Protein AF-A0A9B7HY94-F1 (afdb_monomer_lite)

Structure (mmCIF, N/CA/C/O backbone):
data_AF-A0A9B7HY94-F1
#
_entry.id   AF-A0A9B7HY94-F1
#
loop_
_atom_site.group_PDB
_atom_site.id
_atom_site.type_symbol
_atom_site.label_atom_id
_atom_site.label_alt_id
_atom_site.label_comp_id
_atom_site.label_asym_id
_atom_site.label_entity_id
_atom_site.label_seq_id
_atom_site.pdbx_PDB_ins_code
_atom_site.Cartn_x
_atom_site.Cartn_y
_atom_site.Cartn_z
_atom_site.occupancy
_atom_site.B_iso_or_equiv
_atom_site.auth_seq_id
_atom_site.auth_comp_id
_atom_site.auth_asym_id
_atom_site.auth_atom_id
_atom_site.pdbx_PDB_model_num
ATOM 1 N N . MET A 1 1 ? -23.392 2.717 12.739 1.00 94.88 1 MET A N 1
ATOM 2 C CA . MET A 1 1 ? -22.604 1.709 12.019 1.00 94.88 1 MET A CA 1
ATOM 3 C C . MET A 1 1 ? -21.850 0.883 13.046 1.00 94.88 1 MET A C 1
ATOM 5 O O . MET A 1 1 ? -21.206 1.474 13.914 1.00 94.88 1 MET A O 1
ATOM 9 N N . ARG A 1 2 ? -21.969 -0.444 12.993 1.00 97.00 2 ARG A N 1
ATOM 10 C CA . ARG A 1 2 ? -21.234 -1.385 13.848 1.00 97.00 2 ARG A CA 1
ATOM 11 C C . ARG A 1 2 ? -19.969 -1.802 13.115 1.00 97.00 2 ARG A C 1
ATOM 13 O O . ARG A 1 2 ? -20.031 -2.479 12.091 1.00 97.00 2 ARG A O 1
ATOM 20 N N . ILE A 1 3 ? -18.831 -1.347 13.621 1.00 98.38 3 ILE A N 1
ATOM 21 C CA . ILE A 1 3 ? -17.527 -1.514 12.986 1.00 98.38 3 ILE A CA 1
ATOM 22 C C . ILE A 1 3 ? -16.700 -2.478 13.828 1.00 98.38 3 ILE A C 1
ATOM 24 O O . ILE A 1 3 ? -16.457 -2.231 15.010 1.00 98.38 3 ILE A O 1
ATOM 28 N N . ALA A 1 4 ? -16.261 -3.571 13.218 1.00 98.50 4 ALA A N 1
ATOM 29 C CA . ALA A 1 4 ? -15.275 -4.466 13.796 1.00 98.50 4 ALA A CA 1
ATOM 30 C C . ALA A 1 4 ? -13.872 -3.948 13.450 1.00 98.50 4 ALA A C 1
ATOM 32 O O . ALA A 1 4 ? -13.560 -3.714 12.285 1.00 98.50 4 ALA A O 1
ATOM 33 N N . VAL A 1 5 ? -13.032 -3.742 14.459 1.00 98.62 5 VAL A N 1
ATOM 34 C CA . VAL A 1 5 ? -11.634 -3.329 14.293 1.00 98.62 5 VAL A CA 1
ATOM 35 C C . VAL A 1 5 ? -10.744 -4.515 14.625 1.00 98.62 5 VAL A C 1
ATOM 37 O O . VAL A 1 5 ? -10.894 -5.110 15.691 1.00 98.62 5 VAL A O 1
ATOM 40 N N . GLU A 1 6 ? -9.831 -4.829 13.716 1.00 98.38 6 GLU A N 1
ATOM 41 C CA . GLU A 1 6 ? -8.850 -5.906 13.794 1.00 98.38 6 GLU A CA 1
ATOM 42 C C . GLU A 1 6 ? -7.434 -5.325 13.895 1.00 98.38 6 GLU A C 1
ATOM 44 O O . GLU A 1 6 ? -7.098 -4.361 13.197 1.00 98.38 6 GLU A O 1
ATOM 49 N N . GLY A 1 7 ? -6.606 -5.925 14.755 1.00 97.69 7 GLY A N 1
ATOM 50 C CA . GLY A 1 7 ? -5.179 -5.625 14.876 1.00 97.69 7 GLY A CA 1
ATOM 51 C C . GLY A 1 7 ? -4.363 -6.144 13.685 1.00 97.69 7 GLY A C 1
ATOM 52 O O . GLY A 1 7 ? -4.512 -5.650 12.569 1.00 97.69 7 GLY A O 1
ATOM 53 N N . CYS A 1 8 ? -3.467 -7.109 13.930 1.00 97.00 8 CYS A N 1
ATOM 54 C CA . CYS A 1 8 ? -2.699 -7.774 12.865 1.00 97.00 8 CYS A CA 1
ATOM 55 C C . CYS A 1 8 ? -3.396 -9.069 12.426 1.00 97.00 8 CYS A C 1
ATOM 57 O O . CYS A 1 8 ? -3.510 -10.002 13.231 1.00 97.00 8 CYS A O 1
ATOM 59 N N . ALA A 1 9 ? -3.783 -9.164 11.153 1.00 95.44 9 ALA A N 1
ATOM 60 C CA . ALA A 1 9 ? -4.536 -10.319 10.659 1.00 95.44 9 ALA A CA 1
ATOM 61 C C . ALA A 1 9 ? -3.663 -11.561 10.399 1.00 95.44 9 ALA A C 1
ATOM 63 O O . ALA A 1 9 ? -4.113 -12.683 10.604 1.00 95.44 9 ALA A O 1
ATOM 64 N N . HIS A 1 10 ? -2.427 -11.373 9.934 1.00 93.25 10 HIS A N 1
ATOM 65 C CA . HIS A 1 10 ? -1.473 -12.422 9.560 1.00 93.25 10 HIS A CA 1
ATOM 66 C C . HIS A 1 10 ? -2.031 -13.517 8.631 1.00 93.25 10 HIS A C 1
ATOM 68 O O . HIS A 1 10 ? -1.652 -14.681 8.729 1.00 93.25 10 HIS A O 1
ATOM 74 N N . GLY A 1 11 ? -2.931 -13.157 7.710 1.00 94.19 11 GLY A N 1
ATOM 75 C CA . GLY A 1 11 ? -3.526 -14.101 6.755 1.00 94.19 11 GLY A CA 1
ATOM 76 C C . GLY A 1 11 ? -4.622 -15.015 7.328 1.00 94.19 11 GLY A C 1
ATOM 77 O O . GLY A 1 11 ? -5.166 -15.841 6.583 1.00 94.19 11 GLY A O 1
ATOM 78 N N . GLU A 1 12 ? -5.002 -14.838 8.599 1.00 95.50 12 GLU A N 1
ATOM 79 C CA . GLU A 1 12 ? -6.017 -15.626 9.324 1.00 95.50 12 GLU A CA 1
ATOM 80 C C . GLU A 1 12 ? -7.461 -15.167 9.034 1.00 95.50 12 GLU A C 1
ATOM 82 O O . GLU A 1 12 ? -8.317 -15.094 9.920 1.00 95.50 12 GLU A O 1
ATOM 87 N N . LEU A 1 13 ? -7.758 -14.837 7.774 1.00 97.19 13 LEU A N 1
ATOM 88 C CA . LEU A 1 13 ? -9.050 -14.263 7.375 1.00 97.19 13 LEU A CA 1
ATOM 89 C C . LEU A 1 13 ? -10.228 -15.183 7.698 1.00 97.19 13 LEU A C 1
ATOM 91 O O . LEU A 1 13 ? -11.265 -14.711 8.156 1.00 97.19 13 LEU A O 1
ATOM 95 N N . ASP A 1 14 ? -10.060 -16.494 7.526 1.00 96.19 14 ASP A N 1
ATOM 96 C CA . ASP A 1 14 ? -11.086 -17.476 7.887 1.00 96.19 14 ASP A CA 1
ATOM 97 C C . ASP A 1 14 ? -11.441 -17.429 9.386 1.00 96.19 14 ASP A C 1
ATOM 99 O O . ASP A 1 14 ? -12.618 -17.524 9.742 1.00 96.19 14 ASP A O 1
ATOM 103 N N . ILE A 1 15 ? -10.451 -17.231 10.265 1.00 95.75 15 ILE A N 1
ATOM 104 C CA . ILE A 1 15 ? -10.669 -17.115 11.715 1.00 95.75 15 ILE A CA 1
ATOM 105 C C . ILE A 1 15 ? -11.355 -15.789 12.043 1.00 95.75 15 ILE A C 1
ATOM 107 O O . ILE A 1 15 ? -12.309 -15.768 12.826 1.00 95.75 15 ILE A O 1
ATOM 111 N N . ILE A 1 16 ? -10.901 -14.689 11.439 1.00 97.56 16 ILE A N 1
ATOM 112 C CA . ILE A 1 16 ? -11.463 -13.350 11.664 1.00 97.56 16 ILE A CA 1
ATOM 113 C C . ILE A 1 16 ? -12.931 -13.318 11.234 1.00 97.56 16 ILE A C 1
ATOM 115 O O . ILE A 1 16 ? -13.805 -12.961 12.027 1.00 97.56 16 ILE A O 1
ATOM 119 N N . TYR A 1 17 ? -13.230 -13.763 10.013 1.00 98.12 17 TYR A N 1
ATOM 120 C CA . TYR A 1 17 ? -14.599 -13.802 9.509 1.00 98.12 17 TYR A CA 1
ATOM 121 C C . TYR A 1 17 ? -15.477 -14.794 10.271 1.00 98.12 17 TYR A C 1
ATOM 123 O O . TYR A 1 17 ? -16.618 -14.458 10.589 1.00 98.12 17 TYR A O 1
ATOM 131 N N . GLY A 1 18 ? -14.955 -15.971 10.634 1.00 97.06 18 GLY A N 1
ATOM 132 C CA . GLY A 1 18 ? -15.677 -16.926 11.479 1.00 97.06 18 GLY A CA 1
ATOM 133 C C . GLY A 1 18 ? -16.020 -16.345 12.855 1.00 97.06 18 GLY A C 1
ATOM 134 O O . GLY A 1 18 ? -17.140 -16.511 13.337 1.00 97.06 18 GLY A O 1
ATOM 135 N N . THR A 1 19 ? -15.095 -15.588 13.452 1.00 95.56 19 THR A N 1
ATOM 136 C CA . THR A 1 19 ? -15.305 -14.887 14.730 1.00 95.56 19 THR A CA 1
ATOM 137 C C . THR A 1 19 ? -16.397 -13.825 14.609 1.00 95.56 19 THR A C 1
ATOM 139 O O . THR A 1 19 ? -17.288 -13.768 15.455 1.00 95.56 19 THR A O 1
ATOM 142 N N . ILE A 1 20 ? -16.373 -13.019 13.542 1.00 96.94 20 ILE A N 1
ATOM 143 C CA . ILE A 1 20 ? -17.407 -12.009 13.271 1.00 96.94 20 ILE A CA 1
ATOM 144 C C . ILE A 1 20 ? -18.774 -12.673 13.113 1.00 96.94 20 ILE A C 1
ATOM 146 O O . ILE A 1 20 ? -19.723 -12.274 13.781 1.00 96.94 20 ILE A O 1
ATOM 150 N N . GLN A 1 21 ? -18.876 -13.717 12.291 1.00 97.25 21 GLN A N 1
ATOM 151 C CA . GLN A 1 21 ? -20.135 -14.431 12.071 1.00 97.25 21 GLN A CA 1
ATOM 152 C C . GLN A 1 21 ? -20.694 -15.038 13.361 1.00 97.25 21 GLN A C 1
ATOM 154 O O . GLN A 1 21 ? -21.906 -15.027 13.564 1.00 97.25 21 GLN A O 1
ATOM 159 N N . GLU A 1 22 ? -19.837 -15.557 14.240 1.00 95.81 22 GLU A N 1
ATOM 160 C CA . GLU A 1 22 ? -20.277 -16.074 15.535 1.00 95.81 22 GLU A CA 1
ATOM 161 C C . GLU A 1 22 ? -20.783 -14.953 16.452 1.00 95.81 22 GLU A C 1
ATOM 163 O O . GLU A 1 22 ? -21.845 -15.084 17.057 1.00 95.81 22 GLU A O 1
ATOM 168 N N . MET A 1 23 ? -20.098 -13.806 16.488 1.00 93.75 23 MET A N 1
ATOM 169 C CA . MET A 1 23 ? -20.569 -12.630 17.230 1.00 93.75 23 MET A CA 1
ATOM 170 C C . MET A 1 23 ? -21.909 -12.104 16.699 1.00 93.75 23 MET A C 1
ATOM 172 O O . MET A 1 23 ? -22.770 -11.727 17.493 1.00 93.75 23 MET A O 1
ATOM 176 N N . GLU A 1 24 ? -22.116 -12.103 15.380 1.00 96.31 24 GLU A N 1
ATOM 177 C CA . GLU A 1 24 ? -23.398 -11.727 14.775 1.00 96.31 24 GLU A CA 1
ATOM 178 C C . GLU A 1 24 ? -24.527 -12.678 15.182 1.00 96.31 24 GLU A C 1
ATOM 180 O O . GLU A 1 24 ? -25.628 -12.223 15.490 1.00 96.31 24 GLU A O 1
ATOM 185 N N . LYS A 1 25 ? -24.264 -13.992 15.217 1.00 95.62 25 LYS A N 1
ATOM 186 C CA . LYS A 1 25 ? -25.249 -14.995 15.654 1.00 95.62 25 LYS A CA 1
ATOM 187 C C . LYS A 1 25 ? -25.615 -14.832 17.125 1.00 95.62 25 LYS A C 1
ATOM 189 O O . LYS A 1 25 ? -26.793 -14.894 17.457 1.00 95.62 25 LYS A O 1
ATOM 194 N N . VAL A 1 26 ? -24.618 -14.636 17.991 1.00 93.69 26 VAL A N 1
ATOM 195 C CA . VAL A 1 26 ? -24.821 -14.523 19.444 1.00 93.69 26 VAL A CA 1
ATOM 196 C C . VAL A 1 26 ? -25.541 -13.224 19.805 1.00 93.69 26 VAL A C 1
ATOM 198 O O . VAL A 1 26 ? -26.452 -13.242 20.629 1.00 93.69 26 VAL A O 1
ATOM 201 N N . ASN A 1 27 ? -25.163 -12.105 19.182 1.00 92.50 27 ASN A N 1
ATOM 202 C CA . ASN A 1 27 ? -25.713 -10.791 19.521 1.00 92.50 27 ASN A CA 1
ATOM 203 C C . ASN A 1 27 ? -26.982 -10.441 18.727 1.00 92.50 27 ASN A C 1
ATOM 205 O O . ASN A 1 27 ? -27.674 -9.497 19.090 1.00 92.50 27 ASN A O 1
ATOM 209 N N . GLY A 1 28 ? -27.284 -11.163 17.642 1.00 92.06 28 GLY A N 1
ATOM 210 C CA . GLY A 1 28 ? -28.438 -10.893 16.776 1.00 92.06 28 GLY A CA 1
ATOM 211 C C . GLY A 1 28 ? -28.304 -9.631 15.915 1.00 92.06 28 GLY A C 1
ATOM 212 O O . GLY A 1 28 ? -29.282 -9.179 15.326 1.00 92.06 28 GLY A O 1
ATOM 213 N N . GLU A 1 29 ? -27.105 -9.058 15.823 1.00 92.94 29 GLU A N 1
ATOM 214 C CA . GLU A 1 29 ? -26.848 -7.790 15.143 1.00 92.94 29 GLU A CA 1
ATOM 215 C C . GLU A 1 29 ? -25.683 -7.939 14.162 1.00 92.94 29 GLU A C 1
ATOM 217 O O . GLU A 1 29 ? -24.633 -8.485 14.514 1.00 92.94 29 GLU A O 1
ATOM 222 N N . LYS A 1 30 ? -25.847 -7.402 12.949 1.00 96.06 30 LYS A N 1
ATOM 223 C CA . LYS A 1 30 ? -24.838 -7.457 11.884 1.00 96.06 30 LYS A CA 1
ATOM 224 C C . LYS A 1 30 ? -23.671 -6.499 12.117 1.00 96.06 30 LYS A C 1
ATOM 226 O O . LYS A 1 30 ? -23.811 -5.487 12.807 1.00 96.06 30 LYS A O 1
ATOM 231 N N . ILE A 1 31 ? -22.514 -6.852 11.570 1.00 97.81 31 ILE A N 1
ATOM 232 C CA . ILE A 1 31 ? -21.351 -5.974 11.455 1.00 97.81 31 ILE A CA 1
ATOM 233 C C . ILE A 1 31 ? -21.361 -5.368 10.055 1.00 97.81 31 ILE A C 1
ATOM 235 O O . ILE A 1 31 ? -21.451 -6.077 9.057 1.00 97.81 31 ILE A O 1
ATOM 239 N N . ASP A 1 32 ? -21.265 -4.045 9.998 1.00 97.81 32 ASP A N 1
ATOM 240 C CA . ASP A 1 32 ? -21.374 -3.278 8.756 1.00 97.81 32 ASP A CA 1
ATOM 241 C C . ASP A 1 32 ? -20.029 -3.170 8.022 1.00 97.81 32 ASP A C 1
ATOM 243 O O . ASP A 1 32 ? -19.978 -3.117 6.794 1.00 97.81 32 ASP A O 1
ATOM 247 N N . LEU A 1 33 ? -18.933 -3.106 8.784 1.00 98.62 33 LEU A N 1
ATOM 248 C CA . LEU A 1 33 ? -17.582 -2.866 8.281 1.00 98.62 33 LEU A CA 1
ATOM 249 C C . LEU A 1 33 ? -16.547 -3.567 9.165 1.00 98.62 33 LEU A C 1
ATOM 251 O O . LEU A 1 33 ? -16.597 -3.459 10.391 1.00 98.62 33 LEU A O 1
ATOM 255 N N . LEU A 1 34 ? -15.576 -4.222 8.536 1.00 98.81 34 LEU A N 1
ATOM 256 C CA . LEU A 1 34 ? -14.337 -4.680 9.157 1.00 98.81 34 LEU A CA 1
ATOM 257 C C . LEU A 1 34 ? -13.187 -3.750 8.752 1.00 98.81 34 LEU A C 1
ATOM 259 O O . LEU A 1 34 ? -12.983 -3.487 7.568 1.00 98.81 34 LEU A O 1
ATOM 263 N N . ILE A 1 35 ? -12.420 -3.278 9.730 1.00 98.81 35 ILE A N 1
ATOM 264 C CA . ILE A 1 35 ? -11.202 -2.488 9.534 1.00 98.81 35 ILE A CA 1
ATOM 265 C C . ILE A 1 35 ? -10.005 -3.289 10.042 1.00 98.81 35 ILE A C 1
ATOM 267 O O . ILE A 1 35 ? -9.910 -3.528 11.243 1.00 98.81 35 ILE A O 1
ATOM 271 N N . CYS A 1 36 ? -9.067 -3.649 9.164 1.00 98.81 36 CYS A N 1
ATOM 272 C CA . CYS A 1 36 ? -7.807 -4.291 9.552 1.00 98.81 36 CYS A CA 1
ATOM 273 C C . CYS A 1 36 ? -6.651 -3.282 9.559 1.00 98.81 36 CYS A C 1
ATOM 275 O O . CYS A 1 36 ? -6.368 -2.620 8.556 1.00 98.81 36 CYS A O 1
ATOM 277 N N . CYS A 1 37 ? -5.942 -3.193 10.683 1.00 98.62 37 CYS A N 1
ATOM 278 C CA . CYS A 1 37 ? -4.879 -2.208 10.890 1.00 98.62 37 CYS A CA 1
ATOM 279 C C . CYS A 1 37 ? -3.504 -2.652 10.350 1.00 98.62 37 CYS A C 1
ATOM 281 O O . CYS A 1 37 ? -2.487 -2.075 10.724 1.00 98.62 37 CYS A O 1
ATOM 283 N N . GLY A 1 38 ? -3.448 -3.658 9.475 1.00 97.56 38 GLY A N 1
ATOM 284 C CA . GLY A 1 38 ? -2.238 -4.106 8.779 1.00 97.56 38 GLY A CA 1
ATOM 285 C C . GLY A 1 38 ? -1.812 -5.528 9.092 1.00 97.56 38 GLY A C 1
ATOM 286 O O . GLY A 1 38 ? -2.543 -6.286 9.729 1.00 97.56 38 GLY A O 1
ATOM 287 N N . ASP A 1 39 ? -0.645 -5.893 8.559 1.00 98.12 39 ASP A N 1
ATOM 288 C CA . ASP A 1 39 ? -0.190 -7.281 8.435 1.00 98.12 39 ASP A CA 1
ATOM 289 C C . ASP A 1 39 ? -1.325 -8.166 7.893 1.00 98.12 39 ASP A C 1
ATOM 291 O O . ASP A 1 39 ? -1.660 -9.208 8.453 1.00 98.12 39 ASP A O 1
ATOM 295 N N . PHE A 1 40 ? -1.985 -7.698 6.831 1.00 98.31 40 PHE A N 1
ATOM 296 C CA . PHE A 1 40 ? -3.153 -8.356 6.253 1.00 98.31 40 PHE A CA 1
ATOM 297 C C . PHE A 1 40 ? -2.762 -9.646 5.527 1.00 98.31 40 PHE A C 1
ATOM 299 O O . PHE A 1 40 ? -3.483 -10.641 5.600 1.00 98.31 40 PHE A O 1
ATOM 306 N N . GLN A 1 41 ? -1.588 -9.639 4.884 1.00 97.50 41 GLN A N 1
ATOM 307 C CA . GLN A 1 41 ? -1.037 -10.737 4.092 1.00 97.50 41 GLN A CA 1
ATOM 308 C C . GLN A 1 41 ? -1.949 -11.110 2.912 1.00 97.50 41 GLN A C 1
ATOM 310 O O . GLN A 1 41 ? -2.421 -12.240 2.792 1.00 97.50 41 GLN A O 1
ATOM 315 N N . ALA A 1 42 ? -2.162 -10.155 1.999 1.00 97.62 42 ALA A N 1
ATOM 316 C CA . ALA A 1 42 ? -2.919 -10.344 0.753 1.00 97.62 42 ALA A CA 1
ATOM 317 C C . ALA A 1 42 ? -2.175 -11.229 -0.280 1.00 97.62 42 ALA A C 1
ATOM 319 O O . ALA A 1 42 ? -1.882 -10.808 -1.395 1.00 97.62 42 ALA A O 1
ATOM 320 N N . THR A 1 43 ? -1.795 -12.451 0.083 1.00 97.38 43 THR A N 1
ATOM 321 C CA . THR A 1 43 ? -0.939 -13.322 -0.736 1.00 97.38 43 THR A CA 1
ATOM 322 C C . THR A 1 43 ? -1.765 -14.094 -1.771 1.00 97.38 43 THR A C 1
ATOM 324 O O . THR A 1 43 ? -2.570 -14.951 -1.404 1.00 97.38 43 THR A O 1
ATOM 327 N N . ARG A 1 44 ? -1.596 -13.811 -3.074 1.00 97.25 44 ARG A N 1
ATOM 328 C CA . ARG A 1 44 ? -2.381 -14.469 -4.142 1.00 97.25 44 ARG A CA 1
ATOM 329 C C . ARG A 1 44 ? -1.784 -15.815 -4.539 1.00 97.25 44 ARG A C 1
ATOM 331 O O . ARG A 1 44 ? -2.529 -16.746 -4.831 1.00 97.25 44 ARG A O 1
ATOM 338 N N . ASN A 1 45 ? -0.452 -15.916 -4.560 1.00 95.25 45 ASN A N 1
ATOM 339 C CA . ASN A 1 45 ? 0.304 -17.117 -4.930 1.00 95.25 45 ASN A CA 1
ATOM 340 C C . ASN A 1 45 ? 1.693 -17.196 -4.255 1.00 95.25 45 ASN A C 1
ATOM 342 O O . ASN A 1 45 ? 2.077 -16.329 -3.471 1.00 95.25 45 ASN A O 1
ATOM 346 N N . LEU A 1 46 ? 2.466 -18.242 -4.573 1.00 91.75 46 LEU A N 1
ATOM 347 C CA . LEU A 1 46 ? 3.804 -18.459 -4.008 1.00 91.75 46 LEU A CA 1
ATOM 348 C C . LEU A 1 46 ? 4.827 -17.383 -4.411 1.00 91.75 46 LEU A C 1
ATOM 350 O O . LEU A 1 46 ? 5.809 -17.190 -3.693 1.00 91.75 46 LEU A O 1
ATOM 354 N N . SER A 1 47 ? 4.630 -16.691 -5.536 1.00 92.62 47 SER A N 1
ATOM 355 C CA . SER A 1 47 ? 5.499 -15.578 -5.938 1.00 92.62 47 SER A CA 1
ATOM 356 C C . SER A 1 47 ? 5.295 -14.380 -5.013 1.00 92.62 47 SER A C 1
ATOM 358 O O . SER A 1 47 ? 6.273 -13.851 -4.491 1.00 92.62 47 SER A O 1
ATOM 360 N N . ASP A 1 48 ? 4.043 -14.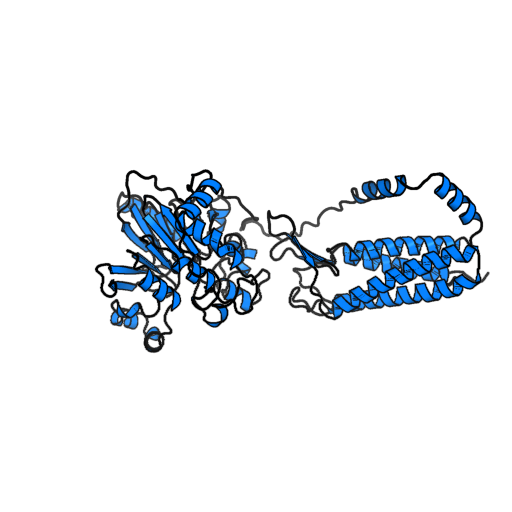036 -4.705 1.00 95.25 48 ASP A N 1
ATOM 361 C CA . ASP A 1 48 ? 3.719 -13.015 -3.702 1.00 95.25 48 ASP A CA 1
ATOM 362 C C . ASP A 1 48 ? 4.253 -13.391 -2.308 1.00 95.25 48 ASP A C 1
ATOM 364 O O . ASP A 1 48 ? 4.778 -12.544 -1.587 1.00 95.25 48 ASP A O 1
ATOM 368 N N . LEU A 1 49 ? 4.178 -14.675 -1.930 1.00 93.06 49 LEU A N 1
ATOM 369 C CA . LEU A 1 49 ? 4.687 -15.156 -0.639 1.00 93.06 49 LEU A CA 1
ATOM 370 C C . LEU A 1 49 ? 6.205 -14.957 -0.504 1.00 93.06 49 LEU A C 1
ATOM 372 O O . LEU A 1 49 ? 6.719 -14.687 0.586 1.00 93.06 49 LEU A O 1
ATOM 376 N N . LYS A 1 50 ? 6.951 -15.059 -1.611 1.00 92.31 50 LYS A N 1
ATOM 377 C CA . LYS A 1 50 ? 8.394 -14.772 -1.629 1.00 92.31 50 LYS A CA 1
ATOM 378 C C . LYS A 1 50 ? 8.688 -13.292 -1.393 1.00 92.31 50 LYS A C 1
ATOM 380 O O . LYS A 1 50 ? 9.716 -12.997 -0.788 1.00 92.31 50 LYS A O 1
ATOM 385 N N . CYS A 1 51 ? 7.780 -12.410 -1.804 1.00 93.25 51 CYS A N 1
ATOM 386 C CA . CYS A 1 51 ? 7.848 -10.962 -1.617 1.00 93.25 51 CYS A CA 1
ATOM 387 C C . CYS A 1 51 ? 7.420 -10.492 -0.216 1.00 93.25 51 CYS A C 1
ATOM 389 O O . CYS A 1 51 ? 7.388 -9.289 0.029 1.00 93.25 51 CYS A O 1
ATOM 391 N N . MET A 1 52 ? 7.128 -11.411 0.708 1.00 94.31 52 MET A N 1
ATOM 392 C CA . MET A 1 52 ? 6.854 -11.085 2.103 1.00 94.31 52 MET A CA 1
ATOM 393 C C . MET A 1 52 ? 8.139 -11.069 2.934 1.00 94.31 52 MET A C 1
ATOM 395 O O . MET A 1 52 ? 8.903 -12.041 2.948 1.00 94.31 52 MET A O 1
ATOM 399 N N . ALA A 1 53 ? 8.349 -9.979 3.674 1.00 94.50 53 ALA A N 1
ATOM 400 C CA . ALA A 1 53 ? 9.508 -9.760 4.537 1.00 94.50 53 ALA A CA 1
ATOM 401 C C . ALA A 1 53 ? 9.438 -10.559 5.849 1.00 94.50 53 ALA A C 1
ATOM 403 O O . ALA A 1 53 ? 9.387 -10.011 6.948 1.00 94.50 53 ALA A O 1
ATOM 404 N N . ILE A 1 54 ? 9.450 -11.883 5.733 1.00 90.12 54 ILE A N 1
ATOM 405 C CA . ILE A 1 54 ? 9.410 -12.819 6.853 1.00 90.12 54 ILE A CA 1
ATOM 406 C C . ILE A 1 54 ? 10.423 -13.946 6.629 1.00 90.12 54 ILE A C 1
ATOM 408 O O . ILE A 1 54 ? 10.726 -14.329 5.497 1.00 90.12 54 ILE A O 1
ATOM 412 N N . SER A 1 55 ? 10.975 -14.488 7.717 1.00 86.81 55 SER A N 1
ATOM 413 C CA . SER A 1 55 ? 11.874 -15.643 7.637 1.00 86.81 55 SER A CA 1
ATOM 414 C C . SER A 1 55 ? 11.169 -16.827 6.969 1.00 86.81 55 SER A C 1
ATOM 416 O O . SER A 1 55 ? 10.026 -17.125 7.305 1.00 86.81 55 SER A O 1
ATOM 418 N N . ASN A 1 56 ? 11.866 -17.539 6.075 1.00 85.75 56 ASN A N 1
ATOM 419 C CA . ASN A 1 56 ? 11.280 -18.624 5.276 1.00 85.75 56 ASN A CA 1
ATOM 420 C C . ASN A 1 56 ? 10.567 -19.701 6.114 1.00 85.75 56 ASN A C 1
ATOM 422 O O . ASN A 1 56 ? 9.568 -20.241 5.662 1.00 85.75 56 ASN A O 1
ATOM 426 N N . LYS A 1 57 ? 11.019 -19.972 7.347 1.00 86.94 57 LYS A N 1
ATOM 427 C CA . LYS A 1 57 ? 10.374 -20.942 8.256 1.00 86.94 57 LYS A CA 1
ATOM 428 C C . LYS A 1 57 ? 8.984 -20.534 8.761 1.00 86.94 57 LYS A C 1
ATOM 430 O O . LYS A 1 57 ? 8.289 -21.369 9.322 1.00 86.94 57 LYS A O 1
ATOM 435 N N . TYR A 1 58 ? 8.625 -19.259 8.640 1.00 86.94 58 TYR A N 1
ATOM 436 C CA . TYR A 1 58 ? 7.337 -18.718 9.076 1.00 86.94 58 TYR A CA 1
ATOM 437 C C . TYR A 1 58 ? 6.482 -18.244 7.895 1.00 86.94 58 TYR A C 1
ATOM 439 O O . TYR A 1 58 ? 5.427 -17.662 8.119 1.00 86.94 58 TYR A O 1
ATOM 447 N N . LYS A 1 59 ? 6.938 -18.450 6.650 1.00 89.06 59 LYS A N 1
ATOM 448 C CA . LYS A 1 59 ? 6.126 -18.162 5.468 1.00 89.06 59 LYS A CA 1
ATOM 449 C C . LYS A 1 59 ? 4.967 -19.145 5.426 1.00 89.06 59 LYS A C 1
ATOM 451 O O . LYS A 1 59 ? 5.186 -20.348 5.323 1.00 89.06 59 LYS A O 1
ATOM 456 N N . ASP A 1 60 ? 3.764 -18.602 5.465 1.00 91.25 60 ASP A N 1
ATOM 457 C CA . ASP A 1 60 ? 2.524 -19.333 5.276 1.00 91.25 60 ASP A CA 1
ATOM 458 C C . ASP A 1 60 ? 1.722 -18.633 4.176 1.00 91.25 60 ASP A C 1
ATOM 460 O O . ASP A 1 60 ? 1.683 -17.403 4.107 1.00 91.25 60 ASP A O 1
ATOM 464 N N . MET A 1 61 ? 1.114 -19.425 3.298 1.00 93.00 61 MET A N 1
ATOM 465 C CA . MET A 1 61 ? 0.247 -18.934 2.232 1.00 93.00 61 MET A CA 1
ATOM 466 C C . MET A 1 61 ? -1.029 -18.290 2.799 1.00 93.00 61 MET A C 1
ATOM 468 O O . MET A 1 61 ? -1.636 -17.442 2.141 1.00 93.00 61 MET A O 1
ATOM 472 N N . GLY A 1 62 ? -1.436 -18.684 4.012 1.00 94.38 62 GLY A N 1
ATOM 473 C CA . GLY A 1 62 ? -2.660 -18.207 4.646 1.00 94.38 62 GLY A CA 1
ATOM 474 C C . GLY A 1 62 ? -3.899 -18.531 3.810 1.00 94.38 62 GLY A C 1
ATOM 475 O O . GLY A 1 62 ? -3.922 -19.481 3.025 1.00 94.38 62 GLY A O 1
ATOM 476 N N . THR A 1 63 ? -4.958 -17.736 3.972 1.00 95.75 63 THR A N 1
ATOM 477 C CA . THR A 1 63 ? -6.263 -18.018 3.339 1.00 95.75 63 THR A CA 1
ATOM 478 C C . THR A 1 63 ? -6.697 -16.989 2.298 1.00 95.75 63 THR A C 1
ATOM 480 O O . THR A 1 63 ? -7.692 -17.207 1.607 1.00 95.75 63 THR A O 1
ATOM 483 N N . PHE A 1 64 ? -5.944 -15.899 2.109 1.00 98.31 64 PHE A N 1
ATOM 484 C CA . PHE A 1 64 ? -6.331 -14.816 1.200 1.00 98.31 64 PHE A CA 1
ATOM 485 C C . PHE A 1 64 ? -6.537 -15.271 -0.254 1.00 98.31 64 PHE A C 1
ATOM 487 O O . PHE A 1 64 ? -7.493 -14.835 -0.896 1.00 98.31 64 PHE A O 1
ATOM 494 N N . TYR A 1 65 ? -5.711 -16.191 -0.765 1.00 97.69 65 TYR A N 1
ATOM 495 C CA . TYR A 1 65 ? -5.837 -16.698 -2.139 1.00 97.69 65 TYR A CA 1
ATOM 496 C C . TYR A 1 65 ? -7.227 -17.286 -2.451 1.00 97.69 65 TYR A C 1
ATOM 498 O O . TYR A 1 65 ? -7.644 -17.278 -3.608 1.00 97.69 65 TYR A O 1
ATOM 506 N N . LYS A 1 66 ? -7.970 -17.757 -1.440 1.00 97.94 66 LYS A N 1
ATOM 507 C CA . LYS A 1 66 ? -9.347 -18.263 -1.578 1.00 97.94 66 LYS A CA 1
ATOM 508 C C . LYS A 1 66 ? -10.346 -17.144 -1.871 1.00 97.94 66 LYS A C 1
ATOM 510 O O . LYS A 1 66 ? -11.245 -17.305 -2.688 1.00 97.94 66 LYS A O 1
ATOM 515 N N . TYR A 1 67 ? -10.157 -15.989 -1.239 1.00 98.25 67 TYR A N 1
ATOM 516 C CA . TYR A 1 67 ? -10.965 -14.791 -1.480 1.00 98.25 67 TYR A CA 1
ATOM 517 C C . TYR A 1 67 ? -10.610 -14.154 -2.823 1.00 98.25 67 TYR A C 1
ATOM 519 O O . TYR A 1 67 ? -11.487 -13.747 -3.580 1.00 98.25 67 TYR A O 1
ATOM 527 N N . TYR A 1 68 ? -9.318 -14.133 -3.152 1.00 98.25 68 TYR A N 1
ATOM 528 C CA . TYR A 1 68 ? -8.831 -13.667 -4.446 1.00 98.25 68 TYR A CA 1
ATOM 529 C C . TYR A 1 68 ? -9.330 -14.537 -5.612 1.00 98.25 68 TYR A C 1
ATOM 531 O O . TYR A 1 68 ? -9.767 -14.007 -6.633 1.00 98.25 68 TYR A O 1
ATOM 539 N N . SER A 1 69 ? -9.280 -15.867 -5.462 1.00 96.81 69 SER A N 1
ATOM 540 C CA . SER A 1 69 ? -9.704 -16.838 -6.486 1.00 96.81 69 SER A CA 1
ATOM 541 C C . SER A 1 69 ? -11.222 -16.873 -6.705 1.00 96.81 69 SER A C 1
ATOM 543 O O . SER A 1 69 ? -11.670 -17.288 -7.772 1.00 96.81 69 SER A O 1
ATOM 545 N N . GLY A 1 70 ? -12.002 -16.421 -5.719 1.00 96.50 70 GLY A N 1
ATOM 546 C CA . GLY A 1 70 ? -13.459 -16.536 -5.705 1.00 96.50 70 GLY A CA 1
ATOM 547 C C . GLY A 1 70 ? -13.980 -17.840 -5.090 1.00 96.50 70 GLY A C 1
ATOM 548 O O . GLY A 1 70 ? -15.191 -18.037 -5.063 1.00 96.50 70 GLY A O 1
ATOM 549 N N . GLU A 1 71 ? -13.108 -18.707 -4.553 1.00 96.50 71 GLU A N 1
ATOM 550 C CA . GLU A 1 71 ? -13.514 -19.858 -3.721 1.00 96.50 71 GLU A CA 1
ATOM 551 C C . GLU A 1 71 ? -14.338 -19.395 -2.508 1.00 96.50 71 GLU A C 1
ATOM 553 O O . GLU A 1 71 ? -15.282 -20.064 -2.083 1.00 96.50 71 GLU A O 1
ATOM 558 N N . LYS A 1 72 ? -13.994 -18.224 -1.961 1.00 97.25 72 LYS A N 1
ATOM 559 C CA . LYS A 1 72 ? -14.705 -17.571 -0.860 1.00 97.25 72 LYS A CA 1
ATOM 560 C C . LYS A 1 72 ? -15.018 -16.116 -1.190 1.00 97.25 72 LYS A C 1
ATOM 562 O O . LYS A 1 72 ? -14.323 -15.471 -1.968 1.00 97.25 72 LYS A O 1
ATOM 567 N N . VAL A 1 73 ? -16.042 -15.583 -0.530 1.00 95.94 73 VAL A N 1
ATOM 568 C CA . VAL A 1 73 ? -16.401 -14.160 -0.563 1.00 95.94 73 VAL A CA 1
ATOM 569 C C . VAL A 1 73 ? -16.365 -13.632 0.865 1.00 95.94 73 VAL A C 1
ATOM 571 O O . VAL A 1 73 ? -16.867 -14.292 1.776 1.00 95.94 73 VAL A O 1
ATOM 574 N N . ALA A 1 74 ? -15.768 -12.456 1.075 1.00 97.88 74 ALA A N 1
ATOM 575 C CA . ALA A 1 74 ? -15.736 -11.841 2.397 1.00 97.88 74 ALA A CA 1
ATOM 576 C C . ALA A 1 74 ? -17.172 -11.510 2.855 1.00 97.88 74 ALA A C 1
ATOM 578 O O . ALA A 1 74 ? -17.882 -10.787 2.148 1.00 97.88 74 ALA A O 1
ATOM 579 N N . PRO A 1 75 ? -17.621 -12.015 4.021 1.00 97.38 75 PRO A N 1
ATOM 580 C CA . PRO A 1 75 ? -19.012 -11.887 4.464 1.00 97.38 75 PRO A CA 1
ATOM 581 C C . PRO A 1 75 ? -19.381 -10.475 4.937 1.00 97.38 75 PRO A C 1
ATOM 583 O O . PRO A 1 75 ? -20.559 -10.179 5.105 1.00 97.38 75 PRO A O 1
ATOM 586 N N . VAL A 1 76 ? -18.384 -9.618 5.153 1.00 97.88 76 VAL A N 1
ATOM 587 C CA . VAL A 1 76 ? -18.523 -8.224 5.576 1.00 97.88 76 VAL A CA 1
ATOM 588 C C . VAL A 1 76 ? -17.566 -7.370 4.756 1.00 97.88 76 VAL A C 1
ATOM 590 O O . VAL A 1 76 ? -16.460 -7.817 4.430 1.00 97.88 76 VAL A O 1
ATOM 593 N N . LEU A 1 77 ? -17.989 -6.149 4.415 1.00 98.62 77 LEU A N 1
ATOM 594 C CA . LEU A 1 77 ? -17.115 -5.193 3.745 1.00 98.62 77 LEU A CA 1
ATOM 595 C C . LEU A 1 77 ? -15.864 -4.992 4.591 1.00 98.62 77 LEU A C 1
ATOM 597 O O . LEU A 1 77 ? -15.949 -4.652 5.768 1.00 98.62 77 LEU A O 1
ATOM 601 N N . THR A 1 78 ? -14.707 -5.243 3.996 1.00 98.88 78 THR A N 1
ATOM 602 C CA . THR A 1 78 ? -13.424 -5.207 4.692 1.00 98.88 78 THR A CA 1
ATOM 603 C C . THR A 1 78 ? -12.548 -4.136 4.072 1.00 98.88 78 THR A C 1
ATOM 605 O O . THR A 1 78 ? -12.302 -4.165 2.868 1.00 98.88 78 THR A O 1
ATOM 608 N N . ILE A 1 79 ? -12.051 -3.209 4.885 1.00 98.88 79 ILE A N 1
ATOM 609 C CA . ILE A 1 79 ? -11.001 -2.270 4.486 1.00 98.88 79 ILE A CA 1
ATOM 610 C C . ILE A 1 79 ? -9.730 -2.545 5.282 1.00 98.88 79 ILE A C 1
ATOM 612 O O . ILE A 1 79 ? -9.794 -2.939 6.448 1.00 98.88 79 ILE A O 1
ATOM 616 N N . PHE A 1 80 ? -8.570 -2.316 4.675 1.00 98.94 80 PHE A N 1
ATOM 617 C CA . PHE A 1 80 ? -7.300 -2.472 5.378 1.00 98.94 80 PHE A CA 1
ATOM 618 C C . PHE A 1 80 ? -6.215 -1.511 4.887 1.00 98.94 80 PHE A C 1
ATOM 620 O O . PHE A 1 80 ? -6.236 -1.032 3.749 1.00 98.94 80 PHE A O 1
ATOM 627 N N . ILE A 1 81 ? -5.252 -1.254 5.768 1.00 98.94 81 ILE A N 1
ATOM 628 C CA . ILE A 1 81 ? -3.941 -0.668 5.449 1.00 98.94 81 ILE A CA 1
ATOM 629 C C . ILE A 1 81 ? -2.879 -1.770 5.466 1.00 98.94 81 ILE A C 1
ATOM 631 O O . ILE A 1 81 ? -3.111 -2.821 6.044 1.00 98.94 81 ILE A O 1
ATOM 635 N N . GLY A 1 82 ? -1.719 -1.549 4.854 1.00 98.56 82 GLY A N 1
ATOM 636 C CA . GLY A 1 82 ? -0.605 -2.498 4.878 1.00 98.56 82 GLY A CA 1
ATOM 637 C C . GLY A 1 82 ? 0.217 -2.375 6.162 1.00 98.56 82 GLY A C 1
ATOM 638 O O . GLY A 1 82 ? 0.363 -1.274 6.696 1.00 98.56 82 GLY A O 1
ATOM 639 N N . GLY A 1 83 ? 0.765 -3.489 6.641 1.00 98.25 83 GLY A N 1
ATOM 640 C CA . GLY A 1 83 ? 1.776 -3.533 7.700 1.00 98.25 83 GLY A CA 1
ATOM 641 C C . GLY A 1 83 ? 3.186 -3.776 7.160 1.00 98.25 83 GLY A C 1
ATOM 642 O O . GLY A 1 83 ? 3.560 -3.252 6.112 1.00 98.25 83 GLY A O 1
ATOM 643 N N . ASN A 1 84 ? 3.979 -4.564 7.884 1.00 97.56 84 ASN A N 1
ATOM 644 C CA . ASN A 1 84 ? 5.335 -4.967 7.496 1.00 97.56 84 ASN A CA 1
ATOM 645 C C . ASN A 1 84 ? 5.431 -6.422 7.004 1.00 97.56 84 ASN A C 1
ATOM 647 O O . ASN A 1 84 ? 6.436 -6.793 6.398 1.00 97.56 84 ASN A O 1
ATOM 651 N N . HIS A 1 85 ? 4.416 -7.250 7.248 1.00 96.81 85 HIS A N 1
ATOM 652 C CA . HIS A 1 85 ? 4.297 -8.594 6.683 1.00 96.81 85 HIS A CA 1
ATOM 653 C C . HIS A 1 85 ? 3.209 -8.599 5.616 1.00 96.81 85 HIS A C 1
ATOM 655 O O . HIS A 1 85 ? 2.055 -8.921 5.877 1.00 96.81 85 HIS A O 1
ATOM 661 N N . GLU A 1 86 ? 3.583 -8.222 4.397 1.00 97.88 86 GLU A N 1
ATOM 662 C CA . GLU A 1 86 ? 2.643 -8.109 3.287 1.00 97.88 86 GLU A CA 1
ATOM 663 C C . GLU A 1 86 ? 3.166 -8.794 2.032 1.00 97.88 86 GLU A C 1
ATOM 665 O O . GLU A 1 86 ? 4.371 -8.951 1.846 1.00 97.88 86 GLU A O 1
ATOM 670 N N . ALA A 1 87 ? 2.253 -9.141 1.127 1.00 96.56 87 ALA A N 1
ATOM 671 C CA . ALA A 1 87 ? 2.593 -9.368 -0.273 1.00 96.56 87 ALA A CA 1
ATOM 672 C C . ALA A 1 87 ? 2.924 -8.013 -0.922 1.00 96.56 87 ALA A C 1
ATOM 674 O O . ALA A 1 87 ? 2.089 -7.415 -1.603 1.00 96.56 87 ALA A O 1
ATOM 675 N N . SER A 1 88 ? 4.116 -7.476 -0.636 1.00 94.81 88 SER A N 1
ATOM 676 C CA . SER A 1 88 ? 4.451 -6.089 -0.970 1.00 94.81 88 SER A CA 1
ATOM 677 C C . SER A 1 88 ? 4.362 -5.808 -2.465 1.00 94.81 88 SER A C 1
ATOM 679 O O . SER A 1 88 ? 3.839 -4.767 -2.838 1.00 94.81 88 SER A O 1
ATOM 681 N N . ASN A 1 89 ? 4.752 -6.755 -3.319 1.00 95.38 89 ASN A N 1
ATOM 682 C CA . ASN A 1 89 ? 4.598 -6.632 -4.769 1.00 95.38 89 ASN A CA 1
ATOM 683 C C . ASN A 1 89 ? 3.141 -6.411 -5.188 1.00 95.38 89 ASN A C 1
ATOM 685 O O . ASN A 1 89 ? 2.882 -5.563 -6.036 1.00 95.38 89 ASN A O 1
ATOM 689 N N . TYR A 1 90 ? 2.193 -7.117 -4.566 1.00 97.00 90 TYR A N 1
ATOM 690 C CA . TYR A 1 90 ? 0.783 -6.932 -4.875 1.00 97.00 90 TYR A CA 1
ATOM 691 C C . TYR A 1 90 ? 0.265 -5.584 -4.366 1.00 97.00 90 TYR A C 1
ATOM 693 O O . TYR A 1 90 ? -0.392 -4.856 -5.106 1.00 97.00 90 TYR A O 1
ATOM 701 N N . LEU A 1 91 ? 0.602 -5.201 -3.130 1.00 97.50 91 LEU A N 1
ATOM 702 C CA . LEU A 1 91 ? 0.173 -3.905 -2.593 1.00 97.50 91 LEU A CA 1
ATOM 703 C C . LEU A 1 91 ? 0.780 -2.720 -3.368 1.00 97.50 91 LEU A C 1
ATOM 705 O O . LEU A 1 91 ? 0.119 -1.694 -3.519 1.00 97.50 91 LEU A O 1
ATOM 709 N N . GLN A 1 92 ? 1.988 -2.868 -3.928 1.00 95.69 92 GLN A N 1
ATOM 710 C CA . GLN A 1 92 ? 2.599 -1.870 -4.814 1.00 95.69 92 GLN A CA 1
ATOM 711 C C . GLN A 1 92 ? 1.797 -1.643 -6.109 1.00 95.69 92 GLN A C 1
ATOM 713 O O . GLN A 1 92 ? 1.751 -0.511 -6.596 1.00 95.69 92 GLN A O 1
ATOM 718 N N . GLU A 1 93 ? 1.131 -2.672 -6.659 1.00 94.81 93 GLU A N 1
ATOM 719 C CA . GLU A 1 93 ? 0.238 -2.525 -7.828 1.00 94.81 93 GLU A CA 1
ATOM 720 C C . GLU A 1 93 ? -0.928 -1.557 -7.531 1.00 94.81 93 GLU A C 1
ATOM 722 O O . GLU A 1 93 ? -1.455 -0.915 -8.443 1.00 94.81 93 GLU A O 1
ATOM 727 N N . LEU A 1 94 ? -1.289 -1.426 -6.249 1.00 96.81 94 LEU A N 1
ATOM 728 C CA . LEU A 1 94 ? -2.441 -0.694 -5.724 1.00 96.81 94 LEU A CA 1
ATOM 729 C C . LEU A 1 94 ? -2.012 0.446 -4.783 1.00 96.81 94 LEU A C 1
ATOM 731 O O . LEU A 1 94 ? -2.643 0.686 -3.755 1.00 96.81 94 LEU A O 1
ATOM 735 N N . SER A 1 95 ? -0.948 1.180 -5.125 1.00 96.12 95 SER A N 1
ATOM 736 C CA . SER A 1 95 ? -0.387 2.252 -4.281 1.00 96.12 95 SER A CA 1
ATOM 737 C C . SER A 1 95 ? -1.373 3.380 -3.926 1.00 96.12 95 SER A C 1
ATOM 739 O O . SER A 1 95 ? -1.229 4.002 -2.874 1.00 96.12 95 SER A O 1
ATOM 741 N N . TYR A 1 96 ? -2.403 3.608 -4.750 1.00 97.31 96 TYR A N 1
ATOM 742 C CA . TYR A 1 96 ? -3.507 4.552 -4.495 1.00 97.31 96 TYR A CA 1
ATOM 743 C C . TYR A 1 96 ? -4.778 3.891 -3.920 1.00 97.31 96 TYR A C 1
ATOM 745 O O . TYR A 1 96 ? -5.814 4.545 -3.790 1.00 97.31 96 TYR A O 1
ATOM 753 N N . GLY A 1 97 ? -4.704 2.605 -3.576 1.00 98.00 97 GLY A N 1
ATOM 754 C CA . GLY A 1 97 ? -5.810 1.786 -3.092 1.00 98.00 97 GLY A CA 1
ATOM 755 C C . GLY A 1 97 ? -6.576 1.066 -4.202 1.00 98.00 97 GLY A C 1
ATOM 756 O O . GLY A 1 97 ? -6.443 1.374 -5.388 1.00 98.00 97 GLY A O 1
ATOM 757 N N . GLY A 1 98 ? -7.370 0.072 -3.812 1.00 98.25 98 GLY A N 1
ATOM 758 C CA . GLY A 1 98 ? -8.188 -0.711 -4.733 1.00 98.25 98 GLY A CA 1
ATOM 759 C C . GLY A 1 98 ? -8.719 -2.006 -4.128 1.00 98.25 98 GLY A C 1
ATOM 760 O O . GLY A 1 98 ? -8.302 -2.437 -3.052 1.00 98.25 98 GLY A O 1
ATOM 761 N N . TRP A 1 99 ? -9.648 -2.644 -4.837 1.00 98.56 99 TRP A N 1
ATOM 762 C CA . TRP A 1 99 ? -10.169 -3.952 -4.453 1.00 98.56 99 TRP A CA 1
ATOM 763 C C . TRP A 1 99 ? -9.101 -5.024 -4.654 1.00 98.56 99 TRP A C 1
ATOM 765 O O . TRP A 1 99 ? -8.611 -5.208 -5.768 1.00 98.56 99 TRP A O 1
ATOM 775 N N . VAL A 1 100 ? -8.760 -5.741 -3.585 1.00 98.31 100 VAL A N 1
ATOM 776 C CA . VAL A 1 100 ? -7.829 -6.882 -3.649 1.00 98.31 100 VAL A CA 1
ATOM 777 C C . VAL A 1 100 ? -8.558 -8.213 -3.824 1.00 98.31 100 VAL A C 1
ATOM 779 O O . VAL A 1 100 ? -7.969 -9.204 -4.235 1.00 98.31 100 VAL A O 1
ATOM 782 N N . ALA A 1 101 ? -9.846 -8.233 -3.501 1.00 98.25 101 ALA A N 1
ATOM 783 C CA . ALA A 1 101 ? -10.788 -9.320 -3.721 1.00 98.25 101 ALA A CA 1
ATOM 784 C C . ALA A 1 101 ? -12.208 -8.726 -3.651 1.00 98.25 101 ALA A C 1
ATOM 786 O O . ALA A 1 101 ? -12.370 -7.585 -3.191 1.00 98.25 101 ALA A O 1
ATOM 787 N N . PRO A 1 102 ? -13.260 -9.455 -4.061 1.00 97.81 102 PRO A N 1
ATOM 788 C CA . PRO A 1 102 ? -14.626 -8.993 -3.857 1.00 97.81 102 PRO A CA 1
ATOM 789 C C . PRO A 1 102 ? -14.872 -8.675 -2.376 1.00 97.81 102 PRO A C 1
ATOM 791 O O . PRO A 1 102 ? -14.623 -9.511 -1.508 1.00 97.81 102 PRO A O 1
ATOM 794 N N . ASN A 1 103 ? -15.366 -7.463 -2.102 1.00 97.81 103 ASN A N 1
ATOM 795 C CA . ASN A 1 103 ? -15.692 -6.975 -0.757 1.00 97.81 103 ASN A CA 1
ATOM 796 C C . ASN A 1 103 ? -14.478 -6.753 0.187 1.00 97.81 103 ASN A C 1
ATOM 798 O O . ASN A 1 103 ? -14.666 -6.533 1.383 1.00 97.81 103 ASN A O 1
ATOM 802 N N . ILE A 1 104 ? -13.243 -6.757 -0.343 1.00 98.75 104 ILE A N 1
ATOM 803 C CA . ILE A 1 104 ? -12.005 -6.441 0.395 1.00 98.75 104 ILE A CA 1
ATOM 804 C C . ILE A 1 104 ? -11.243 -5.314 -0.321 1.00 98.75 104 ILE A C 1
ATOM 806 O O . ILE A 1 104 ? -10.763 -5.492 -1.443 1.00 98.75 104 ILE A O 1
ATOM 810 N N . TYR A 1 105 ? -11.109 -4.158 0.328 1.00 98.88 105 TYR A N 1
ATOM 811 C CA . TYR A 1 105 ? -10.517 -2.944 -0.237 1.00 98.88 105 TYR A CA 1
ATOM 812 C C . TYR A 1 105 ? -9.242 -2.522 0.506 1.00 98.88 105 TYR A C 1
ATOM 814 O O . TYR A 1 105 ? -9.253 -2.263 1.710 1.00 98.88 105 TYR A O 1
ATOM 822 N N . TYR A 1 106 ? -8.138 -2.409 -0.225 1.00 98.88 106 TYR A N 1
ATOM 823 C CA . TYR A 1 106 ? -6.883 -1.856 0.273 1.00 98.88 106 TYR A CA 1
ATOM 824 C C . TYR A 1 106 ? -6.889 -0.330 0.154 1.00 98.88 106 TYR A C 1
ATOM 826 O O . TYR A 1 106 ? -7.221 0.207 -0.903 1.00 98.88 106 TYR A O 1
ATOM 834 N N . LEU A 1 107 ? -6.472 0.383 1.203 1.00 98.81 107 LEU A N 1
ATOM 835 C CA . LEU A 1 107 ? -6.397 1.847 1.187 1.00 98.81 107 LEU A CA 1
ATOM 836 C C . LEU A 1 107 ? -5.185 2.411 0.426 1.00 98.81 107 LEU A C 1
ATOM 838 O O . LEU A 1 107 ? -5.133 3.616 0.223 1.00 98.81 107 LEU A O 1
ATOM 842 N N . GLY A 1 108 ? -4.226 1.601 -0.025 1.00 98.56 108 GLY A N 1
ATOM 843 C CA . GLY A 1 108 ? -3.006 2.126 -0.649 1.00 98.56 108 GLY A CA 1
ATOM 844 C C . GLY A 1 108 ? -1.973 2.582 0.380 1.00 98.56 108 GLY A C 1
ATOM 845 O O . GLY A 1 108 ? -2.122 2.360 1.584 1.00 98.56 108 GLY A O 1
ATOM 846 N N . TYR A 1 109 ? -0.907 3.238 -0.077 1.00 98.56 109 TYR A N 1
ATOM 847 C CA . TYR A 1 109 ? 0.144 3.748 0.813 1.00 98.56 109 TYR A CA 1
ATOM 848 C C . TYR A 1 109 ? -0.391 4.781 1.801 1.00 98.56 109 TYR A C 1
ATOM 850 O O . TYR A 1 109 ? -0.078 4.735 2.988 1.00 98.56 109 TYR A O 1
ATOM 858 N N . ALA A 1 110 ? -1.253 5.667 1.314 1.00 98.69 110 ALA A N 1
ATOM 859 C CA . ALA A 1 110 ? -2.129 6.489 2.124 1.00 98.69 110 ALA A CA 1
ATOM 860 C C . ALA A 1 110 ? -3.397 6.792 1.331 1.00 98.69 110 ALA A C 1
ATOM 862 O O . ALA A 1 110 ? -3.337 6.929 0.106 1.00 98.69 110 ALA A O 1
ATOM 863 N N . SER A 1 111 ? -4.532 6.919 2.015 1.00 98.38 111 SER A N 1
ATOM 864 C CA . SER A 1 111 ? -5.779 7.342 1.379 1.00 98.38 111 SER A CA 1
ATOM 865 C C . SER A 1 111 ? -6.786 7.898 2.370 1.00 98.38 111 SER A C 1
ATOM 867 O O . SER A 1 111 ? -6.679 7.671 3.575 1.00 98.38 111 SER A O 1
ATOM 869 N N . VAL A 1 112 ? -7.775 8.614 1.840 1.00 98.81 112 VAL A N 1
ATOM 870 C CA . VAL A 1 112 ? -8.989 8.996 2.554 1.00 98.81 112 VAL A CA 1
ATOM 871 C C . VAL A 1 112 ? -10.196 8.551 1.737 1.00 98.81 112 VAL A C 1
ATOM 873 O O . VAL A 1 112 ? -10.298 8.825 0.538 1.00 98.81 112 VAL A O 1
ATOM 876 N N . ILE A 1 113 ? -11.113 7.857 2.399 1.00 98.69 113 ILE A N 1
ATOM 877 C CA . ILE A 1 113 ? -12.380 7.384 1.839 1.00 98.69 113 ILE A CA 1
ATOM 878 C C . ILE A 1 113 ? -13.533 7.787 2.759 1.00 98.69 113 ILE A C 1
ATOM 880 O O . ILE A 1 113 ? -13.327 8.157 3.918 1.00 98.69 113 ILE A O 1
ATOM 884 N N . THR A 1 114 ? -14.759 7.688 2.254 1.00 98.38 114 THR A N 1
ATOM 885 C CA . THR A 1 114 ? -15.970 7.887 3.054 1.00 98.38 114 THR A CA 1
ATOM 886 C C . THR A 1 114 ? -16.941 6.715 2.915 1.00 98.38 114 THR A C 1
ATOM 888 O O . THR A 1 114 ? -17.020 6.082 1.862 1.00 98.38 114 THR A O 1
ATOM 891 N N . ILE A 1 115 ? -17.669 6.404 3.989 1.00 98.25 115 ILE A N 1
ATOM 892 C CA . ILE A 1 115 ? -18.726 5.380 4.019 1.00 98.25 115 ILE A CA 1
ATOM 893 C C . ILE A 1 115 ? -19.802 5.772 5.031 1.00 98.25 115 ILE A C 1
ATOM 895 O O . ILE A 1 115 ? -19.493 6.068 6.183 1.00 98.25 115 ILE A O 1
ATOM 899 N N . GLY A 1 116 ? -21.074 5.811 4.619 1.00 96.62 116 GLY A N 1
ATOM 900 C CA . GLY A 1 116 ? -22.173 6.211 5.513 1.00 96.62 116 GLY A CA 1
ATOM 901 C C . GLY A 1 116 ? -21.955 7.579 6.183 1.00 96.62 116 GLY A C 1
ATOM 902 O O . GLY A 1 116 ? -22.360 7.788 7.323 1.00 96.62 116 GLY A O 1
ATOM 903 N N . GLY A 1 117 ? -21.238 8.494 5.522 1.00 96.31 117 GLY A N 1
ATOM 904 C CA . GLY A 1 117 ? -20.853 9.800 6.070 1.00 96.31 117 GLY A CA 1
ATOM 905 C C . GLY A 1 117 ? -19.666 9.799 7.045 1.00 96.31 117 GLY A C 1
ATOM 906 O O . GLY A 1 117 ? -19.278 10.876 7.480 1.00 96.31 117 GLY A O 1
ATOM 907 N N . ILE A 1 118 ? -19.075 8.644 7.370 1.00 98.19 118 ILE A N 1
ATOM 908 C CA . ILE A 1 118 ? -17.835 8.543 8.156 1.00 98.19 118 ILE A CA 1
ATOM 909 C C . ILE A 1 118 ? -16.642 8.748 7.223 1.00 98.19 118 ILE A C 1
ATOM 911 O O . ILE A 1 118 ? -16.545 8.067 6.198 1.00 98.19 118 ILE A O 1
ATOM 915 N N . ARG A 1 119 ? -15.712 9.631 7.593 1.00 98.56 119 ARG A N 1
ATOM 916 C CA . ARG A 1 119 ? -14.453 9.868 6.876 1.00 98.56 119 ARG A CA 1
ATOM 917 C C . ARG A 1 119 ? -13.301 9.091 7.511 1.00 98.56 119 ARG A C 1
ATOM 919 O O . ARG A 1 119 ? -12.959 9.309 8.675 1.00 98.56 119 ARG A O 1
ATOM 926 N N . ILE A 1 120 ? -12.682 8.208 6.732 1.00 98.88 120 ILE A N 1
ATOM 927 C CA . ILE A 1 120 ? -11.628 7.296 7.189 1.00 98.88 120 ILE A CA 1
ATOM 928 C C . ILE A 1 120 ? -10.339 7.608 6.433 1.00 98.88 120 ILE A C 1
ATOM 930 O O . ILE A 1 120 ? -10.296 7.483 5.210 1.00 98.88 120 ILE A O 1
ATOM 934 N N . ALA A 1 121 ? -9.294 7.989 7.163 1.00 98.88 121 ALA A N 1
ATOM 935 C CA . ALA A 1 121 ? -7.943 8.149 6.640 1.00 98.88 121 ALA A CA 1
ATOM 936 C C . ALA A 1 121 ? -7.076 6.944 7.027 1.00 98.88 121 ALA A C 1
ATOM 938 O O . ALA A 1 121 ? -7.200 6.407 8.128 1.00 98.88 121 ALA A O 1
ATOM 939 N N . GLY A 1 122 ? -6.177 6.529 6.142 1.00 98.69 122 GLY A N 1
ATOM 940 C CA . GLY A 1 122 ? -5.247 5.436 6.397 1.00 98.69 122 GLY A CA 1
ATOM 941 C C . GLY A 1 122 ? -3.844 5.753 5.911 1.00 98.69 122 GLY A C 1
ATOM 942 O O . GLY A 1 122 ? -3.668 6.425 4.894 1.00 98.69 122 GLY A O 1
ATOM 943 N N . LEU A 1 123 ? -2.857 5.242 6.640 1.00 98.88 123 LEU A N 1
ATOM 944 C CA . LEU A 1 123 ? -1.443 5.273 6.296 1.00 98.88 123 LEU A CA 1
ATOM 945 C C . LEU A 1 123 ? -0.861 3.870 6.499 1.00 98.88 123 LEU A C 1
ATOM 947 O O . LEU A 1 123 ? -0.823 3.356 7.619 1.00 98.88 123 LEU A O 1
ATOM 951 N N . SER A 1 124 ? -0.419 3.263 5.404 1.00 98.81 124 SER A N 1
ATOM 952 C CA . SER A 1 124 ? 0.187 1.935 5.395 1.00 98.81 124 SER A CA 1
ATOM 953 C C . SER A 1 124 ? 1.666 1.977 5.770 1.00 98.81 124 SER A C 1
ATOM 955 O O . SER A 1 124 ? 2.373 2.942 5.476 1.00 98.81 124 SER A O 1
ATOM 957 N N . GLY A 1 125 ? 2.145 0.872 6.334 1.00 98.44 125 GLY A N 1
ATOM 958 C CA . GLY A 1 125 ? 3.555 0.633 6.596 1.00 98.44 125 GLY A CA 1
ATOM 959 C C . GLY A 1 125 ? 4.011 1.016 8.000 1.00 98.44 125 GLY A C 1
ATOM 960 O O . GLY A 1 125 ? 3.214 1.364 8.871 1.00 98.44 125 GLY A O 1
ATOM 961 N N . ILE A 1 126 ? 5.326 0.941 8.212 1.00 98.44 126 ILE A N 1
ATOM 962 C CA . ILE A 1 126 ? 5.975 1.331 9.474 1.00 98.44 126 ILE A CA 1
ATOM 963 C C . ILE A 1 126 ? 7.060 2.378 9.244 1.00 98.44 126 ILE A C 1
ATOM 965 O O . ILE A 1 126 ? 7.673 2.461 8.175 1.00 98.44 126 ILE A O 1
ATOM 969 N N . TYR A 1 127 ? 7.347 3.180 10.259 1.00 98.06 127 TYR A N 1
ATOM 970 C CA . TYR A 1 127 ? 8.341 4.234 10.156 1.00 98.06 127 TYR A CA 1
ATOM 971 C C . TYR A 1 127 ? 9.777 3.704 10.287 1.00 98.06 127 TYR A C 1
ATOM 973 O O . TYR A 1 127 ? 10.139 3.028 11.254 1.00 98.06 127 TYR A O 1
ATOM 981 N N . LYS A 1 128 ? 10.639 4.100 9.340 1.00 97.19 128 LYS A N 1
ATOM 982 C CA . LYS A 1 128 ? 12.103 4.015 9.458 1.00 97.19 128 LYS A CA 1
ATOM 983 C C . LYS A 1 128 ? 12.757 5.279 8.917 1.00 97.19 128 LYS A C 1
ATOM 985 O O . LYS A 1 128 ? 12.644 5.589 7.733 1.00 97.19 128 LYS A O 1
ATOM 990 N N . SER A 1 129 ? 13.517 5.955 9.776 1.00 93.62 129 SER A N 1
ATOM 991 C CA . SER A 1 129 ? 14.180 7.232 9.473 1.00 93.62 129 SER A CA 1
ATOM 992 C C . SER A 1 129 ? 15.061 7.191 8.222 1.00 93.62 129 SER A C 1
ATOM 994 O O . SER A 1 129 ? 15.060 8.138 7.446 1.00 93.62 129 SER A O 1
ATOM 996 N N . GLN A 1 130 ? 15.772 6.085 7.988 1.00 94.56 130 GLN A N 1
ATOM 997 C CA . GLN A 1 130 ? 16.686 5.936 6.849 1.00 94.56 130 GLN A CA 1
ATOM 998 C C . GLN A 1 130 ? 15.995 5.968 5.473 1.00 94.56 130 GLN A C 1
ATOM 1000 O O . GLN A 1 130 ? 16.601 6.407 4.499 1.00 94.56 130 GLN A O 1
ATOM 1005 N N . HIS A 1 131 ? 14.733 5.532 5.390 1.00 96.62 131 HIS A N 1
ATOM 1006 C CA . HIS A 1 131 ? 13.964 5.498 4.137 1.00 96.62 131 HIS A CA 1
ATOM 1007 C C . HIS A 1 131 ? 12.945 6.632 4.036 1.00 96.62 131 HIS A C 1
ATOM 1009 O O . HIS A 1 131 ? 12.433 6.901 2.957 1.00 96.62 131 HIS A O 1
ATOM 1015 N N . TRP A 1 132 ? 12.671 7.315 5.148 1.00 95.69 132 TRP A N 1
ATOM 1016 C CA . TRP A 1 132 ? 11.676 8.378 5.260 1.00 95.69 132 TRP A CA 1
ATOM 1017 C C . TRP A 1 132 ? 11.767 9.425 4.142 1.00 95.69 132 TRP A C 1
ATOM 1019 O O . TRP A 1 132 ? 10.753 9.792 3.554 1.00 95.69 132 TRP A O 1
ATOM 1029 N N . MET A 1 133 ? 12.981 9.883 3.830 1.00 95.88 133 MET A N 1
ATOM 1030 C CA . MET A 1 133 ? 13.209 10.905 2.807 1.00 95.88 133 MET A CA 1
ATOM 1031 C C . MET A 1 133 ? 13.355 10.339 1.390 1.00 95.88 133 MET A C 1
ATOM 1033 O O . MET A 1 133 ? 13.666 11.102 0.491 1.00 95.88 133 MET A O 1
ATOM 1037 N N . GLN A 1 134 ? 13.216 9.038 1.155 1.00 97.12 134 GLN A N 1
ATOM 1038 C CA . GLN A 1 134 ? 13.451 8.452 -0.170 1.00 97.12 134 GLN A CA 1
ATOM 1039 C C . GLN A 1 134 ? 12.179 8.459 -1.032 1.00 97.12 134 GLN A C 1
ATOM 1041 O O . GLN A 1 134 ? 11.073 8.681 -0.540 1.00 97.12 134 GLN A O 1
ATOM 1046 N N . GLY A 1 135 ? 12.328 8.198 -2.330 1.00 96.06 135 GLY A N 1
ATOM 1047 C CA . GLY A 1 135 ? 11.217 7.798 -3.190 1.00 96.06 135 GLY A CA 1
ATOM 1048 C C . GLY A 1 135 ? 10.878 6.307 -3.054 1.00 96.06 135 GLY A C 1
ATOM 1049 O O . GLY A 1 135 ? 11.599 5.537 -2.408 1.00 96.06 135 GLY A O 1
ATOM 1050 N N . HIS A 1 136 ? 9.786 5.895 -3.698 1.00 96.31 136 HIS A N 1
ATOM 1051 C CA . HIS A 1 136 ? 9.377 4.489 -3.828 1.00 96.31 136 HIS A CA 1
ATOM 1052 C C . HIS A 1 136 ? 10.101 3.861 -5.023 1.00 96.31 136 HIS A C 1
ATOM 1054 O O . HIS A 1 136 ? 9.616 3.911 -6.151 1.00 96.31 136 HIS A O 1
ATOM 1060 N N . HIS A 1 137 ? 11.303 3.347 -4.786 1.00 94.94 137 HIS A N 1
ATOM 1061 C CA . HIS A 1 137 ? 12.226 2.854 -5.818 1.00 94.94 137 HIS A CA 1
ATOM 1062 C C . HIS A 1 137 ? 12.282 1.323 -5.889 1.00 94.94 137 HIS A C 1
ATOM 1064 O O . HIS A 1 137 ? 12.905 0.753 -6.784 1.00 94.94 137 HIS A O 1
ATOM 1070 N N . GLU A 1 138 ? 11.659 0.656 -4.922 1.00 96.50 138 GLU A N 1
ATOM 1071 C CA . GLU A 1 138 ? 11.641 -0.789 -4.782 1.00 96.50 138 GLU A CA 1
ATOM 1072 C C . GLU A 1 138 ? 10.818 -1.434 -5.894 1.00 96.50 138 GLU A C 1
ATOM 1074 O O . GLU A 1 138 ? 9.685 -1.026 -6.160 1.00 96.50 138 GLU A O 1
ATOM 1079 N N . LYS A 1 139 ? 11.371 -2.486 -6.498 1.00 91.56 139 LYS A N 1
ATOM 1080 C CA . LYS A 1 139 ? 10.710 -3.300 -7.517 1.00 91.56 139 LYS A CA 1
ATOM 1081 C C . LYS A 1 139 ? 11.132 -4.769 -7.381 1.00 91.56 139 LYS A C 1
ATOM 1083 O O . LYS A 1 139 ? 12.258 -5.018 -6.952 1.00 91.56 139 LYS A O 1
ATOM 1088 N N . PRO A 1 140 ? 10.274 -5.735 -7.749 1.00 86.38 140 PRO A N 1
ATOM 1089 C CA . PRO A 1 140 ? 10.688 -7.127 -7.885 1.00 86.38 140 PRO A CA 1
ATOM 1090 C C . PRO A 1 140 ? 11.715 -7.325 -9.028 1.00 86.38 140 PRO A C 1
ATOM 1092 O O . PRO A 1 140 ? 11.627 -6.606 -10.025 1.00 86.38 140 PRO A O 1
ATOM 1095 N N . PRO A 1 141 ? 12.632 -8.311 -8.928 1.00 91.94 141 PRO A N 1
ATOM 1096 C CA . PRO A 1 141 ? 12.936 -9.090 -7.727 1.00 91.94 141 PRO A CA 1
ATOM 1097 C C . PRO A 1 141 ? 13.520 -8.206 -6.617 1.00 91.94 141 PRO A C 1
ATOM 1099 O O . PRO A 1 141 ? 14.436 -7.423 -6.847 1.00 91.94 141 PRO A O 1
ATOM 1102 N N . TYR A 1 142 ? 12.996 -8.342 -5.395 1.00 87.31 142 TYR A N 1
ATOM 1103 C CA . TYR A 1 142 ? 13.521 -7.586 -4.262 1.00 87.31 142 TYR A CA 1
ATOM 1104 C C . TYR A 1 142 ? 14.820 -8.201 -3.754 1.00 87.31 142 TYR A C 1
ATOM 1106 O O . TYR A 1 142 ? 14.921 -9.410 -3.543 1.00 87.31 142 TYR A O 1
ATOM 1114 N N . THR A 1 143 ? 15.775 -7.337 -3.447 1.00 91.31 143 THR A N 1
ATOM 1115 C CA . THR A 1 143 ? 16.884 -7.644 -2.543 1.00 91.31 143 THR A CA 1
ATOM 1116 C C . THR A 1 143 ? 16.394 -7.716 -1.096 1.00 91.31 143 THR A C 1
ATOM 1118 O O . THR A 1 143 ? 15.346 -7.171 -0.754 1.00 91.31 143 THR A O 1
ATOM 1121 N N . GLU A 1 144 ? 17.192 -8.289 -0.193 1.00 88.38 144 GLU A N 1
ATOM 1122 C CA . GLU A 1 144 ? 16.893 -8.285 1.249 1.00 88.38 144 GLU A CA 1
ATOM 1123 C C . GLU A 1 144 ? 16.627 -6.874 1.808 1.00 88.38 144 GLU A C 1
ATOM 1125 O O . GLU A 1 144 ? 15.789 -6.691 2.694 1.00 88.38 144 GLU A O 1
ATOM 1130 N N . SER A 1 145 ? 17.326 -5.861 1.292 1.00 92.94 145 SER A N 1
ATOM 1131 C CA . SER A 1 145 ? 17.116 -4.470 1.701 1.00 92.94 145 SER A CA 1
ATOM 1132 C C . SER A 1 145 ? 15.785 -3.929 1.173 1.00 92.94 145 SER A C 1
ATOM 1134 O O . SER A 1 145 ? 14.960 -3.448 1.951 1.00 92.94 145 SER A O 1
ATOM 1136 N N . THR A 1 146 ? 15.538 -4.076 -0.132 1.00 94.81 146 THR A N 1
ATOM 1137 C CA . THR A 1 146 ? 14.336 -3.523 -0.784 1.00 94.81 146 THR A CA 1
ATOM 1138 C C . THR A 1 146 ? 13.049 -4.226 -0.358 1.00 94.81 146 THR A C 1
ATOM 1140 O O . THR A 1 146 ? 12.012 -3.582 -0.218 1.00 94.81 146 THR A O 1
ATOM 1143 N N . LEU A 1 147 ? 13.135 -5.514 -0.013 1.00 93.38 147 LEU A N 1
ATOM 1144 C CA . LEU A 1 147 ? 12.048 -6.286 0.594 1.00 93.38 147 LEU A CA 1
ATOM 1145 C C . LEU A 1 147 ? 11.581 -5.676 1.923 1.00 93.38 147 LEU A C 1
ATOM 1147 O O . LEU A 1 147 ? 10.420 -5.814 2.294 1.00 93.38 147 LEU A O 1
ATOM 1151 N N . ARG A 1 148 ? 12.481 -4.999 2.647 1.00 95.00 148 ARG A N 1
ATOM 1152 C CA . ARG A 1 148 ? 12.162 -4.285 3.889 1.00 95.00 148 ARG A CA 1
ATOM 1153 C C . ARG A 1 148 ? 11.791 -2.831 3.635 1.00 95.00 148 ARG A C 1
ATOM 1155 O O . ARG A 1 148 ? 10.921 -2.293 4.308 1.00 95.00 148 ARG A O 1
ATOM 1162 N N . SER A 1 149 ? 12.460 -2.158 2.701 1.00 97.19 149 SER A N 1
ATOM 1163 C CA . SER A 1 149 ? 12.219 -0.734 2.462 1.00 97.19 149 SER A CA 1
ATOM 1164 C C . SER A 1 149 ? 10.869 -0.441 1.812 1.00 97.19 149 SER A C 1
ATOM 1166 O O . SER A 1 149 ? 10.302 0.620 2.094 1.00 97.19 149 SER A O 1
ATOM 1168 N N . VAL A 1 150 ? 10.316 -1.389 1.049 1.00 97.69 150 VAL A N 1
ATOM 1169 C CA . VAL A 1 150 ? 9.049 -1.255 0.308 1.00 97.69 150 VAL A CA 1
ATOM 1170 C C . VAL A 1 150 ? 7.838 -0.898 1.177 1.00 97.69 150 VAL A C 1
ATOM 1172 O O . VAL A 1 150 ? 6.989 -0.130 0.741 1.00 97.69 150 VAL A O 1
ATOM 1175 N N . TYR A 1 151 ? 7.762 -1.396 2.415 1.00 97.62 151 TYR A N 1
ATOM 1176 C CA . TYR A 1 151 ? 6.649 -1.106 3.330 1.00 97.62 151 TYR A CA 1
ATOM 1177 C C . TYR A 1 151 ? 6.965 0.014 4.329 1.00 97.62 151 TYR A C 1
ATOM 1179 O O . TYR A 1 151 ? 6.194 0.256 5.256 1.00 97.62 151 TYR A O 1
ATOM 1187 N N . HIS A 1 152 ? 8.110 0.690 4.213 1.00 98.56 152 HIS A N 1
ATOM 1188 C CA . HIS A 1 152 ? 8.392 1.816 5.099 1.00 98.56 152 HIS A CA 1
ATOM 1189 C C . HIS A 1 152 ? 7.639 3.078 4.654 1.00 98.56 152 HIS A C 1
ATOM 1191 O O . HIS A 1 152 ? 7.523 3.371 3.467 1.00 98.56 152 HIS A O 1
ATOM 1197 N N . ILE A 1 153 ? 7.170 3.871 5.612 1.00 98.19 153 ILE A N 1
ATOM 1198 C CA . ILE A 1 153 ? 6.486 5.140 5.331 1.00 98.19 153 ILE A CA 1
ATOM 1199 C C . ILE A 1 153 ? 7.463 6.132 4.670 1.00 98.19 153 ILE A C 1
ATOM 1201 O O . ILE A 1 153 ? 8.608 6.257 5.122 1.00 98.19 153 ILE A O 1
ATOM 1205 N N . ARG A 1 154 ? 7.022 6.864 3.633 1.00 98.06 154 ARG A N 1
ATOM 1206 C CA . ARG A 1 154 ? 7.770 7.994 3.051 1.00 98.06 154 ARG A CA 1
ATOM 1207 C C . ARG A 1 154 ? 7.177 9.334 3.483 1.00 98.06 154 ARG A C 1
ATOM 1209 O O . ARG A 1 154 ? 6.003 9.456 3.834 1.00 98.06 154 ARG A O 1
ATOM 1216 N N . ASN A 1 155 ? 8.006 10.372 3.426 1.00 97.69 155 ASN A N 1
ATOM 1217 C CA . ASN A 1 155 ? 7.611 11.744 3.737 1.00 97.69 155 ASN A CA 1
ATOM 1218 C C . ASN A 1 155 ? 6.510 12.262 2.794 1.00 97.69 155 ASN A C 1
ATOM 1220 O O . ASN A 1 155 ? 5.724 13.118 3.187 1.00 97.69 155 ASN A O 1
ATOM 1224 N N . LEU A 1 156 ? 6.419 11.727 1.570 1.00 98.31 156 LEU A N 1
ATOM 1225 C CA . LEU A 1 156 ? 5.410 12.118 0.585 1.00 98.31 156 LEU A CA 1
ATOM 1226 C C . LEU A 1 156 ? 3.978 11.896 1.091 1.00 98.31 156 LEU A C 1
ATOM 1228 O O . LEU A 1 156 ? 3.154 12.810 1.023 1.00 98.31 156 LEU A O 1
ATOM 1232 N N . GLU A 1 157 ? 3.667 10.704 1.606 1.00 98.38 157 GLU A N 1
ATOM 1233 C CA . GLU A 1 157 ? 2.324 10.392 2.107 1.00 98.38 157 GLU A CA 1
ATOM 1234 C C . GLU A 1 157 ? 1.962 11.277 3.302 1.00 98.38 157 GLU A C 1
ATOM 1236 O O . GLU A 1 157 ? 0.851 11.800 3.376 1.00 98.38 157 GLU A O 1
ATOM 1241 N N . ILE A 1 158 ? 2.919 11.525 4.196 1.00 98.38 158 ILE A N 1
ATOM 1242 C CA . ILE A 1 158 ? 2.712 12.392 5.360 1.00 98.38 158 ILE A CA 1
ATOM 1243 C C . ILE A 1 158 ? 2.517 13.844 4.938 1.00 98.38 158 ILE A C 1
ATOM 1245 O O . ILE A 1 158 ? 1.622 14.512 5.452 1.00 98.38 158 ILE A O 1
ATOM 1249 N N . PHE A 1 159 ? 3.302 14.330 3.978 1.00 98.31 159 PHE A N 1
ATOM 1250 C CA . PHE A 1 159 ? 3.129 15.661 3.413 1.00 98.31 159 PHE A CA 1
ATOM 1251 C C . PHE A 1 159 ? 1.724 15.844 2.842 1.00 98.31 159 PHE A C 1
ATOM 1253 O O . PHE A 1 159 ? 1.087 16.845 3.157 1.00 98.31 159 PHE A O 1
ATOM 1260 N N . ARG A 1 160 ? 1.218 14.864 2.078 1.00 98.44 160 ARG A N 1
ATOM 1261 C CA . ARG A 1 160 ? -0.144 14.868 1.518 1.00 98.44 160 ARG A CA 1
ATOM 1262 C C . ARG A 1 160 ? -1.215 14.851 2.607 1.00 98.44 160 ARG A C 1
ATOM 1264 O O . ARG A 1 160 ? -2.125 15.674 2.576 1.00 98.44 160 ARG A O 1
ATOM 1271 N N . LEU A 1 161 ? -1.088 13.966 3.595 1.00 98.62 161 LEU A N 1
ATOM 1272 C CA . LEU A 1 161 ? -2.035 13.866 4.710 1.00 98.62 161 LEU A CA 1
ATOM 1273 C C . LEU A 1 161 ? -2.071 15.148 5.557 1.00 98.62 161 LEU A C 1
ATOM 1275 O O . LEU A 1 161 ? -3.123 15.491 6.086 1.00 98.62 161 LEU A O 1
ATOM 1279 N N . LYS A 1 162 ? -0.968 15.902 5.650 1.00 97.94 162 LYS A N 1
ATOM 1280 C CA . LYS A 1 162 ? -0.933 17.211 6.327 1.00 97.94 162 LYS A CA 1
ATOM 1281 C C . LYS A 1 162 ? -1.711 18.321 5.606 1.00 97.94 162 LYS A C 1
ATOM 1283 O O . LYS A 1 162 ? -1.961 19.349 6.220 1.00 97.94 162 LYS A O 1
ATOM 1288 N N . GLN A 1 163 ? -2.089 18.138 4.338 1.00 97.94 163 GLN A N 1
ATOM 1289 C CA . GLN A 1 163 ? -2.817 19.156 3.561 1.00 97.94 163 GLN A CA 1
ATOM 1290 C C . GLN A 1 163 ? -4.335 19.117 3.774 1.00 97.94 163 GLN A C 1
ATOM 1292 O O . GLN A 1 163 ? -5.037 20.017 3.307 1.00 97.94 163 GLN A O 1
ATOM 1297 N N . LEU A 1 164 ? -4.840 18.067 4.429 1.00 98.12 164 LEU A N 1
ATOM 1298 C CA . LEU A 1 164 ? -6.260 17.890 4.722 1.00 98.12 164 LEU A CA 1
ATOM 1299 C C . LEU A 1 164 ? -6.741 18.954 5.716 1.00 98.12 164 LEU A C 1
ATOM 1301 O O . LEU A 1 164 ? -6.044 19.269 6.678 1.00 98.12 164 LEU A O 1
ATOM 1305 N N . THR A 1 165 ? -7.949 19.470 5.501 1.00 94.31 165 THR A N 1
ATOM 1306 C CA . THR A 1 165 ? -8.586 20.460 6.389 1.00 94.31 165 THR A CA 1
ATOM 1307 C C . THR A 1 165 ? -9.904 19.990 6.982 1.00 94.31 165 THR A C 1
ATOM 1309 O O . THR A 1 165 ? -10.289 20.452 8.054 1.00 94.31 165 THR A O 1
ATOM 1312 N N . GLY A 1 166 ? -10.613 19.076 6.310 1.00 86.31 166 GLY A N 1
ATOM 1313 C CA . GLY A 1 166 ? -11.856 18.524 6.845 1.00 86.31 166 GLY A CA 1
ATOM 1314 C C . GLY A 1 166 ? -11.628 17.626 8.067 1.00 86.31 166 GLY A C 1
ATOM 1315 O O . GLY A 1 166 ? -10.588 16.978 8.189 1.00 86.31 166 GLY A O 1
ATOM 1316 N N . ASN A 1 167 ? -12.641 17.515 8.930 1.00 94.44 167 ASN A N 1
ATOM 1317 C CA . ASN A 1 167 ? -12.616 16.589 10.065 1.00 94.44 167 ASN A CA 1
ATOM 1318 C C . ASN A 1 167 ? -12.424 15.141 9.593 1.00 94.44 167 ASN A C 1
ATOM 1320 O O . ASN A 1 167 ? -13.018 14.724 8.599 1.00 94.44 167 ASN A O 1
ATOM 1324 N N . ILE A 1 168 ? -11.601 14.382 10.315 1.00 98.12 168 ILE A N 1
ATOM 1325 C CA . ILE A 1 168 ? -11.377 12.949 10.098 1.00 98.12 168 ILE A CA 1
ATOM 1326 C C . ILE A 1 168 ? -12.014 12.201 11.269 1.00 98.12 168 ILE A C 1
ATOM 1328 O O . ILE A 1 168 ? -11.717 12.492 12.428 1.00 98.12 168 ILE A O 1
ATOM 1332 N N . ASP A 1 169 ? -12.883 11.232 10.991 1.00 98.50 169 ASP A N 1
ATOM 1333 C CA . ASP A 1 169 ? -13.544 10.466 12.049 1.00 98.50 169 ASP A CA 1
ATOM 1334 C C . ASP A 1 169 ? -12.651 9.335 12.552 1.00 98.50 169 ASP A C 1
ATOM 1336 O O . ASP A 1 169 ? -12.525 9.127 13.760 1.00 98.50 169 ASP A O 1
ATOM 1340 N N . ILE A 1 170 ? -12.015 8.618 11.624 1.00 98.88 170 ILE A N 1
ATOM 1341 C CA . ILE A 1 170 ? -11.172 7.460 11.914 1.00 98.88 170 ILE A CA 1
ATOM 1342 C C . ILE A 1 170 ? -9.842 7.618 11.182 1.00 98.88 170 ILE A C 1
ATOM 1344 O O . ILE A 1 170 ? -9.820 7.857 9.976 1.00 98.88 170 ILE A O 1
ATOM 1348 N N . PHE A 1 171 ? -8.738 7.442 11.901 1.00 98.88 171 PHE A N 1
ATOM 1349 C CA . PHE A 1 171 ? -7.397 7.401 11.326 1.00 98.88 171 PHE A CA 1
ATOM 1350 C C . PHE A 1 171 ? -6.735 6.053 11.614 1.00 98.88 171 PHE A C 1
ATOM 1352 O O . PHE A 1 171 ? -6.748 5.586 12.753 1.00 98.88 171 PHE A O 1
ATOM 1359 N N . LEU A 1 172 ? -6.163 5.427 10.586 1.00 98.94 172 LEU A N 1
ATOM 1360 C CA . LEU A 1 172 ? -5.527 4.113 10.664 1.00 98.94 172 LEU A CA 1
ATOM 1361 C C . LEU A 1 172 ? -4.017 4.227 10.438 1.00 98.94 172 LEU A C 1
ATOM 1363 O O . LEU A 1 172 ? -3.586 4.807 9.438 1.00 98.94 172 LEU A O 1
ATOM 1367 N N . THR A 1 173 ? -3.224 3.618 11.318 1.00 98.88 173 THR A N 1
ATOM 1368 C CA . THR A 1 173 ? -1.782 3.390 11.113 1.00 98.88 173 THR A CA 1
ATOM 1369 C C . THR A 1 173 ? -1.397 2.004 11.586 1.00 98.88 173 THR A C 1
ATOM 1371 O O . THR A 1 173 ? -1.977 1.519 12.549 1.00 98.88 173 THR A O 1
ATOM 1374 N N . HIS A 1 174 ? -0.417 1.353 10.961 1.00 98.75 174 HIS A N 1
ATOM 1375 C CA . HIS A 1 174 ? -0.002 0.037 11.446 1.00 98.75 174 HIS A CA 1
ATOM 1376 C C . HIS A 1 174 ? 0.792 0.152 12.750 1.00 98.75 174 HIS A C 1
ATOM 1378 O O . HIS A 1 174 ? 0.395 -0.399 13.782 1.00 98.75 174 HIS A O 1
ATOM 1384 N N . ASP A 1 175 ? 1.883 0.922 12.732 1.00 97.56 175 ASP A N 1
ATOM 1385 C CA . ASP A 1 175 ? 2.624 1.254 13.943 1.00 97.56 175 ASP A CA 1
ATOM 1386 C C . ASP A 1 175 ? 1.931 2.352 14.766 1.00 97.56 175 ASP A C 1
ATOM 1388 O O . ASP A 1 175 ? 1.073 3.105 14.296 1.00 97.56 175 ASP A O 1
ATOM 1392 N N . TRP A 1 176 ? 2.261 2.400 16.055 1.00 98.56 176 TRP A N 1
ATOM 1393 C CA . TRP A 1 176 ? 1.631 3.332 16.987 1.00 98.56 176 TRP A CA 1
ATOM 1394 C C . TRP A 1 176 ? 2.206 4.738 16.823 1.00 98.56 176 TRP A C 1
ATOM 1396 O O . TRP A 1 176 ? 3.400 4.865 16.559 1.00 98.56 176 TRP A O 1
ATOM 1406 N N . PRO A 1 177 ? 1.435 5.807 17.075 1.00 98.69 177 PRO A N 1
ATOM 1407 C CA . PRO A 1 177 ? 1.990 7.142 17.259 1.00 98.69 177 PRO A CA 1
ATOM 1408 C C . PRO A 1 177 ? 3.052 7.160 18.366 1.00 98.69 177 PRO A C 1
ATOM 1410 O O . PRO A 1 177 ? 2.844 6.625 19.458 1.00 98.69 177 PRO A O 1
ATOM 1413 N N . LEU A 1 178 ? 4.199 7.785 18.095 1.00 97.81 178 LEU A N 1
ATOM 1414 C CA . LEU A 1 178 ? 5.286 7.897 19.067 1.00 97.81 178 LEU A CA 1
ATOM 1415 C C . LEU A 1 178 ? 4.803 8.532 20.378 1.00 97.81 178 LEU A C 1
ATOM 1417 O O . LEU A 1 178 ? 4.294 9.647 20.379 1.00 97.81 178 LEU A O 1
ATOM 1421 N N . GLY A 1 179 ? 5.042 7.860 21.507 1.00 97.25 179 GLY A N 1
ATOM 1422 C CA . GLY A 1 179 ? 4.729 8.399 22.835 1.00 97.25 179 GLY A CA 1
ATOM 1423 C C . GLY A 1 179 ? 3.256 8.299 23.240 1.00 97.25 179 GLY A C 1
ATOM 1424 O O . GLY A 1 179 ? 2.892 8.813 24.297 1.00 97.25 179 GLY A O 1
ATOM 1425 N N . ILE A 1 180 ? 2.423 7.599 22.459 1.00 98.31 180 ILE A N 1
ATOM 1426 C CA . ILE A 1 180 ? 1.002 7.378 22.773 1.00 98.31 180 ILE A CA 1
ATOM 1427 C C . ILE A 1 180 ? 0.779 6.702 24.137 1.00 98.31 180 ILE A C 1
ATOM 1429 O O . ILE A 1 180 ? -0.265 6.883 24.758 1.00 98.31 180 ILE A O 1
ATOM 1433 N N . THR A 1 181 ? 1.777 5.969 24.643 1.00 97.50 181 THR A N 1
ATOM 1434 C CA . THR A 1 181 ? 1.719 5.264 25.933 1.00 97.50 181 THR A CA 1
ATOM 1435 C C . THR A 1 181 ? 1.448 6.195 27.114 1.00 97.50 181 THR A C 1
ATOM 1437 O O . THR A 1 181 ? 0.776 5.795 28.060 1.00 97.50 181 THR A O 1
ATOM 1440 N N . ARG A 1 182 ? 1.871 7.463 27.022 1.00 96.75 182 ARG A N 1
ATOM 1441 C CA . ARG A 1 182 ? 1.682 8.488 28.066 1.00 96.75 182 ARG A CA 1
ATOM 1442 C C . ARG A 1 182 ? 0.226 8.917 28.250 1.00 96.75 182 ARG A C 1
ATOM 1444 O O . ARG A 1 182 ? -0.094 9.567 29.239 1.00 96.75 182 ARG A O 1
ATOM 1451 N N . TYR A 1 183 ? -0.632 8.583 27.289 1.00 98.00 183 TYR A N 1
ATOM 1452 C CA . TYR A 1 183 ? -2.052 8.934 27.266 1.00 98.00 183 TYR A CA 1
ATOM 1453 C C . TYR A 1 183 ? -2.959 7.769 27.702 1.00 98.00 183 TYR A C 1
ATOM 1455 O O . TYR A 1 183 ? -4.185 7.874 27.628 1.00 98.00 183 TYR A O 1
ATOM 1463 N N . GLY A 1 184 ? -2.371 6.648 28.130 1.00 97.25 184 GLY A N 1
ATOM 1464 C CA . GLY A 1 184 ? -3.073 5.478 28.656 1.00 97.25 184 GLY A CA 1
ATOM 1465 C C . GLY A 1 184 ? -2.371 4.906 29.889 1.00 97.25 184 GLY A C 1
ATOM 1466 O O . GLY A 1 184 ? -1.538 5.564 30.511 1.00 97.25 184 GLY A O 1
ATOM 1467 N N . ASP A 1 185 ? -2.699 3.665 30.254 1.00 97.12 185 ASP A N 1
ATOM 1468 C CA . ASP A 1 185 ? -2.081 2.996 31.406 1.00 97.12 185 ASP A CA 1
ATOM 1469 C C . ASP A 1 185 ? -0.752 2.325 31.018 1.00 97.12 185 ASP A C 1
ATOM 1471 O O . ASP A 1 185 ? -0.672 1.123 30.738 1.00 97.12 185 ASP A O 1
ATOM 1475 N N . GLU A 1 186 ? 0.316 3.125 30.988 1.00 96.56 186 GLU A N 1
ATOM 1476 C CA . GLU A 1 186 ? 1.674 2.652 30.695 1.00 96.56 186 GLU A CA 1
ATOM 1477 C C . GLU A 1 186 ? 2.157 1.590 31.700 1.00 96.56 186 GLU A C 1
ATOM 1479 O O . GLU A 1 186 ? 2.902 0.681 31.330 1.00 96.56 186 GLU A O 1
ATOM 1484 N N . ASN A 1 187 ? 1.699 1.638 32.956 1.00 96.31 187 ASN A N 1
ATOM 1485 C CA . ASN A 1 187 ? 2.093 0.659 33.969 1.00 96.31 187 ASN A CA 1
ATOM 1486 C C . ASN A 1 187 ? 1.534 -0.731 33.652 1.00 96.31 187 ASN A C 1
ATOM 1488 O O . ASN A 1 187 ? 2.243 -1.727 33.806 1.00 96.31 187 ASN A O 1
ATOM 1492 N N . VAL A 1 188 ? 0.278 -0.816 33.206 1.00 95.31 188 VAL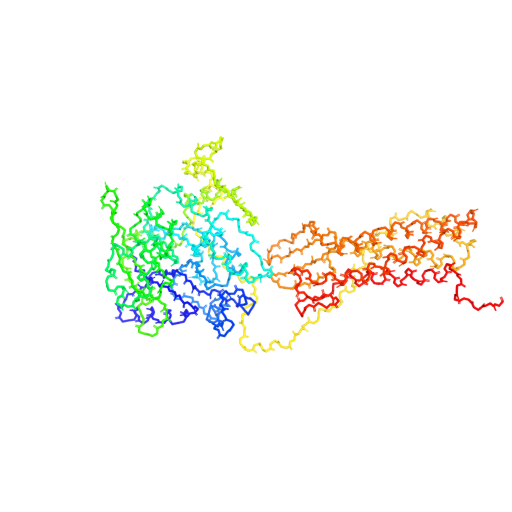 A N 1
ATOM 1493 C CA . VAL A 1 188 ? -0.318 -2.080 32.746 1.00 95.31 188 VAL A CA 1
ATOM 1494 C C . VAL A 1 188 ? 0.383 -2.578 31.485 1.00 95.31 188 VAL A C 1
ATOM 1496 O O . VAL A 1 188 ? 0.754 -3.752 31.431 1.00 95.31 188 VAL A O 1
ATOM 1499 N N . LEU A 1 189 ? 0.664 -1.692 30.523 1.00 95.38 189 LEU A N 1
ATOM 1500 C CA . LEU A 1 189 ? 1.415 -2.052 29.317 1.00 95.38 189 LEU A CA 1
ATOM 1501 C C . LEU A 1 189 ? 2.790 -2.646 29.657 1.00 95.38 189 LEU A C 1
ATOM 1503 O O . LEU A 1 189 ? 3.155 -3.694 29.134 1.00 95.38 189 LEU A O 1
ATOM 1507 N N . LEU A 1 190 ? 3.540 -2.018 30.565 1.00 96.50 190 LEU A N 1
ATOM 1508 C CA . LEU A 1 190 ? 4.870 -2.478 30.969 1.00 96.50 190 LEU A CA 1
ATOM 1509 C C . LEU A 1 190 ? 4.846 -3.750 31.823 1.00 96.50 190 LEU A C 1
ATOM 1511 O O . LEU A 1 190 ? 5.843 -4.471 31.846 1.00 96.50 190 LEU A O 1
ATOM 1515 N N . LYS A 1 191 ? 3.731 -4.068 32.491 1.00 95.25 191 LYS A N 1
ATOM 1516 C CA . LYS A 1 191 ? 3.543 -5.384 33.124 1.00 95.25 191 LYS A CA 1
ATOM 1517 C C . LYS A 1 191 ? 3.396 -6.486 32.074 1.00 95.25 191 LYS A C 1
ATOM 1519 O O . LYS A 1 191 ? 3.987 -7.549 32.233 1.00 95.25 191 LYS A O 1
ATOM 1524 N N . GLU A 1 192 ? 2.640 -6.235 31.005 1.00 91.50 192 GLU A N 1
ATOM 1525 C CA . GLU A 1 192 ? 2.453 -7.201 29.912 1.00 91.50 192 GLU A CA 1
ATOM 1526 C C . GLU A 1 192 ? 3.674 -7.288 28.978 1.00 91.50 192 GLU A C 1
ATOM 1528 O O . GLU A 1 192 ? 3.999 -8.361 28.463 1.00 91.50 192 GLU A O 1
ATOM 1533 N N . LYS A 1 193 ? 4.364 -6.163 28.752 1.00 93.00 193 LYS A N 1
ATOM 1534 C CA . LYS A 1 193 ? 5.485 -6.012 27.809 1.00 93.00 193 LYS A CA 1
ATOM 1535 C C . LYS A 1 193 ? 6.666 -5.257 28.450 1.00 93.00 193 LYS A C 1
ATOM 1537 O O . LYS A 1 193 ? 6.978 -4.137 28.039 1.00 93.00 193 LYS A O 1
ATOM 1542 N N . PRO A 1 194 ? 7.390 -5.857 29.416 1.00 93.38 194 PRO A N 1
ATOM 1543 C CA . PRO A 1 194 ? 8.454 -5.161 30.154 1.00 93.38 194 PRO A CA 1
ATOM 1544 C C . PRO A 1 194 ? 9.591 -4.612 29.282 1.00 93.38 194 PRO A C 1
ATOM 1546 O O . PRO A 1 194 ? 10.222 -3.614 29.629 1.00 93.38 194 PRO A O 1
ATOM 1549 N N . PHE A 1 195 ? 9.846 -5.242 28.134 1.00 93.38 195 PHE A N 1
ATOM 1550 C CA . PHE A 1 195 ? 10.904 -4.850 27.202 1.00 93.38 195 PHE A CA 1
ATOM 1551 C C . PHE A 1 195 ? 10.654 -3.496 26.520 1.00 93.38 195 PHE A C 1
ATOM 1553 O O . PHE A 1 195 ? 11.615 -2.849 26.116 1.00 93.38 195 PHE A O 1
ATOM 1560 N N . PHE A 1 196 ? 9.409 -3.004 26.483 1.00 94.31 196 PHE A N 1
ATOM 1561 C CA . PHE A 1 196 ? 9.107 -1.664 25.968 1.00 94.31 196 PHE A CA 1
ATOM 1562 C C . PHE A 1 196 ? 9.635 -0.533 26.854 1.00 94.31 196 PHE A C 1
ATOM 1564 O O . PHE A 1 196 ? 9.724 0.600 26.394 1.00 94.31 196 PHE A O 1
ATOM 1571 N N . LYS A 1 197 ? 10.035 -0.808 28.102 1.00 93.44 197 LYS A N 1
ATOM 1572 C CA . LYS A 1 197 ? 10.482 0.224 29.051 1.00 93.44 197 LYS A CA 1
ATOM 1573 C C . LYS A 1 197 ? 11.611 1.096 28.497 1.00 93.44 197 LYS A C 1
ATOM 1575 O O . LYS A 1 197 ? 11.571 2.316 28.643 1.00 93.44 197 LYS A O 1
ATOM 1580 N N . ASN A 1 198 ? 12.608 0.478 27.866 1.00 93.94 198 ASN A N 1
ATOM 1581 C CA . ASN A 1 198 ? 13.741 1.211 27.299 1.00 93.94 198 ASN A CA 1
ATOM 1582 C C . ASN A 1 198 ? 13.336 1.985 26.039 1.00 93.94 198 ASN A C 1
ATOM 1584 O O . ASN A 1 198 ? 13.726 3.142 25.890 1.00 93.94 198 ASN A O 1
ATOM 1588 N N . ASP A 1 199 ? 12.515 1.385 25.178 1.00 92.44 199 ASP A N 1
ATOM 1589 C CA . ASP A 1 199 ? 12.061 2.019 23.938 1.00 92.44 199 ASP A CA 1
ATOM 1590 C C . ASP A 1 199 ? 11.160 3.224 24.217 1.00 92.44 199 ASP A C 1
ATOM 1592 O O . ASP A 1 199 ? 11.310 4.266 23.583 1.00 92.44 199 ASP A O 1
ATOM 1596 N N . ILE A 1 200 ? 10.277 3.131 25.215 1.00 93.31 200 ILE A N 1
ATOM 1597 C CA . ILE A 1 200 ? 9.447 4.250 25.677 1.00 93.31 200 ILE A CA 1
ATOM 1598 C C . ILE A 1 200 ? 10.330 5.365 26.241 1.00 93.31 200 ILE A C 1
ATOM 1600 O O . ILE A 1 200 ? 10.208 6.516 25.820 1.00 93.31 200 ILE A O 1
ATOM 1604 N N . LYS A 1 201 ? 11.265 5.032 27.145 1.00 93.50 201 LYS A N 1
ATOM 1605 C CA . LYS A 1 201 ? 12.167 6.014 27.772 1.00 93.50 201 LYS A CA 1
ATOM 1606 C C . LYS A 1 201 ? 12.995 6.785 26.738 1.00 93.50 201 LYS A C 1
ATOM 1608 O O . LYS A 1 201 ? 13.228 7.978 26.913 1.00 93.50 201 LYS A O 1
ATOM 1613 N N . ASN A 1 202 ? 13.421 6.111 25.674 1.00 92.44 202 ASN A N 1
ATOM 1614 C CA . ASN A 1 202 ? 14.276 6.680 24.633 1.00 92.44 202 ASN A CA 1
ATOM 1615 C C . ASN A 1 202 ? 13.497 7.229 23.423 1.00 92.44 202 ASN A C 1
ATOM 1617 O O . ASN A 1 202 ? 14.122 7.599 22.434 1.00 92.44 202 ASN A O 1
ATOM 1621 N N . ASN A 1 203 ? 12.158 7.293 23.473 1.00 90.06 203 ASN A N 1
ATOM 1622 C CA . ASN A 1 203 ? 11.308 7.709 22.346 1.00 90.06 203 ASN A CA 1
ATOM 1623 C C . ASN A 1 203 ? 11.563 6.909 21.053 1.00 90.06 203 ASN A C 1
ATOM 1625 O O . ASN A 1 203 ? 11.629 7.473 19.962 1.00 90.06 203 ASN A O 1
ATOM 1629 N N . MET A 1 204 ? 11.704 5.592 21.177 1.00 89.06 204 MET A N 1
ATOM 1630 C CA . MET A 1 204 ? 11.886 4.664 20.056 1.00 89.06 204 MET A CA 1
ATOM 1631 C C . MET A 1 204 ? 10.639 3.812 19.773 1.00 89.06 204 MET A C 1
ATOM 1633 O O . MET A 1 204 ? 10.570 3.172 18.726 1.00 89.06 204 MET A O 1
ATOM 1637 N N . LEU A 1 205 ? 9.653 3.794 20.682 1.00 92.31 205 LEU A N 1
ATOM 1638 C CA . LEU A 1 205 ? 8.413 3.040 20.498 1.00 92.31 205 LEU A CA 1
ATOM 1639 C C . LEU A 1 205 ? 7.373 3.854 19.712 1.00 92.31 205 LEU A C 1
ATOM 1641 O O . LEU A 1 205 ? 6.717 4.739 20.267 1.00 92.31 205 LEU A O 1
ATOM 1645 N N . GLY A 1 206 ? 7.201 3.509 18.437 1.00 95.25 206 GLY A N 1
ATOM 1646 C CA . GLY A 1 206 ? 6.201 4.098 17.547 1.00 95.25 206 GLY A CA 1
ATOM 1647 C C . GLY A 1 206 ? 6.778 5.051 16.498 1.00 95.25 206 GLY A C 1
ATOM 1648 O O . GLY A 1 206 ? 7.989 5.207 16.348 1.00 95.25 206 GLY A O 1
ATOM 1649 N N . SER A 1 207 ? 5.876 5.684 15.759 1.00 97.88 207 SER A N 1
ATOM 1650 C CA . SER A 1 207 ? 6.138 6.524 14.599 1.00 97.88 207 SER A CA 1
ATOM 1651 C C . SER A 1 207 ? 5.997 8.010 14.953 1.00 97.88 207 SER A C 1
ATOM 1653 O O . SER A 1 207 ? 4.893 8.478 15.270 1.00 97.88 207 SER A O 1
ATOM 1655 N N . PRO A 1 208 ? 7.099 8.786 14.898 1.00 97.88 208 PRO A N 1
ATOM 1656 C CA . PRO A 1 208 ? 7.052 10.238 15.010 1.00 97.88 208 PRO A CA 1
ATOM 1657 C C . PRO A 1 208 ? 6.087 10.908 14.013 1.00 97.88 208 PRO A C 1
ATOM 1659 O O . PRO A 1 208 ? 5.301 11.749 14.453 1.00 97.88 208 PRO A O 1
ATOM 1662 N N . PRO A 1 209 ? 6.077 10.573 12.702 1.00 97.69 209 PRO A N 1
ATOM 1663 C CA . PRO A 1 209 ? 5.155 11.223 11.772 1.00 97.69 209 PRO A CA 1
ATOM 1664 C C . PRO A 1 209 ? 3.687 10.861 12.020 1.00 97.69 209 PRO A C 1
ATOM 1666 O O . PRO A 1 209 ? 2.825 11.712 11.815 1.00 97.69 209 PRO A O 1
ATOM 1669 N N . SER A 1 210 ? 3.393 9.661 12.531 1.00 98.38 210 SER A N 1
ATOM 1670 C CA . SER A 1 210 ? 2.035 9.292 12.951 1.00 98.38 210 SER A CA 1
ATOM 1671 C C . SER A 1 210 ? 1.547 10.184 14.100 1.00 98.38 210 SER A C 1
ATOM 1673 O O . SER A 1 210 ? 0.429 10.685 14.049 1.00 98.38 210 SER A O 1
ATOM 1675 N N . MET A 1 211 ? 2.399 10.483 15.091 1.00 98.38 211 MET A N 1
ATOM 1676 C CA . MET A 1 211 ? 2.043 11.431 16.161 1.00 98.38 211 MET A CA 1
ATOM 1677 C C . MET A 1 211 ? 1.853 12.860 15.633 1.00 98.38 211 MET A C 1
ATOM 1679 O O . MET A 1 211 ? 0.928 13.546 16.056 1.00 98.38 211 MET A O 1
ATOM 1683 N N . GLN A 1 212 ? 2.657 13.301 14.659 1.00 97.94 212 GLN A N 1
ATOM 1684 C CA . GLN A 1 212 ? 2.448 14.610 14.021 1.00 97.94 212 GLN A CA 1
ATOM 1685 C C . GLN A 1 212 ? 1.086 14.707 13.325 1.00 97.94 212 GLN A C 1
ATOM 1687 O O . GLN A 1 212 ? 0.444 15.749 13.394 1.00 97.94 212 GLN A O 1
ATOM 1692 N N . LEU A 1 213 ? 0.643 13.643 12.650 1.00 98.44 213 LEU A N 1
ATOM 1693 C CA . LEU A 1 213 ? -0.680 13.603 12.027 1.00 98.44 213 LEU A CA 1
ATOM 1694 C C . LEU A 1 213 ? -1.805 13.558 13.065 1.00 98.44 213 LEU A C 1
ATOM 1696 O O . LEU A 1 213 ? -2.818 14.227 12.875 1.00 98.44 213 LEU A O 1
ATOM 1700 N N . LEU A 1 214 ? -1.617 12.824 14.167 1.00 98.62 214 LEU A N 1
ATOM 1701 C CA . LEU A 1 214 ? -2.568 12.789 15.279 1.00 98.62 214 LEU A CA 1
ATOM 1702 C C . LEU A 1 214 ? -2.761 14.184 15.873 1.00 98.62 214 LEU A C 1
ATOM 1704 O O . LEU A 1 214 ? -3.894 14.641 15.977 1.00 98.62 214 LEU A O 1
ATOM 1708 N N . GLU A 1 215 ? -1.673 14.877 16.208 1.00 97.69 215 GLU A N 1
ATOM 1709 C CA . GLU A 1 215 ? -1.728 16.223 16.791 1.00 97.69 215 GLU A CA 1
ATOM 1710 C C . GLU A 1 215 ? -2.158 17.312 15.797 1.00 97.69 215 GLU A C 1
ATOM 1712 O O . GLU A 1 215 ? -2.539 18.401 16.218 1.00 97.69 215 GLU A O 1
ATOM 1717 N N . LEU A 1 216 ? -2.077 17.054 14.490 1.00 97.19 216 LEU A N 1
ATOM 1718 C CA . LEU A 1 216 ? -2.582 17.977 13.475 1.00 97.19 216 LEU A CA 1
ATOM 1719 C C . LEU A 1 216 ? -4.097 17.833 13.301 1.00 97.19 216 LEU A C 1
ATOM 1721 O O . LEU A 1 216 ? -4.816 18.829 13.262 1.00 97.19 216 LEU A O 1
ATOM 1725 N N . HIS A 1 217 ? -4.578 16.593 13.197 1.00 97.50 217 HIS A N 1
ATOM 1726 C CA . HIS A 1 217 ? -5.959 16.319 12.797 1.00 97.50 217 HIS A CA 1
ATOM 1727 C C . HIS A 1 217 ? -6.906 16.064 13.966 1.00 97.50 217 HIS A C 1
ATOM 1729 O O . HIS A 1 217 ? -8.095 16.339 13.825 1.00 97.50 217 HIS A O 1
ATOM 1735 N N . TYR A 1 218 ? -6.407 15.558 15.100 1.00 98.06 218 TYR A N 1
ATOM 1736 C CA . TYR A 1 218 ? -7.186 15.064 16.247 1.00 98.06 218 TYR A CA 1
ATOM 1737 C C . TYR A 1 218 ? -8.467 14.326 15.821 1.00 98.06 218 TYR A C 1
ATOM 1739 O O . TYR A 1 218 ? -9.579 14.799 16.092 1.00 98.06 218 TYR A O 1
ATOM 1747 N N . PRO A 1 219 ? -8.338 13.185 15.114 1.00 98.31 219 PRO A N 1
ATOM 1748 C CA . PRO A 1 219 ? -9.495 12.420 14.669 1.00 98.31 219 PRO A CA 1
ATOM 1749 C C . PRO A 1 219 ? -10.286 11.876 15.863 1.00 98.31 219 PRO A C 1
ATOM 1751 O O . PRO A 1 219 ? -9.731 11.700 16.949 1.00 98.31 219 PRO A O 1
ATOM 1754 N N . SER A 1 220 ? -11.570 11.562 15.681 1.00 98.12 220 SER A N 1
ATOM 1755 C CA . SER A 1 220 ? -12.386 10.999 16.774 1.00 98.12 220 SER A CA 1
ATOM 1756 C C . SER A 1 220 ? -11.824 9.661 17.277 1.00 98.12 220 SER A C 1
ATOM 1758 O O . SER A 1 220 ? -11.799 9.397 18.484 1.00 98.12 220 SER A O 1
ATOM 1760 N N . TYR A 1 221 ? -11.328 8.836 16.354 1.00 98.81 221 TYR A N 1
ATOM 1761 C CA . TYR A 1 221 ? -10.720 7.539 16.621 1.00 98.81 221 TYR A CA 1
ATOM 1762 C C . TYR A 1 221 ? -9.380 7.395 15.901 1.00 98.81 221 TYR A C 1
ATOM 1764 O O . TYR A 1 221 ? -9.229 7.792 14.745 1.00 98.81 221 TYR A O 1
ATOM 1772 N N . TRP A 1 222 ? -8.423 6.770 16.582 1.00 98.88 222 TRP A N 1
ATOM 1773 C CA . TRP A 1 222 ? -7.153 6.350 15.999 1.00 98.88 222 TRP A CA 1
ATOM 1774 C C . TRP A 1 222 ? -6.945 4.862 16.256 1.00 98.88 222 TRP A C 1
ATOM 1776 O O . TRP A 1 222 ? -6.907 4.446 17.417 1.00 98.88 222 TRP A O 1
ATOM 1786 N N . PHE A 1 223 ? -6.794 4.065 15.199 1.00 98.88 223 PHE A N 1
ATOM 1787 C CA . PHE A 1 223 ? -6.600 2.620 15.312 1.00 98.88 223 PHE A CA 1
ATOM 1788 C C . PHE A 1 223 ? -5.212 2.192 14.841 1.00 98.88 223 PHE A C 1
ATOM 1790 O O . PHE A 1 223 ? -4.734 2.647 13.799 1.00 98.88 223 PHE A O 1
ATOM 1797 N N . SER A 1 224 ? -4.573 1.317 15.625 1.00 98.81 224 SER A N 1
ATOM 1798 C CA . SER A 1 224 ? -3.252 0.766 15.309 1.00 98.81 224 SER A CA 1
ATOM 1799 C C . SER A 1 224 ? -3.071 -0.706 15.683 1.00 98.81 224 SER A C 1
ATOM 1801 O O . SER A 1 224 ? -3.913 -1.310 16.345 1.00 98.81 224 SER A O 1
ATOM 1803 N N . ALA A 1 225 ? -1.956 -1.303 15.260 1.00 97.94 225 ALA A N 1
ATOM 1804 C CA . ALA A 1 225 ? -1.621 -2.702 15.523 1.00 97.94 225 ALA A CA 1
ATOM 1805 C C . ALA A 1 225 ? -0.118 -2.870 15.816 1.00 97.94 225 ALA A C 1
ATOM 1807 O O . ALA A 1 225 ? 0.418 -2.165 16.673 1.00 97.94 225 ALA A O 1
ATOM 1808 N N . HIS A 1 226 ? 0.553 -3.819 15.159 1.00 97.81 226 HIS A N 1
ATOM 1809 C CA . HIS A 1 226 ? 2.001 -4.070 15.163 1.00 97.81 226 HIS A CA 1
ATOM 1810 C C . HIS A 1 226 ? 2.614 -4.597 16.477 1.00 97.81 226 HIS A C 1
ATOM 1812 O O . HIS A 1 226 ? 3.352 -5.581 16.485 1.00 97.81 226 HIS A O 1
ATOM 1818 N N . LEU A 1 227 ? 2.310 -3.985 17.623 1.00 94.88 227 LEU A N 1
ATOM 1819 C CA . LEU A 1 227 ? 2.971 -4.284 18.904 1.00 94.88 227 LEU A CA 1
ATOM 1820 C C . LEU A 1 227 ? 2.413 -5.517 19.641 1.00 94.88 227 LEU A C 1
ATOM 1822 O O . LEU A 1 227 ? 2.893 -5.869 20.727 1.00 94.88 227 LEU A O 1
ATOM 1826 N N . HIS A 1 228 ? 1.424 -6.198 19.053 1.00 94.12 228 HIS A N 1
ATOM 1827 C CA . HIS A 1 228 ? 0.838 -7.447 19.558 1.00 94.12 228 HIS A CA 1
ATOM 1828 C C . HIS A 1 228 ? 0.422 -7.358 21.037 1.00 94.12 228 HIS A C 1
ATOM 1830 O O . HIS A 1 228 ? 0.863 -8.147 21.889 1.00 94.12 228 HIS A O 1
ATOM 1836 N N . CYS A 1 229 ? -0.345 -6.316 21.355 1.00 94.19 229 CYS A N 1
ATOM 1837 C CA . CYS A 1 229 ? -1.027 -6.125 22.630 1.00 94.19 229 CYS A CA 1
ATOM 1838 C C . CYS A 1 229 ? -2.197 -5.158 22.451 1.00 94.19 229 CYS A C 1
ATOM 1840 O O . CYS A 1 229 ? -2.177 -4.299 21.569 1.00 94.19 229 CYS A O 1
ATOM 1842 N N . LYS A 1 230 ? -3.205 -5.292 23.317 1.00 96.81 230 LYS A N 1
ATOM 1843 C CA . LYS A 1 230 ? -4.288 -4.317 23.384 1.00 96.81 230 LYS A CA 1
ATOM 1844 C C . LYS A 1 230 ? -3.854 -3.126 24.226 1.00 96.81 230 LYS A C 1
ATOM 1846 O O . LYS A 1 230 ? -3.445 -3.309 25.369 1.00 96.81 230 LYS A O 1
ATOM 1851 N N . PHE A 1 231 ? -4.047 -1.921 23.711 1.00 98.19 231 PHE A N 1
ATOM 1852 C CA . PHE A 1 231 ? -3.819 -0.692 24.464 1.00 98.19 231 PHE A CA 1
ATOM 1853 C C . PHE A 1 231 ? -4.836 0.367 24.071 1.00 98.19 231 PHE A C 1
ATOM 1855 O O . PHE A 1 231 ? -5.208 0.474 22.906 1.00 98.19 231 PHE A O 1
ATOM 1862 N N . ALA A 1 232 ? -5.298 1.136 25.048 1.00 98.38 232 ALA A N 1
ATOM 1863 C CA . ALA A 1 232 ? -6.242 2.219 24.833 1.00 98.38 232 ALA A CA 1
ATOM 1864 C C . ALA A 1 232 ? -5.725 3.485 25.511 1.00 98.38 232 ALA A C 1
ATOM 1866 O O . ALA A 1 232 ? -5.165 3.422 26.607 1.00 98.38 232 ALA A O 1
ATOM 1867 N N . ALA A 1 233 ? -5.924 4.620 24.851 1.00 98.56 233 ALA A N 1
ATOM 1868 C CA . ALA A 1 233 ? -5.482 5.919 25.329 1.00 98.56 233 ALA A CA 1
ATOM 1869 C C . ALA A 1 233 ? -6.451 7.025 24.895 1.00 98.56 233 ALA A C 1
ATOM 1871 O O . ALA A 1 233 ? -7.181 6.883 23.910 1.00 98.56 233 ALA A O 1
ATOM 1872 N N . LEU A 1 234 ? -6.451 8.130 25.638 1.00 98.62 234 LEU A N 1
ATOM 1873 C CA . LEU A 1 234 ? -7.229 9.328 25.329 1.00 98.62 234 LEU A CA 1
ATOM 1874 C C . LEU A 1 234 ? -6.273 10.495 25.116 1.00 98.62 234 LEU A C 1
ATOM 1876 O O . LEU A 1 234 ? -5.600 10.923 26.052 1.00 98.62 234 LEU A O 1
ATOM 1880 N N . VAL A 1 235 ? -6.221 11.012 23.890 1.00 98.50 235 VAL A N 1
ATOM 1881 C CA . VAL A 1 235 ? -5.340 12.131 23.541 1.00 98.50 235 VAL A CA 1
ATOM 1882 C C . VAL A 1 235 ? -6.170 13.410 23.443 1.00 98.50 235 VAL A C 1
ATOM 1884 O O . VAL A 1 235 ? -6.916 13.565 22.473 1.00 98.50 235 VAL A O 1
ATOM 1887 N N . PRO A 1 236 ? -6.099 14.311 24.437 1.00 97.81 236 PRO A N 1
ATOM 1888 C CA . PRO A 1 236 ? -6.794 15.586 24.370 1.00 97.81 236 PRO A CA 1
ATOM 1889 C C . PRO A 1 236 ? -6.112 16.528 23.376 1.00 97.81 236 PRO A C 1
ATOM 1891 O O . PRO A 1 236 ? -4.883 16.585 23.285 1.00 97.81 236 PRO A O 1
ATOM 1894 N N . GLU A 1 237 ? -6.923 17.306 22.669 1.00 96.94 237 GLU A N 1
ATOM 1895 C CA . GLU A 1 237 ? -6.454 18.386 21.814 1.00 96.94 237 GLU A CA 1
ATOM 1896 C C . GLU A 1 237 ? -5.765 19.481 22.631 1.00 96.94 237 GLU A C 1
ATOM 1898 O O . GLU A 1 237 ? -6.307 19.995 23.613 1.00 96.94 237 GLU A O 1
ATOM 1903 N N . LYS A 1 238 ? -4.559 19.876 22.210 1.00 93.75 238 LYS A N 1
ATOM 1904 C CA . LYS A 1 238 ? -3.812 20.964 22.853 1.00 93.75 238 LYS A CA 1
ATOM 1905 C C . LYS A 1 238 ? -4.588 22.279 22.734 1.00 93.75 238 LYS A C 1
ATOM 1907 O O . LYS A 1 238 ? -4.675 22.852 21.655 1.00 93.75 238 LYS A O 1
ATOM 1912 N N . GLY A 1 239 ? -5.121 22.765 23.856 1.00 92.12 239 GLY A N 1
ATOM 1913 C CA . GLY A 1 239 ? -5.891 24.014 23.908 1.00 92.12 239 GLY A CA 1
ATOM 1914 C C . GLY A 1 239 ? -7.286 23.930 23.277 1.00 92.12 239 GLY A C 1
ATOM 1915 O O . GLY A 1 239 ? -7.917 24.967 23.088 1.00 92.12 239 GLY A O 1
ATOM 1916 N N . GLY A 1 240 ? -7.762 22.723 22.957 1.00 93.00 240 GLY A N 1
ATOM 1917 C CA . GLY A 1 240 ? -9.078 22.483 22.371 1.00 93.00 240 GLY A CA 1
ATOM 1918 C C . GLY A 1 240 ? -9.968 21.607 23.248 1.00 93.00 240 GLY A C 1
ATOM 1919 O O . GLY A 1 240 ? -9.665 21.332 24.408 1.00 93.00 240 GLY A O 1
ATOM 1920 N N . THR A 1 241 ? -11.099 21.184 22.685 1.00 94.25 241 THR A N 1
ATOM 1921 C CA . THR A 1 241 ? -12.099 20.352 23.384 1.00 94.25 241 THR A CA 1
ATOM 1922 C C . THR A 1 241 ? -12.200 18.939 22.818 1.00 94.25 241 THR A C 1
ATOM 1924 O O . THR A 1 241 ? -12.870 18.089 23.407 1.00 94.25 241 THR A O 1
ATOM 1927 N N . ARG A 1 242 ? -11.541 18.665 21.684 1.00 95.81 242 ARG A N 1
ATOM 1928 C CA . ARG A 1 242 ? -11.560 17.343 21.056 1.00 95.81 242 ARG A CA 1
ATOM 1929 C C . ARG A 1 242 ? -10.704 16.360 21.846 1.00 95.81 242 ARG A C 1
ATOM 1931 O O . ARG A 1 242 ? -9.708 16.724 22.469 1.00 95.81 242 ARG A O 1
ATOM 1938 N N . VAL A 1 243 ? -11.094 15.091 21.795 1.00 98.06 243 VAL A N 1
ATOM 1939 C CA . VAL A 1 243 ? -10.338 13.984 22.383 1.00 98.06 243 VAL A CA 1
ATOM 1940 C C . VAL A 1 243 ? -10.312 12.840 21.383 1.00 98.06 243 VAL A C 1
ATOM 1942 O O . VAL A 1 243 ? -11.363 12.305 21.026 1.00 98.06 243 VAL A O 1
ATOM 1945 N N . THR A 1 244 ? -9.115 12.443 20.966 1.00 98.69 244 THR A N 1
ATOM 1946 C CA . THR A 1 244 ? -8.910 11.268 20.118 1.00 98.69 244 THR A CA 1
ATOM 1947 C C . THR A 1 244 ? -8.901 10.009 20.975 1.00 98.69 244 THR A C 1
ATOM 1949 O O . THR A 1 244 ? -8.117 9.891 21.923 1.00 98.69 244 THR A O 1
ATOM 1952 N N . LYS A 1 245 ? -9.757 9.043 20.630 1.00 98.75 245 LYS A N 1
ATOM 1953 C CA . LYS A 1 245 ? -9.788 7.714 21.253 1.00 98.75 245 LYS A CA 1
ATOM 1954 C C . LYS A 1 245 ? -8.837 6.789 20.503 1.00 98.75 245 LYS A C 1
ATOM 1956 O O . LYS A 1 245 ? -9.154 6.321 19.410 1.00 98.75 245 LYS A O 1
ATOM 1961 N N . PHE A 1 246 ? -7.676 6.530 21.091 1.00 98.81 246 PHE A N 1
ATOM 1962 C CA . PHE A 1 246 ? -6.707 5.589 20.546 1.00 98.81 246 PHE A CA 1
ATOM 1963 C C . PHE A 1 246 ? -7.040 4.161 20.983 1.00 98.81 246 PHE A C 1
ATOM 1965 O O . PHE A 1 246 ? -7.276 3.912 22.170 1.00 98.81 246 PHE A O 1
ATOM 1972 N N . LEU A 1 247 ? -7.008 3.221 20.041 1.00 98.75 247 LEU A N 1
ATOM 1973 C CA . LEU A 1 247 ? -7.112 1.790 20.302 1.00 98.75 247 LEU A CA 1
ATOM 1974 C C . LEU A 1 247 ? -6.098 1.033 19.444 1.00 98.75 247 LEU A C 1
ATOM 1976 O O . LEU A 1 247 ? -6.131 1.098 18.219 1.00 98.75 247 LEU A O 1
ATOM 1980 N N . ALA A 1 248 ? -5.248 0.256 20.099 1.00 98.31 248 ALA A N 1
ATOM 1981 C CA . ALA A 1 248 ? -4.437 -0.760 19.460 1.00 98.31 248 ALA A CA 1
ATOM 1982 C C . ALA A 1 248 ? -4.881 -2.157 19.873 1.00 98.31 248 ALA A C 1
ATOM 1984 O O . ALA A 1 248 ? -5.306 -2.359 21.016 1.00 98.31 248 ALA A O 1
ATOM 1985 N N . LEU A 1 249 ? -4.772 -3.111 18.951 1.00 97.69 249 LEU A N 1
ATOM 1986 C CA . LEU A 1 249 ? -5.194 -4.496 19.148 1.00 97.69 249 LEU A CA 1
ATOM 1987 C C . LEU A 1 249 ? -4.058 -5.485 18.865 1.00 97.69 249 LEU A C 1
ATOM 1989 O O . LEU A 1 249 ? -3.053 -5.170 18.224 1.00 97.69 249 LEU A O 1
ATOM 1993 N N . ASP A 1 250 ? -4.209 -6.685 19.422 1.00 95.62 250 ASP A N 1
ATOM 1994 C CA . ASP A 1 250 ? -3.249 -7.781 19.273 1.00 95.62 250 ASP A CA 1
ATOM 1995 C C . ASP A 1 250 ? -3.408 -8.473 17.900 1.00 95.62 250 ASP A C 1
ATOM 1997 O O . ASP A 1 250 ? -4.265 -8.108 17.097 1.00 95.62 250 ASP A O 1
ATOM 2001 N N . LYS A 1 251 ? -2.584 -9.481 17.621 1.00 92.50 251 LYS A N 1
ATOM 2002 C CA . LYS A 1 251 ? -2.721 -10.332 16.435 1.00 92.50 251 LYS A CA 1
ATOM 2003 C C . LYS A 1 251 ? -3.729 -11.459 16.626 1.00 92.50 251 LYS A C 1
ATOM 2005 O O . LYS A 1 251 ? -3.895 -11.940 17.754 1.00 92.50 251 LYS A O 1
ATOM 2010 N N . CYS A 1 252 ? -4.322 -11.922 15.525 1.00 90.19 252 CYS A N 1
ATOM 2011 C CA . CYS A 1 252 ? -5.286 -13.022 15.495 1.00 90.19 252 CYS A CA 1
ATOM 2012 C C . CYS A 1 252 ? -4.674 -14.344 15.996 1.00 90.19 252 CYS A C 1
ATOM 2014 O O . CYS A 1 252 ? -4.096 -15.125 15.250 1.00 90.19 252 CYS A O 1
ATOM 2016 N N . LEU A 1 253 ? -4.751 -14.576 17.306 1.00 87.38 253 LEU A N 1
ATOM 2017 C CA . LEU A 1 253 ? -4.276 -15.786 17.970 1.00 87.38 253 LEU A CA 1
ATOM 2018 C C . LEU A 1 253 ? -5.209 -16.165 19.127 1.00 87.38 253 LEU A C 1
ATOM 2020 O O . LEU A 1 253 ? -5.845 -15.291 19.730 1.00 87.38 253 LEU A O 1
ATOM 2024 N N . PRO A 1 254 ? -5.241 -17.451 19.522 1.00 81.75 254 PRO A N 1
ATOM 2025 C CA . PRO A 1 254 ? -6.061 -17.904 20.637 1.00 81.75 254 PRO A CA 1
ATOM 2026 C C . PRO A 1 254 ? -5.834 -17.087 21.915 1.00 81.75 254 PRO A C 1
ATOM 2028 O O . PRO A 1 254 ? -4.697 -16.852 22.333 1.00 81.75 254 PRO A O 1
ATOM 2031 N N . LYS A 1 255 ? -6.940 -16.693 22.562 1.00 85.25 255 LYS A N 1
ATOM 2032 C CA . LYS A 1 255 ? -6.974 -15.917 23.820 1.00 85.25 255 LYS A CA 1
ATOM 2033 C C . LYS A 1 255 ? -6.359 -14.511 23.729 1.00 85.25 255 LYS A C 1
ATOM 2035 O O . LYS A 1 255 ? -6.143 -13.879 24.765 1.00 85.25 255 LYS A O 1
ATOM 2040 N N . ARG A 1 256 ? -6.069 -14.006 22.525 1.00 90.56 256 ARG A N 1
ATOM 2041 C CA . ARG A 1 256 ? -5.610 -12.627 22.312 1.00 90.56 256 ARG A CA 1
ATOM 2042 C C . ARG A 1 256 ? -6.781 -11.685 22.066 1.00 90.56 256 ARG A C 1
ATOM 2044 O O . ARG A 1 256 ? -7.857 -12.094 21.646 1.00 90.56 256 ARG A O 1
ATOM 2051 N N . LYS A 1 257 ? -6.561 -10.401 22.346 1.00 92.56 257 LYS A N 1
ATOM 2052 C CA . LYS A 1 257 ? -7.548 -9.330 22.149 1.00 92.56 257 LYS A CA 1
ATOM 2053 C C . LYS A 1 257 ? -7.313 -8.680 20.781 1.00 92.56 257 LYS A C 1
ATOM 2055 O O . LYS A 1 257 ? -6.824 -7.555 20.716 1.00 92.56 257 LYS A O 1
ATOM 2060 N N . PHE A 1 258 ? -7.565 -9.445 19.723 1.00 95.81 258 PHE A N 1
ATOM 2061 C CA . PHE A 1 258 ? -7.237 -9.074 18.343 1.00 95.81 258 PHE A CA 1
ATOM 2062 C C . PHE A 1 258 ? -8.360 -8.314 17.626 1.00 95.81 258 PHE A C 1
ATOM 2064 O O . PHE A 1 258 ? -8.073 -7.457 16.799 1.00 95.81 258 PHE A O 1
ATOM 2071 N N . LEU A 1 259 ? -9.608 -8.540 18.048 1.00 96.81 259 LEU A N 1
ATOM 2072 C CA . LEU A 1 259 ? -10.805 -7.928 17.481 1.00 96.81 259 LEU A CA 1
ATOM 2073 C C . LEU A 1 259 ? -11.592 -7.140 18.542 1.00 96.81 259 LEU A C 1
ATOM 2075 O O . LEU A 1 259 ? -11.740 -7.592 19.684 1.00 96.81 259 LEU A O 1
ATOM 2079 N N . GLN A 1 260 ? -12.133 -5.978 18.173 1.00 97.38 260 GLN A N 1
ATOM 2080 C CA . GLN A 1 260 ? -13.070 -5.210 18.998 1.00 97.38 260 GLN A CA 1
ATOM 2081 C C . GLN A 1 260 ? -14.170 -4.565 18.147 1.00 97.38 260 GLN A C 1
ATOM 2083 O O . GLN A 1 260 ? -13.884 -3.906 17.154 1.00 97.38 260 GLN A O 1
ATOM 2088 N N . ILE A 1 261 ? -15.428 -4.707 18.573 1.00 97.19 261 ILE A N 1
ATOM 2089 C CA . ILE A 1 261 ? -16.581 -4.062 17.930 1.00 97.19 261 ILE A CA 1
ATOM 2090 C C . ILE A 1 261 ? -16.817 -2.687 18.560 1.00 97.19 261 ILE A C 1
ATOM 2092 O O . ILE A 1 261 ? -16.771 -2.535 19.784 1.00 97.19 261 ILE A O 1
ATOM 2096 N N . LEU A 1 262 ? -17.071 -1.692 17.715 1.00 97.06 262 LEU A N 1
ATOM 2097 C CA . LEU A 1 262 ? -17.389 -0.321 18.088 1.00 97.06 262 LEU A CA 1
ATOM 2098 C C . LEU A 1 262 ? -18.651 0.142 17.365 1.00 97.06 262 LEU A C 1
ATOM 2100 O O . LEU A 1 262 ? -18.828 -0.100 16.172 1.00 97.06 262 LEU A O 1
ATOM 2104 N N . GLU A 1 263 ? -19.496 0.878 18.076 1.00 96.44 263 GLU A N 1
ATOM 2105 C CA . GLU A 1 263 ? -20.610 1.599 17.469 1.00 96.44 263 GLU A CA 1
ATOM 2106 C C . GLU A 1 263 ? -20.193 3.036 17.197 1.00 96.44 263 GLU A C 1
ATOM 2108 O O . GLU A 1 263 ? -19.885 3.801 18.116 1.00 96.44 263 GLU A O 1
ATOM 2113 N N . ILE A 1 264 ? -20.163 3.398 15.917 1.00 96.38 264 ILE A N 1
ATOM 2114 C CA . ILE A 1 264 ? -19.802 4.741 15.475 1.00 96.38 264 ILE A CA 1
ATOM 2115 C C . ILE A 1 264 ? -21.018 5.379 14.810 1.00 96.38 264 ILE A C 1
ATOM 2117 O O . ILE A 1 264 ? -21.710 4.771 13.978 1.00 96.38 264 ILE A O 1
ATOM 2121 N N . LYS A 1 265 ? -21.308 6.617 15.229 1.00 95.38 265 LYS A N 1
ATOM 2122 C CA . LYS A 1 265 ? -22.388 7.420 14.659 1.00 95.38 265 LYS A CA 1
ATOM 2123 C C . LYS A 1 265 ? -22.086 7.658 13.182 1.00 95.38 265 LYS A C 1
ATOM 2125 O O . LYS A 1 265 ? -20.980 8.033 12.819 1.00 95.38 265 LYS A O 1
ATOM 2130 N N . HIS A 1 266 ? -23.091 7.434 12.356 1.00 95.12 266 HIS A N 1
ATOM 2131 C CA . HIS A 1 266 ? -23.021 7.572 10.908 1.00 95.12 266 HIS A CA 1
ATOM 2132 C C . HIS A 1 266 ? -24.323 8.207 10.423 1.00 95.12 266 HIS A C 1
ATOM 2134 O O . HIS A 1 266 ? -25.295 8.266 11.187 1.00 95.12 266 HIS A O 1
ATOM 2140 N N . ASN A 1 267 ? -24.344 8.674 9.182 1.00 94.62 267 ASN A N 1
ATOM 2141 C CA . ASN A 1 267 ? -25.567 9.135 8.550 1.00 94.62 267 ASN A CA 1
ATOM 2142 C C . ASN A 1 267 ? -26.355 7.922 8.030 1.00 94.62 267 ASN A C 1
ATOM 2144 O O . ASN A 1 267 ? -25.923 7.269 7.083 1.00 94.62 267 ASN A O 1
ATOM 2148 N N . SER A 1 268 ? -27.498 7.637 8.658 1.00 91.62 268 SER A N 1
ATOM 2149 C CA . SER A 1 268 ? -28.384 6.522 8.302 1.00 91.62 268 SER A CA 1
ATOM 2150 C C . SER A 1 268 ? -29.055 6.675 6.938 1.00 91.62 268 SER A C 1
ATOM 2152 O O . SER A 1 268 ? -29.513 5.682 6.381 1.00 91.62 268 SER A O 1
ATOM 2154 N N . ASP A 1 269 ? -29.111 7.896 6.401 1.00 93.69 269 ASP A N 1
ATOM 2155 C CA . ASP A 1 269 ? -29.740 8.184 5.109 1.00 93.69 269 ASP A CA 1
ATOM 2156 C C . ASP A 1 269 ? -28.790 7.906 3.931 1.00 93.69 269 ASP A C 1
ATOM 2158 O O . ASP A 1 269 ? -29.203 7.920 2.772 1.00 93.69 269 ASP A O 1
ATOM 2162 N N . LEU A 1 270 ? -27.503 7.661 4.211 1.00 94.31 270 LEU A N 1
ATOM 2163 C CA . LEU A 1 270 ? -26.494 7.359 3.201 1.00 94.31 270 LEU A CA 1
ATOM 2164 C C . LEU A 1 270 ? -26.248 5.849 3.095 1.00 94.31 270 LEU A C 1
ATOM 2166 O O . LEU A 1 270 ? -26.178 5.157 4.113 1.00 94.31 270 LEU A O 1
A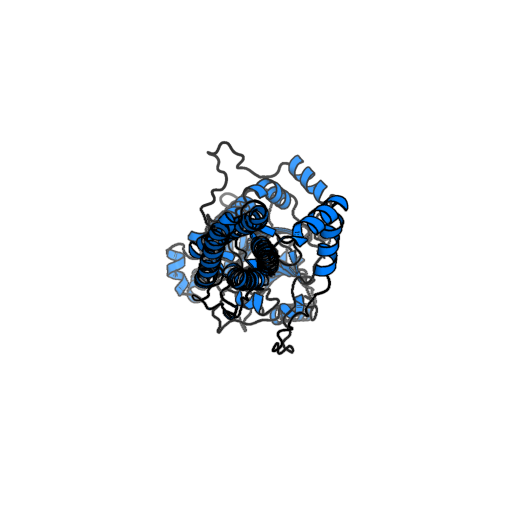TOM 2170 N N . PRO A 1 271 ? -26.035 5.319 1.877 1.00 93.38 271 PRO A N 1
ATOM 2171 C CA . PRO A 1 271 ? -25.716 3.913 1.704 1.00 93.38 271 PRO A CA 1
ATOM 2172 C C . PRO A 1 271 ? -24.346 3.580 2.306 1.00 93.38 271 PRO A C 1
ATOM 2174 O O . PRO A 1 271 ? -23.400 4.373 2.263 1.00 93.38 271 PRO A O 1
ATOM 2177 N N . LEU A 1 272 ? -24.212 2.348 2.796 1.00 95.62 272 LEU A N 1
ATOM 2178 C CA . LEU A 1 272 ? -22.955 1.783 3.293 1.00 95.62 272 LEU A CA 1
ATOM 2179 C C . LEU A 1 272 ? -22.056 1.323 2.138 1.00 95.62 272 LEU A C 1
ATOM 2181 O O . LEU A 1 272 ? -21.703 0.153 2.014 1.00 95.62 272 LEU A O 1
ATOM 2185 N N . LYS A 1 273 ? -21.717 2.265 1.259 1.00 97.12 273 LYS A N 1
ATOM 2186 C CA . LYS A 1 273 ? -20.815 2.069 0.124 1.00 97.12 273 LYS A CA 1
ATOM 2187 C C . LYS A 1 273 ? -19.591 2.961 0.258 1.00 97.12 273 LYS A C 1
ATOM 2189 O O . LYS A 1 273 ? -19.687 4.085 0.755 1.00 97.12 273 LYS A O 1
ATOM 2194 N N . LEU A 1 274 ? -18.456 2.468 -0.228 1.00 98.44 274 LEU A N 1
ATOM 2195 C CA . LEU A 1 274 ? -17.222 3.241 -0.253 1.00 98.44 274 LEU A CA 1
ATOM 2196 C C . LEU A 1 274 ? -17.306 4.347 -1.305 1.00 98.44 274 LEU A C 1
ATOM 2198 O O . LEU A 1 274 ? -17.703 4.101 -2.443 1.00 98.44 274 LEU A O 1
ATOM 2202 N N . HIS A 1 275 ? -16.882 5.546 -0.928 1.00 98.56 275 HIS A N 1
ATOM 2203 C CA . HIS A 1 275 ? -16.704 6.676 -1.829 1.00 98.56 275 HIS A CA 1
ATOM 2204 C C . HIS A 1 275 ? -15.294 7.247 -1.672 1.00 98.56 275 HIS A C 1
ATOM 2206 O O . HIS A 1 275 ? -14.746 7.286 -0.566 1.00 98.56 275 HIS A O 1
ATOM 2212 N N . TYR A 1 276 ? -14.710 7.722 -2.768 1.00 98.56 276 TYR A N 1
ATOM 2213 C CA . TYR A 1 276 ? -13.483 8.504 -2.727 1.00 98.56 276 TYR A CA 1
ATOM 2214 C C . TYR A 1 276 ? -13.720 9.842 -2.018 1.00 98.56 276 TYR A C 1
ATOM 2216 O O . TYR A 1 276 ? -14.757 10.482 -2.198 1.00 98.56 276 TYR A O 1
ATOM 2224 N N . ASP A 1 277 ? -12.740 10.297 -1.241 1.00 98.56 277 ASP A N 1
ATOM 2225 C CA . ASP A 1 277 ? -12.763 11.634 -0.655 1.00 98.56 277 ASP A CA 1
ATOM 2226 C C . ASP A 1 277 ? -12.270 12.680 -1.669 1.00 98.56 277 ASP A C 1
ATOM 2228 O O . ASP A 1 277 ? -11.157 12.590 -2.192 1.00 98.56 277 ASP A O 1
ATOM 2232 N N . LEU A 1 278 ? -13.098 13.688 -1.958 1.00 98.38 278 LEU A N 1
ATOM 2233 C CA . LEU A 1 278 ? -12.787 14.690 -2.983 1.00 98.38 278 LEU A CA 1
ATOM 2234 C C . LEU A 1 278 ? -11.572 15.556 -2.623 1.00 98.38 278 LEU A C 1
ATOM 2236 O O . LEU A 1 278 ? -10.793 15.927 -3.504 1.00 98.38 278 LEU A O 1
ATOM 2240 N N . GLU A 1 279 ? -11.403 15.896 -1.342 1.00 98.50 279 GLU A N 1
ATOM 2241 C CA . GLU A 1 279 ? -10.255 16.684 -0.890 1.00 98.50 279 GLU A CA 1
ATOM 2242 C C . GLU A 1 279 ? -8.963 15.886 -1.087 1.00 98.50 279 GLU A C 1
ATOM 2244 O O . GLU A 1 279 ? -8.015 16.395 -1.684 1.00 98.50 279 GLU A O 1
ATOM 2249 N N . TRP A 1 280 ? -8.959 14.614 -0.690 1.00 98.62 280 TRP A N 1
ATOM 2250 C CA . TRP A 1 280 ? -7.836 13.708 -0.896 1.00 98.62 280 TRP A CA 1
ATOM 2251 C C . TRP A 1 280 ? -7.501 13.493 -2.372 1.00 98.62 280 TRP A C 1
ATOM 2253 O O . TRP A 1 280 ? -6.340 13.641 -2.755 1.00 98.62 280 TRP A O 1
ATOM 2263 N N . LEU A 1 281 ? -8.495 13.220 -3.224 1.00 98.50 281 LEU A N 1
ATOM 2264 C CA . LEU A 1 281 ? -8.280 13.096 -4.671 1.00 98.50 281 LEU A CA 1
ATOM 2265 C C . LEU A 1 281 ? -7.653 14.360 -5.263 1.00 98.50 281 LEU A C 1
ATOM 2267 O O . LEU A 1 281 ? -6.786 14.282 -6.135 1.00 98.50 281 LEU A O 1
ATOM 2271 N N . THR A 1 282 ? -8.063 15.528 -4.772 1.00 98.69 282 THR A N 1
ATOM 2272 C CA . THR A 1 282 ? -7.518 16.797 -5.249 1.00 98.69 282 THR A CA 1
ATOM 2273 C C . THR A 1 282 ? -6.092 17.021 -4.751 1.00 98.69 282 THR A C 1
ATOM 2275 O O . THR A 1 282 ? -5.236 17.417 -5.539 1.00 98.69 282 THR A O 1
ATOM 2278 N N . ILE A 1 283 ? -5.782 16.672 -3.497 1.00 98.69 283 ILE A N 1
ATOM 2279 C CA . ILE A 1 283 ? -4.402 16.672 -2.981 1.00 98.69 283 ILE A CA 1
ATOM 2280 C C . ILE A 1 283 ? -3.522 15.740 -3.819 1.00 98.69 283 ILE A C 1
ATOM 2282 O O . ILE A 1 283 ? -2.429 16.137 -4.227 1.00 98.69 283 ILE A O 1
ATOM 2286 N N . LEU A 1 284 ? -3.989 14.525 -4.124 1.00 98.38 284 LEU A N 1
ATOM 2287 C CA . LEU A 1 284 ? -3.269 13.582 -4.983 1.00 98.38 284 LEU A CA 1
ATOM 2288 C C . LEU A 1 284 ? -3.002 14.168 -6.370 1.00 98.38 284 LEU A C 1
ATOM 2290 O O . LEU A 1 284 ? -1.867 14.117 -6.843 1.00 98.38 284 LEU A O 1
ATOM 2294 N N . TYR A 1 285 ? -4.019 14.763 -6.994 1.00 98.06 285 TYR A N 1
ATOM 2295 C CA . TYR A 1 285 ? -3.900 15.393 -8.306 1.00 98.06 285 TYR A CA 1
ATOM 2296 C C . TYR A 1 285 ? -2.861 16.524 -8.305 1.00 98.06 285 TYR A C 1
ATOM 2298 O O . TYR A 1 285 ? -1.959 16.541 -9.145 1.00 98.06 285 TYR A O 1
ATOM 2306 N N . LEU A 1 286 ? -2.934 17.430 -7.326 1.00 98.00 286 LEU A N 1
ATOM 2307 C CA . LEU A 1 286 ? -2.041 18.587 -7.230 1.00 98.00 286 LEU A CA 1
ATOM 2308 C C . LEU A 1 286 ? -0.598 18.199 -6.875 1.00 98.00 286 LEU A C 1
ATOM 2310 O O . LEU A 1 286 ? 0.346 18.846 -7.324 1.00 98.00 286 LEU A O 1
ATOM 2314 N N . THR A 1 287 ? -0.410 17.127 -6.103 1.00 97.62 287 THR A N 1
ATOM 2315 C CA . THR A 1 287 ? 0.906 16.673 -5.620 1.00 97.62 287 THR A CA 1
ATOM 2316 C C . THR A 1 287 ? 1.465 15.481 -6.398 1.00 97.62 287 THR A C 1
ATOM 2318 O O . THR A 1 287 ? 2.442 14.865 -5.966 1.00 97.62 287 THR A O 1
ATOM 2321 N N . ASN A 1 288 ? 0.877 15.113 -7.541 1.00 96.69 288 ASN A N 1
ATOM 2322 C CA . ASN A 1 288 ? 1.341 13.957 -8.315 1.00 96.69 288 ASN A CA 1
ATOM 2323 C C . ASN A 1 288 ? 2.796 14.120 -8.787 1.00 96.69 288 ASN A C 1
ATOM 2325 O O . ASN A 1 288 ? 3.572 13.173 -8.751 1.00 96.69 288 ASN A O 1
ATOM 2329 N N . HIS A 1 289 ? 3.181 15.345 -9.147 1.00 94.81 289 HIS A N 1
ATOM 2330 C CA . HIS A 1 289 ? 4.536 15.691 -9.582 1.00 94.81 289 HIS A CA 1
ATOM 2331 C C . HIS A 1 289 ? 5.610 15.547 -8.484 1.00 94.81 289 HIS A C 1
ATOM 2333 O O . HIS A 1 289 ? 6.793 15.535 -8.805 1.00 94.81 289 HIS A O 1
ATOM 2339 N N . LEU A 1 290 ? 5.216 15.433 -7.207 1.00 95.50 290 LEU A N 1
ATOM 2340 C CA . LEU A 1 290 ? 6.132 15.211 -6.079 1.00 95.50 290 LEU A CA 1
ATOM 2341 C C . LEU A 1 290 ? 6.483 13.728 -5.880 1.00 95.50 290 LEU A C 1
ATOM 2343 O O . LEU A 1 290 ? 7.361 13.401 -5.082 1.00 95.50 290 LEU A O 1
ATOM 2347 N N . LEU A 1 291 ? 5.788 12.818 -6.570 1.00 95.88 291 LEU A N 1
ATOM 2348 C CA . LEU A 1 291 ? 6.090 11.394 -6.519 1.00 95.88 291 LEU A CA 1
ATOM 2349 C C . LEU A 1 291 ? 7.449 11.121 -7.175 1.00 95.88 291 LEU A C 1
ATOM 2351 O O . LEU A 1 291 ? 7.682 11.477 -8.328 1.00 95.88 291 LEU A O 1
ATOM 2355 N N . SER A 1 292 ? 8.326 10.435 -6.446 1.00 94.62 292 SER A N 1
ATOM 2356 C CA . SER A 1 292 ? 9.639 10.018 -6.929 1.00 94.62 292 SER A CA 1
ATOM 2357 C C . SER A 1 292 ? 9.816 8.517 -6.760 1.00 94.62 292 SER A C 1
ATOM 2359 O O . SER A 1 292 ? 9.420 7.942 -5.746 1.00 94.62 292 SER A O 1
ATOM 2361 N N . VAL A 1 293 ? 10.464 7.907 -7.750 1.00 95.31 293 VAL A N 1
ATOM 2362 C CA . VAL A 1 293 ? 10.863 6.491 -7.761 1.00 95.31 293 VAL A CA 1
ATOM 2363 C C . VAL A 1 293 ? 12.379 6.322 -7.610 1.00 95.31 293 VAL A C 1
ATOM 2365 O O . VAL A 1 293 ? 12.948 5.307 -7.995 1.00 95.31 293 VAL A O 1
ATOM 2368 N N . LYS A 1 294 ? 13.066 7.349 -7.093 1.00 92.25 294 LYS A N 1
ATOM 2369 C CA . LYS A 1 294 ? 14.516 7.334 -6.850 1.00 92.25 294 LYS A CA 1
ATOM 2370 C C . LYS A 1 294 ? 14.811 7.022 -5.384 1.00 92.25 294 LYS A C 1
ATOM 2372 O O . LYS A 1 294 ? 14.111 7.500 -4.497 1.00 92.25 294 LYS A O 1
ATOM 2377 N N . SER A 1 295 ? 15.899 6.303 -5.127 1.00 90.62 295 SER A N 1
ATOM 2378 C CA . SER A 1 295 ? 16.382 5.988 -3.772 1.00 90.62 295 SER A CA 1
ATOM 2379 C C . SER A 1 295 ? 17.028 7.179 -3.050 1.00 90.62 295 SER A C 1
ATOM 2381 O O . SER A 1 295 ? 17.210 7.146 -1.836 1.00 90.62 295 SER A O 1
ATOM 2383 N N . GLY A 1 296 ? 17.379 8.244 -3.778 1.00 88.31 296 GLY A N 1
ATOM 2384 C CA . GLY A 1 296 ? 17.962 9.459 -3.205 1.00 88.31 296 GLY A CA 1
ATOM 2385 C C . GLY A 1 296 ? 16.970 10.284 -2.380 1.00 88.31 296 GLY A C 1
ATOM 2386 O O . GLY A 1 296 ? 15.755 10.124 -2.507 1.00 88.31 296 GLY A O 1
ATOM 2387 N N . ILE A 1 297 ? 17.504 11.210 -1.579 1.00 92.31 297 ILE A N 1
ATOM 2388 C CA . ILE A 1 297 ? 16.729 12.136 -0.741 1.00 92.31 297 ILE A CA 1
ATOM 2389 C C . ILE A 1 297 ? 15.770 12.973 -1.605 1.00 92.31 297 ILE A C 1
ATOM 2391 O O . ILE A 1 297 ? 16.171 13.575 -2.599 1.00 92.31 297 ILE A O 1
ATOM 2395 N N . GLN A 1 298 ? 14.507 13.015 -1.193 1.00 92.44 298 GLN A N 1
ATOM 2396 C CA . GLN A 1 298 ? 13.393 13.740 -1.786 1.00 92.44 298 GLN A CA 1
ATOM 2397 C C . GLN A 1 298 ? 12.848 14.725 -0.758 1.00 92.44 298 GLN A C 1
ATOM 2399 O O . GLN A 1 298 ? 12.213 14.352 0.233 1.00 92.44 298 GLN A O 1
ATOM 2404 N N . TYR A 1 299 ? 13.113 16.003 -0.993 1.00 91.62 299 TYR A N 1
ATOM 2405 C CA . TYR A 1 299 ? 12.563 17.074 -0.178 1.00 91.62 299 TYR A CA 1
ATOM 2406 C C . TYR A 1 299 ? 11.148 17.400 -0.644 1.00 91.62 299 TYR A C 1
ATOM 2408 O O . TYR A 1 299 ? 10.878 17.471 -1.841 1.00 91.62 299 TYR A O 1
ATOM 2416 N N . MET A 1 300 ? 10.246 17.584 0.316 1.00 94.38 300 MET A N 1
ATOM 2417 C CA . MET A 1 300 ? 8.915 18.113 0.039 1.00 94.38 300 MET A CA 1
ATOM 2418 C C . MET A 1 300 ? 8.978 19.644 0.042 1.00 94.38 300 MET A C 1
ATOM 2420 O O . MET A 1 300 ? 9.772 20.187 0.815 1.00 94.38 300 MET A O 1
ATOM 2424 N N . PRO A 1 301 ? 8.160 20.336 -0.773 1.00 92.62 301 PRO A N 1
ATOM 2425 C CA . PRO A 1 301 ? 8.157 21.794 -0.823 1.00 92.62 301 PRO A CA 1
ATOM 2426 C C . PRO A 1 301 ? 7.962 22.421 0.561 1.00 92.62 301 PRO A C 1
ATOM 2428 O O . PRO A 1 301 ? 7.100 21.984 1.332 1.00 92.62 301 PRO A O 1
ATOM 2431 N N . GLY A 1 302 ? 8.759 23.445 0.870 1.00 89.69 302 GLY A N 1
ATOM 2432 C CA . GLY A 1 302 ? 8.709 24.164 2.143 1.00 89.69 302 GLY A CA 1
ATOM 2433 C C . GLY A 1 302 ? 8.388 25.649 1.987 1.00 89.69 302 GLY A C 1
ATOM 2434 O O . GLY A 1 302 ? 8.449 26.209 0.897 1.00 89.69 302 GLY A O 1
ATOM 2435 N N . GLN A 1 303 ? 8.100 26.315 3.108 1.00 86.56 303 GLN A N 1
ATOM 2436 C CA . GLN A 1 303 ? 7.766 27.747 3.143 1.00 86.56 303 GLN A CA 1
ATOM 2437 C C . GLN A 1 303 ? 8.881 28.664 2.607 1.00 86.56 303 GLN A C 1
ATOM 2439 O O . GLN A 1 303 ? 8.611 29.796 2.216 1.00 86.56 303 GLN A O 1
ATOM 2444 N N . TYR A 1 304 ? 10.126 28.187 2.604 1.00 83.62 304 TYR A N 1
ATOM 2445 C CA . TYR A 1 304 ? 11.297 28.950 2.173 1.00 83.62 304 TYR A CA 1
ATOM 2446 C C . TYR A 1 304 ? 11.622 28.792 0.680 1.00 83.62 304 TYR A C 1
ATOM 2448 O O . TYR A 1 304 ? 12.520 29.473 0.189 1.00 83.62 304 TYR A O 1
ATOM 2456 N N . ASP A 1 305 ? 10.902 27.927 -0.041 1.00 75.94 305 ASP A N 1
ATOM 2457 C CA . ASP A 1 305 ? 11.058 27.765 -1.485 1.00 75.94 305 ASP A CA 1
ATOM 2458 C C . ASP A 1 305 ? 10.129 28.722 -2.248 1.00 75.94 305 ASP A C 1
ATOM 2460 O O . ASP A 1 305 ? 9.003 28.989 -1.834 1.00 75.94 305 ASP A O 1
ATOM 2464 N N . ASN A 1 306 ? 10.543 29.163 -3.441 1.00 80.12 306 ASN A N 1
ATOM 2465 C CA . ASN A 1 306 ? 9.711 29.976 -4.348 1.00 80.12 306 ASN A CA 1
ATOM 2466 C C . ASN A 1 306 ? 8.584 29.172 -5.041 1.00 80.12 306 ASN A C 1
ATOM 2468 O O . ASN A 1 306 ? 8.045 29.600 -6.062 1.00 80.12 306 ASN A O 1
ATOM 2472 N N . THR A 1 307 ? 8.250 27.983 -4.534 1.00 88.06 307 THR A N 1
ATOM 247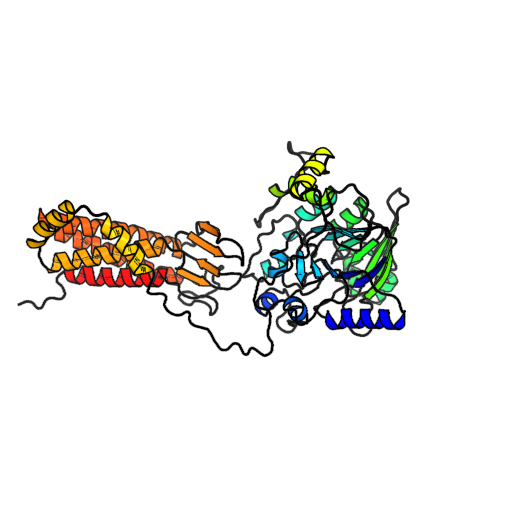3 C CA . THR A 1 307 ? 7.268 27.064 -5.129 1.00 88.06 307 THR A CA 1
ATOM 2474 C C . THR A 1 307 ? 6.060 26.880 -4.211 1.00 88.06 307 THR A C 1
ATOM 2476 O O . THR A 1 307 ? 6.105 27.188 -3.020 1.00 88.06 307 THR A O 1
ATOM 2479 N N . ARG A 1 308 ? 4.939 26.394 -4.763 1.00 92.50 308 ARG A N 1
ATOM 2480 C CA . ARG A 1 308 ? 3.749 26.082 -3.960 1.00 92.50 308 ARG A CA 1
ATOM 2481 C C . ARG A 1 308 ? 4.087 24.978 -2.957 1.00 92.50 308 ARG A C 1
ATOM 2483 O O . ARG A 1 308 ? 4.517 23.902 -3.355 1.00 92.50 308 ARG A O 1
ATOM 2490 N N . TRP A 1 309 ? 3.826 25.236 -1.679 1.00 92.81 309 TRP A N 1
ATOM 2491 C CA . TRP A 1 309 ? 4.038 24.273 -0.593 1.00 92.81 309 TRP A CA 1
ATOM 2492 C C . TRP A 1 309 ? 2.769 23.960 0.212 1.00 92.81 309 TRP A C 1
ATOM 2494 O O . TRP A 1 309 ? 2.708 22.927 0.874 1.00 92.81 309 TRP A O 1
ATOM 2504 N N . VAL A 1 310 ? 1.733 24.801 0.111 1.00 95.19 310 VAL A N 1
ATOM 2505 C CA . VAL A 1 310 ? 0.382 24.501 0.609 1.00 95.19 310 VAL A CA 1
ATOM 2506 C C . VAL A 1 310 ? -0.452 23.948 -0.539 1.00 95.19 310 VAL A C 1
ATOM 2508 O O . VAL A 1 310 ? -0.738 24.646 -1.515 1.00 95.19 310 VAL A O 1
ATOM 2511 N N . PHE A 1 311 ? -0.860 22.692 -0.414 1.00 96.81 311 PHE A N 1
ATOM 2512 C CA . PHE A 1 311 ? -1.687 21.978 -1.388 1.00 96.81 311 PHE A CA 1
ATOM 2513 C C . PHE A 1 311 ? -3.080 21.650 -0.849 1.00 96.81 311 PHE A C 1
ATOM 2515 O O . PHE A 1 311 ? -3.773 20.809 -1.418 1.00 96.81 311 PHE A O 1
ATOM 2522 N N . THR A 1 312 ? -3.509 22.328 0.217 1.00 96.38 312 THR A N 1
ATOM 2523 C CA . THR A 1 312 ? -4.917 22.363 0.610 1.00 96.38 312 THR A CA 1
ATOM 2524 C C . THR A 1 312 ? -5.757 22.831 -0.585 1.00 96.38 312 THR A C 1
ATOM 2526 O O . THR A 1 312 ? -5.512 23.930 -1.094 1.00 96.38 312 THR A O 1
ATOM 2529 N N . PRO A 1 313 ? -6.706 22.013 -1.071 1.00 97.06 313 PRO A N 1
ATOM 2530 C CA . PRO A 1 313 ? -7.430 22.336 -2.290 1.00 97.06 313 PRO A CA 1
ATOM 2531 C C . PRO A 1 313 ? -8.434 23.475 -2.127 1.00 97.06 313 PRO A C 1
ATOM 2533 O O . PRO A 1 313 ? -9.241 23.478 -1.193 1.00 97.06 313 PRO A O 1
ATOM 2536 N N . THR A 1 314 ? -8.451 24.373 -3.105 1.00 97.38 314 THR A N 1
ATOM 2537 C CA . THR A 1 314 ? -9.516 25.370 -3.300 1.00 97.38 314 THR A CA 1
ATOM 2538 C C . THR A 1 314 ? -10.812 24.725 -3.806 1.00 97.38 314 THR A C 1
ATOM 2540 O O . THR A 1 314 ? -10.820 23.574 -4.257 1.00 97.38 314 THR A O 1
ATOM 2543 N N . THR A 1 315 ? -11.930 25.453 -3.737 1.00 97.38 315 THR A N 1
ATOM 2544 C CA . THR A 1 315 ? -13.226 24.981 -4.257 1.00 97.38 315 THR A CA 1
ATOM 2545 C C . THR A 1 315 ? -13.149 24.722 -5.761 1.00 97.38 315 THR A C 1
ATOM 2547 O O . THR A 1 315 ? -13.597 23.678 -6.230 1.00 97.38 315 THR A O 1
ATOM 2550 N N . GLU A 1 316 ? -12.493 25.611 -6.506 1.00 98.06 316 GLU A N 1
ATOM 2551 C CA . GLU A 1 316 ? -12.315 25.513 -7.954 1.00 98.06 316 GLU A CA 1
ATOM 2552 C C . GLU A 1 316 ? -11.488 24.275 -8.338 1.00 98.06 316 GLU A C 1
ATOM 2554 O O . GLU A 1 316 ? -11.847 23.538 -9.258 1.00 98.06 316 GLU A O 1
ATOM 2559 N N . GLU A 1 317 ? -10.404 23.991 -7.606 1.00 98.19 317 GLU A N 1
ATOM 2560 C CA . GLU A 1 317 ? -9.591 22.785 -7.819 1.00 98.19 317 GLU A CA 1
ATOM 2561 C C . GLU A 1 317 ? -10.394 21.504 -7.550 1.00 98.19 317 GLU A C 1
ATOM 2563 O O . GLU A 1 317 ? -10.310 20.552 -8.334 1.00 98.19 317 GLU A O 1
ATOM 2568 N N . LYS A 1 318 ? -11.216 21.490 -6.489 1.00 98.31 318 LYS A N 1
ATOM 2569 C CA . LYS A 1 318 ? -12.111 20.362 -6.180 1.00 98.31 318 LYS A CA 1
ATOM 2570 C C . LYS A 1 318 ? -13.151 20.155 -7.280 1.00 98.31 318 LYS A C 1
ATOM 2572 O O . LYS A 1 318 ? -13.383 19.017 -7.678 1.00 98.31 318 LYS A O 1
ATOM 2577 N N . GLU A 1 319 ? -13.742 21.220 -7.821 1.00 98.25 319 GLU A N 1
ATOM 2578 C CA . GLU A 1 319 ? -14.695 21.122 -8.936 1.00 98.25 319 GLU A CA 1
ATOM 2579 C C . GLU A 1 319 ? -14.059 20.551 -10.208 1.00 98.25 319 GLU A C 1
ATOM 2581 O O . GLU A 1 319 ? -14.674 19.731 -10.897 1.00 98.25 319 GLU A O 1
ATOM 2586 N N . ILE A 1 320 ? -12.822 20.955 -10.525 1.00 98.25 320 ILE A N 1
ATOM 2587 C CA . ILE A 1 320 ? -12.073 20.421 -11.672 1.00 98.25 320 ILE A CA 1
ATOM 2588 C C . ILE A 1 320 ? -11.873 18.912 -11.519 1.00 98.25 320 ILE A C 1
ATOM 2590 O O . ILE A 1 320 ? -12.086 18.163 -12.476 1.00 98.25 320 ILE A O 1
ATOM 2594 N N . VAL A 1 321 ? -11.476 18.455 -10.330 1.00 98.25 321 VAL A N 1
ATOM 2595 C CA . VAL A 1 321 ? -11.271 17.026 -10.061 1.00 98.25 321 VAL A CA 1
ATOM 2596 C C . VAL A 1 321 ? -12.598 16.276 -10.065 1.00 98.25 321 VAL A C 1
ATOM 2598 O O . VAL A 1 321 ? -12.701 15.255 -10.735 1.00 98.25 321 VAL A O 1
ATOM 2601 N N . LEU A 1 322 ? -13.645 16.806 -9.434 1.00 98.31 322 LEU A N 1
ATOM 2602 C CA . LEU A 1 322 ? -14.970 16.184 -9.411 1.00 98.31 322 LEU A CA 1
ATOM 2603 C C . LEU A 1 322 ? -15.527 15.944 -10.825 1.00 98.31 322 LEU A C 1
ATOM 2605 O O . LEU A 1 322 ? -16.055 14.867 -11.109 1.00 98.31 322 LEU A O 1
ATOM 2609 N N . LYS A 1 323 ? -15.338 16.903 -11.742 1.00 97.88 323 LYS A N 1
ATOM 2610 C CA . LYS A 1 323 ? -15.722 16.760 -13.158 1.00 97.88 323 LYS A CA 1
ATOM 2611 C C . LYS A 1 323 ? -14.979 15.617 -13.857 1.00 97.88 323 LYS A C 1
ATOM 2613 O O . LYS A 1 323 ? -15.581 14.932 -14.677 1.00 97.88 323 LYS A O 1
ATOM 2618 N N . LYS A 1 324 ? -13.709 15.357 -13.516 1.00 97.19 324 LYS A N 1
ATOM 2619 C CA . LYS A 1 324 ? -12.943 14.212 -14.060 1.00 97.19 324 LYS A CA 1
ATOM 2620 C C . LYS A 1 324 ? -13.512 12.859 -13.625 1.00 97.19 324 LYS A C 1
ATOM 2622 O O . LYS A 1 324 ? -13.327 11.878 -14.334 1.00 97.19 324 LYS A O 1
ATOM 2627 N N . PHE A 1 325 ? -14.216 12.823 -12.496 1.00 96.00 325 PHE A N 1
ATOM 2628 C CA . PHE A 1 325 ? -14.916 11.645 -11.979 1.00 96.00 325 PHE A CA 1
ATOM 2629 C C . PHE A 1 325 ? -16.402 11.616 -12.376 1.00 96.00 325 PHE A C 1
ATOM 2631 O O . PHE A 1 325 ? -17.192 10.896 -11.775 1.00 96.00 325 PHE A O 1
ATOM 2638 N N . ASN A 1 326 ? -16.816 12.400 -13.381 1.00 96.56 326 ASN A N 1
ATOM 2639 C CA . ASN A 1 326 ? -18.215 12.503 -13.816 1.00 96.56 326 ASN A CA 1
ATOM 2640 C C . ASN A 1 326 ? -19.181 12.843 -12.666 1.00 96.56 326 ASN A C 1
ATOM 2642 O O . ASN A 1 326 ? -20.314 12.365 -12.638 1.00 96.56 326 ASN A O 1
ATOM 2646 N N . CYS A 1 327 ? -18.717 13.636 -11.695 1.00 96.50 327 CYS A N 1
ATOM 2647 C CA . CYS A 1 327 ? -19.462 13.994 -10.487 1.00 96.50 327 CYS A CA 1
ATOM 2648 C C . CYS A 1 327 ? -19.922 12.798 -9.633 1.00 96.50 327 CYS A C 1
ATOM 2650 O O . CYS A 1 327 ? -20.818 12.953 -8.805 1.00 96.50 327 CYS A O 1
ATOM 2652 N N . ASN A 1 328 ? -19.306 11.626 -9.802 1.00 97.00 328 ASN A N 1
ATOM 2653 C CA . ASN A 1 328 ? -19.587 10.433 -9.018 1.00 97.00 328 ASN A CA 1
ATOM 2654 C C . ASN A 1 328 ? -18.313 9.942 -8.328 1.00 97.00 328 ASN A C 1
ATOM 2656 O O . ASN A 1 328 ? -17.328 9.603 -8.978 1.00 97.00 328 ASN A O 1
ATOM 2660 N N . LEU A 1 329 ? -18.349 9.896 -6.999 1.00 97.94 329 LEU A N 1
ATOM 2661 C CA . LEU A 1 329 ? -17.229 9.448 -6.179 1.00 97.94 329 LEU A CA 1
ATOM 2662 C C . LEU A 1 329 ? -17.449 8.054 -5.583 1.00 97.94 329 LEU A C 1
ATOM 2664 O O . LEU A 1 329 ? -16.596 7.610 -4.823 1.00 97.94 329 LEU A O 1
ATOM 2668 N N . GLU A 1 330 ? -18.549 7.359 -5.898 1.00 98.25 330 GLU A N 1
ATOM 2669 C CA . GLU A 1 330 ? -18.737 5.957 -5.499 1.00 98.25 330 GLU A CA 1
ATOM 2670 C C . GLU A 1 330 ? -17.590 5.110 -6.068 1.00 98.25 330 GLU A C 1
ATOM 2672 O O . GLU A 1 330 ? -17.310 5.144 -7.270 1.00 98.25 330 GLU A O 1
ATOM 2677 N N . ILE A 1 331 ? -16.904 4.358 -5.204 1.00 98.38 331 ILE A N 1
ATOM 2678 C CA . ILE A 1 331 ? -15.809 3.485 -5.624 1.00 98.38 331 ILE A CA 1
ATOM 2679 C C . ILE A 1 331 ? -16.416 2.309 -6.402 1.00 98.38 331 ILE A C 1
ATOM 2681 O O . ILE A 1 331 ? -17.191 1.537 -5.828 1.00 98.38 331 ILE A O 1
ATOM 2685 N N . PRO A 1 332 ? -16.073 2.125 -7.689 1.00 96.69 332 PRO A N 1
ATOM 2686 C CA . PRO A 1 332 ? -16.676 1.079 -8.502 1.00 96.69 332 PRO A CA 1
ATOM 2687 C C . PRO A 1 332 ? -16.229 -0.308 -8.032 1.00 96.69 332 PRO A C 1
ATOM 2689 O O . PRO A 1 332 ? -15.062 -0.512 -7.706 1.00 96.69 332 PRO A O 1
ATOM 2692 N N . LEU A 1 333 ? -17.137 -1.286 -8.054 1.00 95.56 333 LEU A N 1
ATOM 2693 C CA . LEU A 1 333 ? -16.836 -2.697 -7.780 1.00 95.56 333 LEU A CA 1
ATOM 2694 C C . LEU A 1 333 ? -16.190 -3.357 -9.009 1.00 95.56 333 LEU A C 1
ATOM 2696 O O . LEU A 1 333 ? -16.830 -4.112 -9.736 1.00 95.56 333 LEU A O 1
ATOM 2700 N N . ASN A 1 334 ? -14.925 -3.033 -9.269 1.00 95.25 334 ASN A N 1
ATOM 2701 C CA . ASN A 1 334 ? -14.198 -3.408 -10.487 1.00 95.25 334 ASN A CA 1
ATOM 2702 C C . ASN A 1 334 ? -13.024 -4.373 -10.237 1.00 95.25 334 ASN A C 1
ATOM 2704 O O . ASN A 1 334 ? -12.057 -4.383 -11.001 1.00 95.25 334 ASN A O 1
ATOM 2708 N N . PHE A 1 335 ? -13.094 -5.172 -9.167 1.00 96.62 335 PHE A N 1
ATOM 2709 C CA . PHE A 1 335 ? -12.090 -6.199 -8.898 1.00 96.62 335 PHE A CA 1
ATOM 2710 C C . PHE A 1 335 ? -11.938 -7.150 -10.091 1.00 96.62 335 PHE A C 1
ATOM 2712 O O . PHE A 1 335 ? -12.922 -7.672 -10.615 1.00 96.62 335 PHE A O 1
ATOM 2719 N N . THR A 1 336 ? -10.689 -7.412 -10.473 1.00 94.06 336 THR A N 1
ATOM 2720 C CA . THR A 1 336 ? -10.316 -8.416 -11.471 1.00 94.06 336 THR A CA 1
ATOM 2721 C C . THR A 1 336 ? -9.070 -9.157 -10.999 1.00 94.06 336 THR A C 1
ATOM 2723 O O . THR A 1 336 ? -8.183 -8.575 -10.371 1.00 94.06 336 THR A O 1
ATOM 2726 N N . GLN A 1 337 ? -8.988 -10.450 -11.307 1.00 93.75 337 GLN A N 1
ATOM 2727 C CA . GLN A 1 337 ? -7.776 -11.223 -11.059 1.00 93.75 337 GLN A CA 1
ATOM 2728 C C . GLN A 1 337 ? -6.687 -10.804 -12.050 1.00 93.75 337 GLN A C 1
ATOM 2730 O O . GLN A 1 337 ? -6.866 -10.878 -13.263 1.00 93.75 337 GLN A O 1
ATOM 2735 N N . THR A 1 338 ? -5.555 -10.356 -11.519 1.00 91.38 338 THR A N 1
ATOM 2736 C CA . THR A 1 338 ? -4.368 -9.934 -12.269 1.00 91.38 338 THR A CA 1
ATOM 2737 C C . THR A 1 338 ? -3.307 -11.028 -12.443 1.00 91.38 338 THR A C 1
ATOM 2739 O O . THR A 1 338 ? -2.469 -10.906 -13.331 1.00 91.38 338 THR A O 1
ATOM 2742 N N . VAL A 1 339 ? -3.331 -12.101 -11.639 1.00 91.38 339 VAL A N 1
ATOM 2743 C CA . VAL A 1 339 ? -2.384 -13.233 -11.686 1.00 91.38 339 VAL A CA 1
ATOM 2744 C C . VAL A 1 339 ? -3.089 -14.555 -11.356 1.00 91.38 339 VAL A C 1
ATOM 2746 O O . VAL A 1 339 ? -4.166 -14.565 -10.763 1.00 91.38 339 VAL A O 1
ATOM 2749 N N . LYS A 1 340 ? -2.470 -15.696 -11.694 1.00 93.25 340 LYS A N 1
ATOM 2750 C CA . LYS A 1 340 ? -2.967 -17.022 -11.283 1.00 93.25 340 LYS A CA 1
ATOM 2751 C C . LYS A 1 340 ? -2.923 -17.138 -9.753 1.00 93.25 340 LYS A C 1
ATOM 2753 O O . LYS A 1 340 ? -1.893 -16.843 -9.138 1.00 93.25 340 LYS A O 1
ATOM 2758 N N . SER A 1 341 ? -4.030 -17.566 -9.149 1.00 94.00 341 SER A N 1
ATOM 2759 C CA . SER A 1 341 ? -4.098 -17.840 -7.714 1.00 94.00 341 SER A CA 1
ATOM 2760 C C . SER A 1 341 ? -3.317 -19.103 -7.354 1.00 94.00 341 SER A C 1
ATOM 2762 O O . SER A 1 341 ? -3.108 -19.991 -8.185 1.00 94.00 341 SER A O 1
ATOM 2764 N N . TYR A 1 342 ? -2.908 -19.204 -6.093 1.00 93.56 342 TYR A N 1
ATOM 2765 C CA . TYR A 1 342 ? -2.424 -20.456 -5.533 1.00 93.56 342 TYR A CA 1
ATOM 2766 C C . TYR A 1 342 ? -3.478 -21.551 -5.707 1.00 93.56 342 TYR A C 1
ATOM 2768 O O . TYR A 1 342 ? -4.670 -21.312 -5.511 1.00 93.56 342 TYR A O 1
ATOM 2776 N N . ASN A 1 343 ? -3.023 -22.743 -6.075 1.00 90.50 343 ASN A N 1
ATOM 2777 C CA . ASN A 1 343 ? -3.837 -23.942 -6.104 1.00 90.50 343 ASN A CA 1
ATOM 2778 C C . ASN A 1 343 ? -3.067 -25.043 -5.353 1.00 90.50 343 ASN A C 1
ATOM 2780 O O . ASN A 1 343 ? -2.016 -25.456 -5.848 1.00 90.50 343 ASN A O 1
ATOM 2784 N N . PRO A 1 344 ? -3.551 -25.499 -4.182 1.00 86.56 344 PRO A N 1
ATOM 2785 C CA . PRO A 1 344 ? -2.875 -26.525 -3.389 1.00 86.56 344 PRO A CA 1
ATOM 2786 C C . PRO A 1 344 ? -2.828 -27.893 -4.086 1.00 86.56 344 PRO A C 1
ATOM 2788 O O . PRO A 1 344 ? -1.906 -28.664 -3.832 1.00 86.56 344 PRO A O 1
ATOM 2791 N N . ASP A 1 345 ? -3.767 -28.169 -4.997 1.00 83.00 345 ASP A N 1
ATOM 2792 C CA . ASP A 1 345 ? -3.841 -29.427 -5.751 1.00 83.00 345 ASP A CA 1
ATOM 2793 C C . ASP A 1 345 ? -2.926 -29.424 -6.987 1.00 83.00 345 ASP A C 1
ATOM 2795 O O . ASP A 1 345 ? -2.694 -30.457 -7.617 1.00 83.00 345 ASP A O 1
ATOM 2799 N N . CYS A 1 346 ? -2.388 -28.256 -7.355 1.00 67.62 346 CYS A N 1
ATOM 2800 C CA . CYS A 1 346 ? -1.476 -28.113 -8.480 1.00 67.62 346 CYS A CA 1
ATOM 2801 C C . CYS A 1 346 ? -0.054 -28.447 -8.018 1.00 67.62 346 CYS A C 1
ATOM 2803 O O . CYS A 1 346 ? 0.695 -27.588 -7.551 1.00 67.62 346 CYS A O 1
ATOM 2805 N N . THR A 1 347 ? 0.346 -29.708 -8.172 1.00 48.50 347 THR A N 1
ATOM 2806 C CA . THR A 1 347 ? 1.758 -30.099 -8.133 1.00 48.50 347 THR A CA 1
ATOM 2807 C C . THR A 1 347 ? 2.434 -29.588 -9.408 1.00 48.50 347 THR A C 1
ATOM 2809 O O . THR A 1 347 ? 2.574 -30.340 -10.370 1.00 48.50 347 THR A O 1
ATOM 2812 N N . ASP A 1 348 ? 2.798 -28.305 -9.477 1.00 44.56 348 ASP A N 1
ATOM 2813 C CA . ASP A 1 348 ? 3.489 -27.748 -10.650 1.00 44.56 348 ASP A CA 1
ATOM 2814 C C . ASP A 1 348 ? 4.926 -28.310 -10.753 1.00 44.56 348 ASP A C 1
ATOM 2816 O O . ASP A 1 348 ? 5.914 -27.682 -10.378 1.00 44.56 348 ASP A O 1
ATOM 2820 N N . VAL A 1 349 ? 5.023 -29.525 -11.303 1.00 38.44 349 VAL A N 1
ATOM 2821 C CA . VAL A 1 349 ? 6.147 -30.041 -12.091 1.00 38.44 349 VAL A CA 1
ATOM 2822 C C . VAL A 1 349 ? 5.670 -30.082 -13.544 1.00 38.44 349 VAL A C 1
ATOM 2824 O O . VAL A 1 349 ? 5.461 -31.144 -14.117 1.00 38.44 349 VAL A O 1
ATOM 2827 N N . SER A 1 350 ? 5.427 -28.925 -14.158 1.00 31.77 350 SER A N 1
ATOM 2828 C CA . SER A 1 350 ? 5.375 -28.858 -15.621 1.00 31.77 350 SER A CA 1
ATOM 2829 C C . SER A 1 350 ? 5.677 -27.450 -16.111 1.00 31.77 350 SER A C 1
ATOM 2831 O O . SER A 1 350 ? 4.834 -26.558 -16.125 1.00 31.77 350 SER A O 1
ATOM 2833 N N . VAL A 1 351 ? 6.927 -27.265 -16.526 1.00 31.38 351 VAL A N 1
ATOM 2834 C CA . VAL A 1 351 ? 7.322 -26.194 -17.435 1.00 31.38 351 VAL A CA 1
ATOM 2835 C C . VAL A 1 351 ? 6.646 -26.507 -18.767 1.00 31.38 351 VAL A C 1
ATOM 2837 O O . VAL A 1 351 ? 7.080 -27.397 -19.498 1.00 31.38 351 VAL A O 1
ATOM 2840 N N . VAL A 1 352 ? 5.546 -25.823 -19.071 1.00 27.78 352 VAL A N 1
ATOM 2841 C CA . VAL A 1 352 ? 4.976 -25.862 -20.418 1.00 27.78 352 VAL A CA 1
ATOM 2842 C C . VAL A 1 352 ? 5.932 -25.089 -21.323 1.00 27.78 352 VAL A C 1
ATOM 2844 O O . VAL A 1 352 ? 6.015 -23.867 -21.262 1.00 27.78 352 VAL A O 1
ATOM 2847 N N . SER A 1 353 ? 6.690 -25.819 -22.139 1.00 25.73 353 SER A N 1
ATOM 2848 C CA . SER A 1 353 ? 7.509 -25.251 -23.209 1.00 25.73 353 SER A CA 1
ATOM 2849 C C . SER A 1 353 ? 6.579 -24.616 -24.258 1.00 25.73 353 SER A C 1
ATOM 2851 O O . SER A 1 353 ? 5.700 -25.318 -24.771 1.00 25.73 353 SER A O 1
ATOM 2853 N N . PRO A 1 354 ? 6.702 -23.314 -24.583 1.00 32.72 354 PRO A N 1
ATOM 2854 C CA . PRO A 1 354 ? 5.864 -22.701 -25.604 1.00 32.72 354 PRO A CA 1
ATOM 2855 C C . PRO A 1 354 ? 6.184 -23.291 -26.980 1.00 32.72 354 PRO A C 1
ATOM 2857 O O . PRO A 1 354 ? 7.333 -23.311 -27.421 1.00 32.72 354 PRO A O 1
ATOM 2860 N N . GLN A 1 355 ? 5.146 -23.769 -27.665 1.00 30.55 355 GLN A N 1
ATOM 2861 C CA . GLN A 1 355 ? 5.238 -24.274 -29.028 1.00 30.55 355 GLN A CA 1
ATOM 2862 C C . GLN A 1 355 ? 5.742 -23.192 -29.995 1.00 30.55 355 GLN A C 1
ATOM 2864 O O . GLN A 1 355 ? 5.276 -22.054 -30.014 1.00 30.55 355 GLN A O 1
ATOM 2869 N N . LEU A 1 356 ? 6.696 -23.610 -30.823 1.00 30.75 356 LEU A N 1
ATOM 2870 C CA . LEU A 1 356 ? 7.397 -22.867 -31.864 1.00 30.75 356 LEU A CA 1
ATOM 2871 C C . LEU A 1 356 ? 6.422 -22.139 -32.825 1.00 30.75 356 LEU A C 1
ATOM 2873 O O . LEU A 1 356 ? 5.823 -22.757 -33.706 1.00 30.75 356 LEU A O 1
ATOM 2877 N N . MET A 1 357 ? 6.288 -20.813 -32.722 1.00 33.34 357 MET A N 1
ATOM 2878 C CA . MET A 1 357 ? 5.582 -19.996 -33.724 1.00 33.34 357 MET A CA 1
ATOM 2879 C C . MET A 1 357 ? 6.520 -19.655 -34.900 1.00 33.34 357 MET A C 1
ATOM 2881 O O . MET A 1 357 ? 7.064 -18.560 -35.004 1.00 33.34 357 MET A O 1
ATOM 2885 N N . VAL A 1 358 ? 6.708 -20.600 -35.825 1.00 35.00 358 VAL A N 1
ATOM 2886 C CA . VAL A 1 358 ? 7.545 -20.417 -37.037 1.00 35.00 358 VAL A CA 1
ATOM 2887 C C . VAL A 1 358 ? 6.837 -19.611 -38.145 1.00 35.00 358 VAL A C 1
ATOM 2889 O O . VAL A 1 358 ? 7.457 -19.182 -39.115 1.00 35.00 358 VAL A O 1
ATOM 2892 N N . ILE A 1 359 ? 5.540 -19.326 -38.020 1.00 40.34 359 ILE A N 1
ATOM 2893 C CA . ILE A 1 359 ? 4.731 -18.869 -39.167 1.00 40.34 359 ILE A CA 1
ATOM 2894 C C . ILE A 1 359 ? 4.788 -17.342 -39.402 1.00 40.34 359 ILE A C 1
ATOM 2896 O O . ILE A 1 359 ? 4.535 -16.879 -40.513 1.00 40.34 359 ILE A O 1
ATOM 2900 N N . ILE A 1 360 ? 5.207 -16.529 -38.425 1.00 42.22 360 ILE A N 1
ATOM 2901 C CA . ILE A 1 360 ? 5.134 -15.055 -38.547 1.00 42.22 360 ILE A CA 1
ATOM 2902 C C . ILE A 1 360 ? 6.344 -14.447 -39.292 1.00 42.22 360 ILE A C 1
ATOM 2904 O O . ILE A 1 360 ? 6.225 -13.393 -39.922 1.00 42.22 360 ILE A O 1
ATOM 2908 N N . ILE A 1 361 ? 7.491 -15.134 -39.320 1.00 38.72 361 ILE A N 1
ATOM 2909 C CA . ILE A 1 361 ? 8.733 -14.609 -39.920 1.00 38.72 361 ILE A CA 1
ATOM 2910 C C . ILE A 1 361 ? 8.691 -14.656 -41.462 1.00 38.72 361 ILE A C 1
ATOM 2912 O O . ILE A 1 361 ? 9.185 -13.741 -42.122 1.00 38.72 361 ILE A O 1
ATOM 2916 N N . SER A 1 362 ? 7.998 -15.633 -42.060 1.00 37.72 362 SER A N 1
ATOM 2917 C CA . SER A 1 362 ? 7.852 -15.734 -43.525 1.00 37.72 362 SER A CA 1
ATOM 2918 C C . SER A 1 362 ? 7.015 -14.594 -44.134 1.00 37.72 362 SER A C 1
ATOM 2920 O O . SER A 1 362 ? 7.255 -14.167 -45.267 1.00 37.72 362 SER A O 1
ATOM 2922 N N . TYR A 1 363 ? 6.059 -14.042 -43.376 1.00 42.69 363 TYR A N 1
ATOM 2923 C CA . TYR A 1 363 ? 5.135 -13.030 -43.895 1.00 42.69 363 TYR A CA 1
ATOM 2924 C C . TYR A 1 363 ? 5.745 -11.617 -43.927 1.00 42.69 363 TYR A C 1
ATOM 2926 O O . TYR A 1 363 ? 5.473 -10.849 -44.852 1.00 42.69 363 TYR A O 1
ATOM 2934 N N . ARG A 1 364 ? 6.620 -11.275 -42.966 1.00 41.31 364 ARG A N 1
ATOM 2935 C CA . ARG A 1 364 ? 7.301 -9.964 -42.942 1.00 41.31 364 ARG A CA 1
ATOM 2936 C C . ARG A 1 364 ? 8.532 -9.889 -43.849 1.00 41.31 364 ARG A C 1
ATOM 2938 O O . ARG A 1 364 ? 8.778 -8.827 -44.415 1.00 41.31 364 ARG A O 1
ATOM 2945 N N . LEU A 1 365 ? 9.245 -10.996 -44.073 1.00 40.16 365 LEU A N 1
ATOM 2946 C CA . LEU A 1 365 ? 10.337 -11.044 -45.059 1.00 40.16 365 LEU A CA 1
ATOM 2947 C C . LEU A 1 365 ? 9.823 -10.896 -46.504 1.00 40.16 365 LEU A C 1
ATOM 2949 O O . LEU A 1 365 ? 10.441 -10.198 -47.305 1.00 40.16 365 LEU A O 1
ATOM 2953 N N . ASN A 1 366 ? 8.646 -11.446 -46.824 1.00 37.66 366 ASN A N 1
ATOM 2954 C CA . ASN A 1 366 ? 8.037 -11.317 -48.157 1.00 37.66 366 ASN A CA 1
ATOM 2955 C C . ASN A 1 366 ? 7.602 -9.883 -48.521 1.00 37.66 366 ASN A C 1
ATOM 2957 O O . ASN A 1 366 ? 7.557 -9.534 -49.700 1.00 37.66 366 ASN A O 1
ATOM 2961 N N . GLN A 1 367 ? 7.298 -9.038 -47.531 1.00 41.12 367 GLN A N 1
ATOM 2962 C CA . GLN A 1 367 ? 6.945 -7.629 -47.753 1.00 41.12 367 GLN A CA 1
ATOM 2963 C C . GLN A 1 367 ? 8.173 -6.769 -48.093 1.00 41.12 367 GLN A C 1
ATOM 2965 O O . GLN A 1 367 ? 8.072 -5.855 -48.905 1.00 41.12 367 GLN A O 1
ATOM 2970 N N . ILE A 1 368 ? 9.344 -7.099 -47.539 1.00 42.47 368 ILE A N 1
ATOM 2971 C CA . ILE A 1 368 ? 10.594 -6.363 -47.785 1.00 42.47 368 ILE A CA 1
ATOM 2972 C C . ILE A 1 368 ? 11.188 -6.727 -49.156 1.00 42.47 368 ILE A C 1
ATOM 2974 O O . ILE A 1 368 ? 11.684 -5.856 -49.866 1.00 42.47 368 ILE A O 1
ATOM 2978 N N . VAL A 1 369 ? 11.055 -7.985 -49.589 1.00 46.56 369 VAL A N 1
ATOM 2979 C CA . VAL A 1 369 ? 11.541 -8.440 -50.908 1.00 46.56 369 VAL A CA 1
ATOM 2980 C C . VAL A 1 369 ? 10.689 -7.894 -52.069 1.00 46.56 369 VAL A C 1
ATOM 2982 O O . VAL A 1 369 ? 11.194 -7.720 -53.175 1.00 46.56 369 VAL A O 1
ATOM 2985 N N . ARG A 1 370 ? 9.414 -7.551 -51.832 1.00 45.03 370 ARG A N 1
ATOM 2986 C CA . ARG A 1 370 ? 8.496 -7.043 -52.871 1.00 45.03 370 ARG A CA 1
ATOM 2987 C C . ARG A 1 370 ? 8.740 -5.594 -53.319 1.00 45.03 370 ARG A C 1
ATOM 2989 O O . ARG A 1 370 ? 8.186 -5.208 -54.342 1.00 45.03 370 ARG A O 1
ATOM 2996 N N . ASN A 1 371 ? 9.579 -4.827 -52.617 1.00 47.44 371 ASN A N 1
ATOM 2997 C CA . ASN A 1 371 ? 9.871 -3.421 -52.941 1.00 47.44 371 ASN A CA 1
ATOM 2998 C C . ASN A 1 371 ? 11.204 -3.195 -53.683 1.00 47.44 371 ASN A C 1
ATOM 3000 O O . ASN A 1 371 ? 11.621 -2.052 -53.864 1.00 47.44 371 ASN A O 1
ATOM 3004 N N . LEU A 1 372 ? 11.880 -4.253 -54.140 1.00 47.75 372 LEU A N 1
ATOM 3005 C CA . LEU A 1 372 ? 13.079 -4.132 -54.975 1.00 47.75 372 LEU A CA 1
ATOM 3006 C C . LEU A 1 372 ? 12.701 -4.074 -56.464 1.00 47.75 372 LEU A C 1
ATOM 3008 O O . LEU A 1 372 ? 12.054 -4.971 -56.999 1.00 47.75 372 LEU A O 1
ATOM 3012 N N . ASN A 1 373 ? 13.110 -2.987 -57.119 1.00 46.31 373 ASN A N 1
ATOM 3013 C CA . ASN A 1 373 ? 12.803 -2.655 -58.511 1.00 46.31 373 ASN A CA 1
ATOM 3014 C C . ASN A 1 373 ? 13.271 -3.768 -59.480 1.00 46.31 373 ASN A C 1
ATOM 3016 O O . ASN A 1 373 ? 14.403 -4.247 -59.378 1.00 46.31 373 ASN A O 1
ATOM 3020 N N . VAL A 1 374 ? 12.436 -4.162 -60.450 1.00 53.91 374 VAL A N 1
ATOM 3021 C CA . VAL A 1 374 ? 12.709 -5.284 -61.383 1.00 53.91 374 VAL A CA 1
ATOM 3022 C C . VAL A 1 374 ? 13.981 -5.057 -62.221 1.00 53.91 374 VAL A C 1
ATOM 3024 O O . VAL A 1 374 ? 14.698 -6.011 -62.526 1.00 53.91 374 VAL A O 1
ATOM 3027 N N . GLU A 1 375 ? 14.333 -3.803 -62.515 1.00 49.00 375 GLU A N 1
ATOM 3028 C CA . GLU A 1 375 ? 15.581 -3.451 -63.213 1.00 49.00 375 GLU A CA 1
ATOM 3029 C C . GLU A 1 375 ? 16.844 -3.656 -62.362 1.00 49.00 375 GLU A C 1
ATOM 3031 O O . GLU A 1 375 ? 17.876 -4.078 -62.884 1.00 49.00 375 GLU A O 1
ATOM 3036 N N . ILE A 1 376 ? 16.764 -3.444 -61.043 1.00 55.16 376 ILE A N 1
ATOM 3037 C CA . ILE A 1 376 ? 17.879 -3.692 -60.114 1.00 55.16 376 ILE A CA 1
ATOM 3038 C C . ILE A 1 376 ? 18.138 -5.197 -60.018 1.00 55.16 376 ILE A C 1
ATOM 3040 O O . ILE A 1 376 ? 19.287 -5.631 -60.056 1.00 55.16 376 ILE A O 1
ATOM 3044 N N . ILE A 1 377 ? 17.077 -6.009 -59.979 1.00 54.97 377 ILE A N 1
ATOM 3045 C CA . ILE A 1 377 ? 17.184 -7.474 -59.965 1.00 54.97 377 ILE A CA 1
ATOM 3046 C C . ILE A 1 377 ? 17.829 -7.983 -61.263 1.00 54.97 377 ILE A C 1
ATOM 3048 O O . ILE A 1 377 ? 18.683 -8.866 -61.200 1.00 54.97 377 ILE A O 1
ATOM 3052 N N . LEU A 1 378 ? 17.490 -7.417 -62.430 1.00 47.94 378 LEU A N 1
ATOM 3053 C CA . LEU A 1 378 ? 18.112 -7.794 -63.708 1.00 47.94 378 LEU A CA 1
ATOM 3054 C C . LEU A 1 378 ? 19.588 -7.364 -63.798 1.00 47.94 378 LEU A C 1
ATOM 3056 O O . LEU A 1 378 ? 20.421 -8.150 -64.251 1.00 47.94 378 LEU A O 1
ATOM 3060 N N . TYR A 1 379 ? 19.926 -6.161 -63.322 1.00 54.00 379 TYR A N 1
ATOM 3061 C CA . TYR A 1 379 ? 21.302 -5.650 -63.290 1.00 54.00 379 TYR A CA 1
ATOM 3062 C C . TYR A 1 379 ? 22.196 -6.468 -62.344 1.00 54.00 379 TYR A C 1
ATOM 3064 O O . TYR A 1 379 ? 23.293 -6.881 -62.720 1.00 54.00 379 TYR A O 1
ATOM 3072 N N . ILE A 1 380 ? 21.689 -6.803 -61.153 1.00 54.06 380 ILE A N 1
ATOM 3073 C CA . ILE A 1 380 ? 22.344 -7.697 -60.188 1.00 54.06 380 ILE A CA 1
ATOM 3074 C C . ILE A 1 380 ? 22.550 -9.089 -60.807 1.00 54.06 380 ILE A C 1
ATOM 3076 O O . ILE A 1 380 ? 23.653 -9.630 -60.771 1.00 54.06 380 ILE A O 1
ATOM 3080 N N . ARG A 1 381 ? 21.538 -9.659 -61.471 1.00 49.06 381 ARG A N 1
ATOM 3081 C CA . ARG A 1 381 ? 21.620 -11.009 -62.061 1.00 49.06 381 ARG A CA 1
ATOM 3082 C C . ARG A 1 381 ? 22.672 -11.128 -63.175 1.00 49.06 381 ARG A C 1
ATOM 3084 O O . ARG A 1 381 ? 23.278 -12.188 -63.314 1.00 49.06 381 ARG A O 1
ATOM 3091 N N . ILE A 1 382 ? 22.914 -10.056 -63.935 1.00 50.84 382 ILE A N 1
ATOM 3092 C CA . ILE A 1 382 ? 23.935 -10.005 -64.998 1.00 50.84 382 ILE A CA 1
ATOM 3093 C C . ILE A 1 382 ? 25.353 -9.836 -64.412 1.00 50.84 382 ILE A C 1
ATOM 3095 O O . ILE A 1 382 ? 26.297 -10.440 -64.921 1.00 50.84 382 ILE A O 1
ATOM 3099 N N . GLN A 1 383 ? 25.512 -9.087 -63.314 1.00 50.06 383 GLN A N 1
ATOM 3100 C CA . GLN A 1 383 ? 26.808 -8.874 -62.644 1.00 50.06 383 GLN A CA 1
ATOM 3101 C C . GLN A 1 383 ? 27.296 -10.108 -61.857 1.00 50.06 383 GLN A C 1
ATOM 3103 O O . GLN A 1 383 ? 28.489 -10.423 -61.866 1.00 50.06 383 GLN A O 1
ATOM 3108 N N . PHE A 1 384 ? 26.377 -10.875 -61.256 1.00 48.59 384 PHE A N 1
ATOM 3109 C CA . PHE A 1 384 ? 26.696 -12.107 -60.516 1.00 48.59 384 PHE A CA 1
ATOM 3110 C C . PHE A 1 384 ? 27.263 -13.235 -61.402 1.00 48.59 384 PHE A C 1
ATOM 3112 O O . PHE A 1 384 ? 27.969 -14.105 -60.901 1.00 48.59 384 PHE A O 1
ATOM 3119 N N . TYR A 1 385 ? 27.033 -13.219 -62.721 1.00 46.12 385 TYR A N 1
ATOM 3120 C CA . TYR A 1 385 ? 27.499 -14.278 -63.633 1.00 46.12 385 TYR A CA 1
ATOM 3121 C C . TYR A 1 385 ? 29.028 -14.272 -63.871 1.00 46.12 385 TYR A C 1
ATOM 3123 O O . TYR A 1 385 ? 29.573 -15.226 -64.424 1.00 46.12 385 TYR A O 1
ATOM 3131 N N . LYS A 1 386 ? 29.736 -13.210 -63.451 1.00 51.09 386 LYS A N 1
ATOM 3132 C CA . LYS A 1 386 ? 31.193 -13.028 -63.630 1.00 51.09 386 LYS A CA 1
ATOM 3133 C C . LYS A 1 386 ? 32.030 -13.203 -62.352 1.00 51.09 386 LYS A C 1
ATOM 3135 O O . LYS A 1 386 ? 33.257 -13.131 -62.432 1.00 51.09 386 LYS A O 1
ATOM 3140 N N . MET A 1 387 ? 31.406 -13.400 -61.188 1.00 60.09 387 MET A N 1
ATOM 3141 C CA . MET A 1 387 ? 32.112 -13.570 -59.909 1.00 60.09 387 MET A CA 1
ATOM 3142 C C . MET A 1 387 ? 32.424 -15.047 -59.621 1.00 60.09 387 MET A C 1
ATOM 3144 O O . MET A 1 387 ? 31.708 -15.945 -60.060 1.00 60.09 387 MET A O 1
ATOM 3148 N N . ASP A 1 388 ? 33.499 -15.300 -58.866 1.00 72.81 388 ASP A N 1
ATOM 3149 C CA . ASP A 1 388 ? 33.829 -16.646 -58.381 1.00 72.81 388 ASP A CA 1
ATOM 3150 C C . ASP A 1 388 ? 32.696 -17.161 -57.476 1.00 72.81 388 ASP A C 1
ATOM 3152 O O . ASP A 1 388 ? 32.213 -16.440 -56.596 1.00 72.81 388 ASP A O 1
ATOM 3156 N N . LYS A 1 389 ? 32.264 -18.413 -57.682 1.00 79.38 389 LYS A N 1
ATOM 3157 C CA . LYS A 1 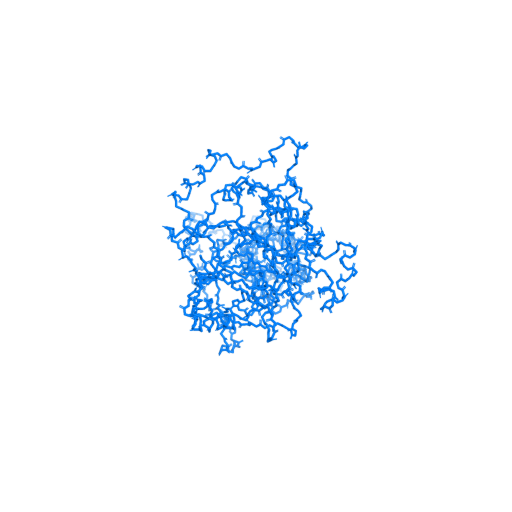389 ? 31.116 -19.006 -56.969 1.00 79.38 389 LYS A CA 1
ATOM 3158 C C . LYS A 1 389 ? 31.311 -18.955 -55.452 1.00 79.38 389 LYS A C 1
ATOM 3160 O O . LYS A 1 389 ? 30.353 -18.744 -54.717 1.00 79.38 389 LYS A O 1
ATOM 3165 N N . LEU A 1 390 ? 32.554 -19.093 -54.993 1.00 81.44 390 LEU A N 1
ATOM 3166 C CA . LEU A 1 390 ? 32.913 -19.053 -53.574 1.00 81.44 390 LEU A CA 1
ATOM 3167 C C . LEU A 1 390 ? 32.784 -17.650 -52.972 1.00 81.44 390 LEU A C 1
ATOM 3169 O O . LEU A 1 390 ? 32.314 -17.511 -51.847 1.00 81.44 390 LEU A O 1
ATOM 3173 N N . THR A 1 391 ? 33.135 -16.607 -53.728 1.00 82.56 391 THR A N 1
ATOM 3174 C CA . THR A 1 391 ? 32.980 -15.208 -53.303 1.00 82.56 391 THR A CA 1
ATOM 3175 C C . THR A 1 391 ? 31.506 -14.828 -53.193 1.00 82.56 391 THR A C 1
ATOM 3177 O O . THR A 1 391 ? 31.120 -14.154 -52.243 1.00 82.56 391 THR A O 1
ATOM 3180 N N . ILE A 1 392 ? 30.666 -15.314 -54.115 1.00 84.12 392 ILE A N 1
ATOM 3181 C CA . ILE A 1 392 ? 29.208 -15.131 -54.056 1.00 84.12 392 ILE A CA 1
ATOM 3182 C C . ILE A 1 392 ? 28.622 -15.807 -52.810 1.00 84.12 392 ILE A C 1
ATOM 3184 O O . ILE A 1 392 ? 27.828 -15.196 -52.092 1.00 84.12 392 ILE A O 1
ATOM 3188 N N . ILE A 1 393 ? 29.020 -17.056 -52.541 1.00 87.19 393 ILE A N 1
ATOM 3189 C CA . ILE A 1 393 ? 28.570 -17.806 -51.360 1.00 87.19 393 ILE A CA 1
ATOM 3190 C C . ILE A 1 393 ? 28.990 -17.074 -50.081 1.00 87.19 393 ILE A C 1
ATOM 3192 O O . ILE A 1 393 ? 28.146 -16.808 -49.231 1.00 87.19 393 ILE A O 1
ATOM 3196 N N . SER A 1 394 ? 30.262 -16.683 -49.979 1.00 88.44 394 SER A N 1
ATOM 3197 C CA . SER A 1 394 ? 30.793 -15.947 -48.828 1.00 88.44 394 SER A CA 1
ATOM 3198 C C . SER A 1 394 ? 30.067 -14.614 -48.607 1.00 88.44 394 SER A C 1
ATOM 3200 O O . SER A 1 394 ? 29.583 -14.363 -47.508 1.00 88.44 394 SER A O 1
ATOM 3202 N N . GLY A 1 395 ? 29.887 -13.798 -49.652 1.00 88.38 395 GLY A N 1
ATOM 3203 C CA . GLY A 1 395 ? 29.169 -12.523 -49.548 1.00 88.38 395 GLY A CA 1
ATOM 3204 C C . GLY A 1 395 ? 27.701 -12.684 -49.134 1.00 88.38 395 GLY A C 1
ATOM 3205 O O . GLY A 1 395 ? 27.193 -11.891 -48.344 1.00 88.38 395 GLY A O 1
ATOM 3206 N N . THR A 1 396 ? 27.032 -13.741 -49.606 1.00 90.56 396 THR A N 1
ATOM 3207 C CA . THR A 1 396 ? 25.645 -14.051 -49.214 1.00 90.56 396 THR A CA 1
ATOM 3208 C C . THR A 1 396 ? 25.553 -14.451 -47.741 1.00 90.56 396 THR A C 1
ATOM 3210 O O . THR A 1 396 ? 24.633 -14.031 -47.041 1.00 90.56 396 THR A O 1
ATOM 3213 N N . LEU A 1 397 ? 26.511 -15.245 -47.258 1.00 92.31 397 LEU A N 1
ATOM 3214 C CA . LEU A 1 397 ? 26.564 -15.658 -45.859 1.00 92.31 397 LEU A CA 1
ATOM 3215 C C . LEU A 1 397 ? 26.909 -14.478 -44.936 1.00 92.31 397 LEU A C 1
ATOM 3217 O O . LEU A 1 397 ? 26.231 -14.309 -43.925 1.00 92.31 397 LEU A O 1
ATOM 3221 N N . PHE A 1 398 ? 27.847 -13.599 -45.313 1.00 94.12 398 PHE A N 1
ATOM 3222 C CA . PHE A 1 398 ? 28.113 -12.364 -44.560 1.00 94.12 398 PHE A CA 1
ATOM 3223 C C . PHE A 1 398 ? 26.871 -11.481 -44.454 1.00 94.12 398 PHE A C 1
ATOM 3225 O O . PHE A 1 398 ? 26.565 -10.988 -43.374 1.00 94.12 398 PHE A O 1
ATOM 3232 N N . PHE A 1 399 ? 26.117 -11.329 -45.545 1.00 93.19 399 PHE A N 1
ATOM 3233 C CA . PHE A 1 399 ? 24.863 -10.578 -45.528 1.00 93.19 399 PHE A CA 1
ATOM 3234 C C . PHE A 1 399 ? 23.823 -11.190 -44.578 1.00 93.19 399 PHE A C 1
ATOM 3236 O O . PHE A 1 399 ? 23.170 -10.469 -43.825 1.00 93.19 399 PHE A O 1
ATOM 3243 N N . ALA A 1 400 ? 23.692 -12.519 -44.559 1.00 92.19 400 ALA A N 1
ATOM 3244 C CA . ALA A 1 400 ? 22.807 -13.201 -43.616 1.00 92.19 400 ALA A CA 1
ATOM 3245 C C . ALA A 1 400 ? 23.263 -13.026 -42.155 1.00 92.19 400 ALA A C 1
ATOM 3247 O O . ALA A 1 400 ? 22.428 -12.779 -41.283 1.00 92.19 400 ALA A O 1
ATOM 3248 N N . ALA A 1 401 ? 24.571 -13.117 -41.888 1.00 93.94 401 ALA A N 1
ATOM 3249 C CA . ALA A 1 401 ? 25.136 -12.890 -40.559 1.00 93.94 401 ALA A CA 1
ATOM 3250 C C . ALA A 1 401 ? 24.878 -11.460 -40.060 1.00 93.94 401 ALA A C 1
ATOM 3252 O O . ALA A 1 401 ? 24.477 -11.286 -38.910 1.00 93.94 401 ALA A O 1
ATOM 3253 N N . ASP A 1 402 ? 25.039 -10.459 -40.930 1.00 93.56 402 ASP A N 1
ATOM 3254 C CA . ASP A 1 402 ? 24.807 -9.047 -40.602 1.00 93.56 402 ASP A CA 1
ATOM 3255 C C . ASP A 1 402 ? 23.351 -8.805 -40.181 1.00 93.56 402 ASP A C 1
ATOM 3257 O O . ASP A 1 402 ? 23.078 -8.216 -39.135 1.00 93.56 402 ASP A O 1
ATOM 3261 N N . ILE A 1 403 ? 22.393 -9.364 -40.934 1.00 92.69 403 ILE A N 1
ATOM 3262 C CA . ILE A 1 403 ? 20.965 -9.280 -40.594 1.00 92.69 403 ILE A CA 1
ATOM 3263 C C . ILE A 1 403 ? 20.694 -9.892 -39.217 1.00 92.69 403 ILE A C 1
ATOM 3265 O O . ILE A 1 403 ? 20.015 -9.271 -38.397 1.00 92.69 403 ILE A O 1
ATOM 3269 N N . PHE A 1 404 ? 21.207 -11.094 -38.940 1.00 93.69 404 PHE A N 1
ATOM 3270 C CA . PHE A 1 404 ? 20.975 -11.747 -37.650 1.00 93.69 404 PHE A CA 1
ATOM 3271 C C . PHE A 1 404 ? 21.603 -10.980 -36.481 1.00 93.69 404 PHE A C 1
ATOM 3273 O O . PHE A 1 404 ? 20.962 -10.851 -35.436 1.00 93.69 404 PHE A O 1
ATOM 3280 N N . ALA A 1 405 ? 22.803 -10.421 -36.656 1.00 93.38 405 ALA A N 1
ATOM 3281 C CA . ALA A 1 405 ? 23.465 -9.616 -35.632 1.00 93.38 405 ALA A CA 1
ATOM 3282 C C . ALA A 1 405 ? 22.705 -8.306 -35.346 1.00 93.38 405 ALA A C 1
ATOM 3284 O O . ALA A 1 405 ? 22.465 -7.975 -34.182 1.00 93.38 405 ALA A O 1
ATOM 3285 N N . ILE A 1 406 ? 22.241 -7.607 -36.389 1.00 92.38 406 ILE A N 1
ATOM 3286 C CA . ILE A 1 406 ? 21.443 -6.378 -36.253 1.00 92.38 406 ILE A CA 1
ATOM 3287 C C . ILE A 1 406 ? 20.106 -6.668 -35.561 1.00 92.38 406 ILE A C 1
ATOM 3289 O O . ILE A 1 406 ? 19.723 -5.956 -34.631 1.00 92.38 406 ILE A O 1
ATOM 3293 N N . VAL A 1 407 ? 19.402 -7.729 -35.971 1.00 91.69 407 VAL A N 1
ATOM 3294 C CA . VAL A 1 407 ? 18.133 -8.136 -35.343 1.00 91.69 407 VAL A CA 1
ATOM 3295 C C . VAL A 1 407 ? 18.349 -8.516 -33.878 1.00 91.69 407 VAL A C 1
ATOM 3297 O O . VAL A 1 407 ? 17.554 -8.123 -33.025 1.00 91.69 407 VAL A O 1
ATOM 3300 N N . SER A 1 408 ? 19.442 -9.214 -33.566 1.00 94.81 408 SER A N 1
ATOM 3301 C CA . SER A 1 408 ? 19.803 -9.536 -32.187 1.00 94.81 408 SER A CA 1
ATOM 3302 C C . SER A 1 408 ? 20.011 -8.285 -31.333 1.00 94.81 408 SER A C 1
ATOM 3304 O O . SER A 1 408 ? 19.544 -8.250 -30.200 1.00 94.81 408 SER A O 1
ATOM 3306 N N . LEU A 1 409 ? 20.699 -7.255 -31.836 1.00 92.38 409 LEU A N 1
ATOM 3307 C CA . LEU A 1 409 ? 20.902 -6.006 -31.087 1.00 92.38 409 LEU A CA 1
ATOM 3308 C C . LEU A 1 409 ? 19.605 -5.211 -30.896 1.00 92.38 409 LEU A C 1
ATOM 3310 O O . LEU A 1 409 ? 19.408 -4.597 -29.847 1.00 92.38 409 LEU A O 1
ATOM 3314 N N . ALA A 1 410 ? 18.724 -5.232 -31.897 1.00 89.44 410 ALA A N 1
ATOM 3315 C CA . ALA A 1 410 ? 17.473 -4.483 -31.874 1.00 89.44 410 ALA A CA 1
ATOM 3316 C C . ALA A 1 410 ? 16.435 -5.061 -30.896 1.00 89.44 410 ALA A C 1
ATOM 3318 O O . ALA A 1 410 ? 15.603 -4.313 -30.383 1.00 89.44 410 ALA A O 1
ATOM 3319 N N . MET A 1 411 ? 16.460 -6.374 -30.647 1.00 89.25 411 MET A N 1
ATOM 3320 C CA . MET A 1 411 ? 15.478 -7.051 -29.797 1.00 89.25 411 MET A CA 1
ATOM 3321 C C . MET A 1 411 ? 15.941 -7.166 -28.332 1.00 89.25 411 MET A C 1
ATOM 3323 O O . MET A 1 411 ? 17.087 -7.552 -28.079 1.00 89.25 411 MET A O 1
ATOM 3327 N N . PRO A 1 412 ? 15.047 -6.922 -27.352 1.00 90.38 412 PRO A N 1
ATOM 3328 C CA . PRO A 1 412 ? 15.370 -6.952 -25.926 1.00 90.38 412 PRO A CA 1
ATOM 3329 C C . PRO A 1 412 ? 15.470 -8.372 -25.346 1.00 90.38 412 PRO A C 1
ATOM 3331 O O . PRO A 1 412 ? 15.733 -8.530 -24.164 1.00 90.38 412 PRO A O 1
ATOM 3334 N N . ASP A 1 413 ? 15.241 -9.421 -26.136 1.00 92.62 413 ASP A N 1
ATOM 3335 C CA . ASP A 1 413 ? 15.171 -10.809 -25.673 1.00 92.62 413 ASP A CA 1
ATOM 3336 C C . ASP A 1 413 ? 16.562 -11.475 -25.586 1.00 92.62 413 ASP A C 1
ATOM 3338 O O . ASP A 1 413 ? 16.769 -12.557 -26.137 1.00 92.62 413 ASP A O 1
ATOM 3342 N N . TRP A 1 414 ? 17.550 -10.843 -24.937 1.00 93.88 414 TRP A N 1
ATOM 3343 C CA . TRP A 1 414 ? 18.842 -11.504 -24.664 1.00 93.88 414 TRP A CA 1
ATOM 3344 C C . TRP A 1 414 ? 18.749 -12.404 -23.434 1.00 93.88 414 TRP A C 1
ATOM 3346 O O . TRP A 1 414 ? 19.227 -13.540 -23.464 1.00 93.88 414 TRP A O 1
ATOM 3356 N N . ILE A 1 415 ? 18.091 -11.920 -22.379 1.00 92.44 415 ILE A N 1
ATOM 3357 C CA . ILE A 1 415 ? 17.744 -12.681 -21.174 1.00 92.44 415 ILE A CA 1
ATOM 3358 C C . ILE A 1 415 ? 16.277 -12.419 -20.844 1.00 92.44 415 ILE A C 1
ATOM 3360 O O . ILE A 1 415 ? 15.826 -11.275 -20.881 1.00 92.44 415 ILE A O 1
ATOM 3364 N N . ILE A 1 416 ? 15.542 -13.479 -20.518 1.00 90.75 416 ILE A N 1
ATOM 3365 C CA . ILE A 1 416 ? 14.118 -13.429 -20.173 1.00 90.75 416 ILE A CA 1
ATOM 3366 C C . ILE A 1 416 ? 13.890 -13.953 -18.751 1.00 90.75 416 ILE A C 1
ATOM 3368 O O . ILE A 1 416 ? 14.564 -14.890 -18.309 1.00 90.75 416 ILE A O 1
ATOM 3372 N N . THR A 1 417 ? 12.958 -13.335 -18.027 1.00 85.06 417 THR A N 1
ATOM 3373 C CA . THR A 1 417 ? 12.554 -13.740 -16.674 1.00 85.06 417 THR A CA 1
ATOM 3374 C C . THR A 1 417 ? 11.101 -13.372 -16.404 1.00 85.06 417 THR A C 1
ATOM 3376 O O . THR A 1 417 ? 10.647 -12.296 -16.788 1.00 85.06 417 THR A O 1
ATOM 3379 N N . ASP A 1 418 ? 10.401 -14.260 -15.697 1.00 74.88 418 ASP A N 1
ATOM 3380 C CA . ASP A 1 418 ? 9.015 -14.057 -15.251 1.00 74.88 418 ASP A CA 1
ATOM 3381 C C . ASP A 1 418 ? 8.937 -13.519 -13.808 1.00 74.88 418 ASP A C 1
ATOM 3383 O O . ASP A 1 418 ? 7.856 -13.343 -13.227 1.00 74.88 418 ASP A O 1
ATOM 3387 N N . VAL A 1 419 ? 10.092 -13.286 -13.173 1.00 64.06 419 VAL A N 1
ATOM 3388 C CA . VAL A 1 419 ? 10.159 -12.818 -11.788 1.00 64.06 419 VAL A CA 1
ATOM 3389 C C . VAL A 1 419 ? 9.772 -11.341 -11.727 1.00 64.06 419 VAL A C 1
ATOM 3391 O O . VAL A 1 419 ? 10.559 -10.468 -12.070 1.00 64.06 419 VAL A O 1
ATOM 3394 N N . GLY A 1 420 ? 8.557 -11.057 -11.247 1.00 57.44 420 GLY A N 1
ATOM 3395 C CA . GLY A 1 420 ? 8.039 -9.686 -11.131 1.00 57.44 420 GLY A CA 1
ATOM 3396 C C . GLY A 1 420 ? 7.245 -9.173 -12.337 1.00 57.44 420 GLY A C 1
ATOM 3397 O O . GLY A 1 420 ? 6.833 -8.015 -12.329 1.00 57.44 420 GLY A O 1
ATOM 3398 N N . GLY A 1 421 ? 7.008 -10.020 -13.345 1.00 67.00 421 GLY A N 1
ATOM 3399 C CA . GLY A 1 421 ? 6.439 -9.658 -14.652 1.00 67.00 421 GLY A CA 1
ATOM 3400 C C . GLY A 1 421 ? 7.266 -10.260 -15.791 1.00 67.00 421 GLY A C 1
ATOM 3401 O O . GLY A 1 421 ? 8.329 -10.809 -15.525 1.00 67.00 421 GLY A O 1
ATOM 3402 N N . ASP A 1 422 ? 6.803 -10.142 -17.041 1.00 78.31 422 ASP A N 1
ATOM 3403 C CA . ASP A 1 422 ? 7.591 -10.530 -18.230 1.00 78.31 422 ASP A CA 1
ATOM 3404 C C . ASP A 1 422 ? 8.670 -9.460 -18.458 1.00 78.31 422 ASP A C 1
ATOM 3406 O O . ASP A 1 422 ? 8.387 -8.368 -18.971 1.00 78.31 422 ASP A O 1
ATOM 3410 N N . THR A 1 423 ? 9.886 -9.739 -17.984 1.00 84.50 423 THR A N 1
ATOM 3411 C CA . THR A 1 423 ? 11.045 -8.847 -18.098 1.00 84.50 423 THR A CA 1
ATOM 3412 C C . THR A 1 423 ? 12.033 -9.407 -19.110 1.00 84.50 423 THR A C 1
ATOM 3414 O O . THR A 1 423 ? 12.473 -10.554 -19.023 1.00 84.50 423 THR A O 1
ATOM 3417 N N . ARG A 1 424 ? 12.409 -8.557 -20.064 1.00 90.31 424 ARG A N 1
ATOM 3418 C CA . ARG A 1 424 ? 13.278 -8.869 -21.199 1.00 90.31 424 ARG A CA 1
ATOM 3419 C C . ARG A 1 424 ? 14.449 -7.903 -21.189 1.00 90.31 424 ARG A C 1
ATOM 3421 O O . ARG A 1 424 ? 14.275 -6.699 -21.399 1.00 90.31 424 ARG A O 1
ATOM 3428 N N . LEU A 1 425 ? 15.625 -8.427 -20.884 1.00 90.31 425 LEU A N 1
ATOM 3429 C CA . LEU A 1 425 ? 16.859 -7.663 -20.774 1.00 90.31 425 LEU A CA 1
ATOM 3430 C C . LEU A 1 425 ? 17.630 -7.772 -22.085 1.00 90.31 425 LEU A C 1
ATOM 3432 O O . LEU A 1 425 ? 17.995 -8.877 -22.491 1.00 90.31 425 LEU A O 1
ATOM 3436 N N . GLY A 1 426 ? 17.893 -6.631 -22.721 1.00 91.56 426 GLY A N 1
ATOM 3437 C CA . GLY A 1 426 ? 18.688 -6.530 -23.942 1.00 91.56 426 GLY A CA 1
ATOM 3438 C C . GLY A 1 426 ? 19.838 -5.540 -23.812 1.00 91.56 426 GLY A C 1
ATOM 3439 O O . GLY A 1 426 ? 19.881 -4.717 -22.895 1.00 91.56 426 GLY A O 1
ATOM 3440 N N . LEU A 1 427 ? 20.767 -5.592 -24.771 1.00 90.31 427 LEU A N 1
ATOM 3441 C CA . LEU A 1 427 ? 21.941 -4.715 -24.768 1.00 90.31 427 LEU A CA 1
ATOM 3442 C C . LEU A 1 427 ? 21.586 -3.253 -25.083 1.00 90.31 427 LEU A C 1
ATOM 3444 O O . LEU A 1 427 ? 22.115 -2.351 -24.452 1.00 90.31 427 LEU A O 1
ATOM 3448 N N . MET A 1 428 ? 20.675 -2.985 -26.022 1.00 87.25 428 MET A N 1
ATOM 3449 C CA . MET A 1 428 ? 20.280 -1.600 -26.341 1.00 87.25 428 MET A CA 1
ATOM 3450 C C . MET A 1 428 ? 19.098 -1.109 -25.497 1.00 87.25 428 MET A C 1
ATOM 3452 O O . MET A 1 428 ? 19.072 0.036 -25.045 1.00 87.25 428 MET A O 1
ATOM 3456 N N . TRP A 1 429 ? 18.118 -1.985 -25.287 1.00 86.94 429 TRP A N 1
ATOM 3457 C CA . TRP A 1 429 ? 16.875 -1.674 -24.594 1.00 86.94 429 TRP A CA 1
ATOM 3458 C C . TRP A 1 429 ? 16.502 -2.834 -23.686 1.00 86.94 429 TRP A C 1
ATOM 3460 O O . TRP A 1 429 ? 16.679 -3.997 -24.051 1.00 86.94 429 TRP A O 1
ATOM 3470 N N . SER A 1 430 ? 15.933 -2.503 -22.536 1.00 87.69 430 SER A N 1
ATOM 3471 C CA . SER A 1 430 ? 15.285 -3.461 -21.649 1.00 87.69 430 SER A CA 1
ATOM 3472 C C . SER A 1 430 ? 13.800 -3.146 -21.614 1.00 87.69 430 SER A C 1
ATOM 3474 O O . SER A 1 430 ? 13.408 -1.980 -21.528 1.00 87.69 430 SER A O 1
ATOM 3476 N N . CYS A 1 431 ? 12.970 -4.175 -21.704 1.00 86.69 431 CYS A N 1
ATOM 3477 C CA . CYS A 1 431 ? 11.522 -4.045 -21.686 1.00 86.69 431 CYS A CA 1
ATOM 3478 C C . CYS A 1 431 ? 10.958 -4.830 -20.513 1.00 86.69 431 CYS A C 1
ATOM 3480 O O . CYS A 1 431 ? 11.355 -5.964 -20.259 1.00 86.69 431 CYS A O 1
ATOM 3482 N N . MET A 1 432 ? 10.005 -4.231 -19.814 1.00 82.25 432 MET A N 1
ATOM 3483 C CA . MET A 1 432 ? 9.273 -4.900 -18.753 1.00 82.25 432 MET A CA 1
ATOM 3484 C C . MET A 1 432 ? 7.777 -4.764 -18.994 1.00 82.25 432 MET A C 1
ATOM 3486 O O . MET A 1 432 ? 7.270 -3.683 -19.310 1.00 82.25 432 MET A O 1
ATOM 3490 N N . THR A 1 433 ? 7.068 -5.868 -18.815 1.00 76.69 433 THR A N 1
ATOM 3491 C CA . THR A 1 433 ? 5.611 -5.897 -18.833 1.00 76.69 433 THR A CA 1
ATOM 3492 C C . THR A 1 433 ? 5.132 -6.191 -17.421 1.00 76.69 433 THR A C 1
ATOM 3494 O O . THR A 1 433 ? 5.135 -7.334 -16.963 1.00 76.69 433 THR A O 1
ATOM 3497 N N . LEU A 1 434 ? 4.719 -5.136 -16.717 1.00 60.34 434 LEU A N 1
ATOM 3498 C CA . LEU A 1 434 ? 3.942 -5.273 -15.487 1.00 60.34 434 LEU A CA 1
ATOM 3499 C C . LEU A 1 434 ? 2.518 -5.679 -15.884 1.00 60.34 434 LEU A C 1
ATOM 3501 O O . LEU A 1 434 ? 1.874 -4.960 -16.644 1.00 60.34 434 LEU A O 1
ATOM 3505 N N . TYR A 1 435 ? 2.059 -6.837 -15.410 1.00 50.38 435 TYR A N 1
ATOM 3506 C CA . TYR A 1 435 ? 0.799 -7.495 -15.784 1.00 50.38 435 TYR A CA 1
ATOM 3507 C C . TYR A 1 435 ? -0.374 -6.524 -16.064 1.00 50.38 435 TYR A C 1
ATOM 3509 O O . TYR A 1 435 ? -0.679 -5.647 -15.257 1.00 50.38 435 TYR A O 1
ATOM 3517 N N . ASN A 1 436 ? -1.040 -6.689 -17.219 1.00 47.00 436 ASN A N 1
ATOM 3518 C CA . ASN A 1 436 ? -2.122 -5.832 -17.750 1.00 47.00 436 ASN A CA 1
ATOM 3519 C C . ASN A 1 436 ? -1.765 -4.362 -18.052 1.00 47.00 436 ASN A C 1
ATOM 3521 O O . ASN A 1 436 ? -2.655 -3.569 -18.368 1.00 47.00 436 ASN A O 1
ATOM 3525 N N . ARG A 1 437 ? -0.481 -3.984 -18.029 1.00 55.59 437 ARG A N 1
ATOM 3526 C CA . ARG A 1 437 ? -0.002 -2.704 -18.568 1.00 55.59 437 ARG A CA 1
ATOM 3527 C C . ARG A 1 437 ? 0.692 -2.911 -19.915 1.00 55.59 437 ARG A C 1
ATOM 3529 O O . ARG A 1 437 ? 1.263 -3.977 -20.150 1.00 55.59 437 ARG A O 1
ATOM 3536 N N . PRO A 1 438 ? 0.658 -1.909 -20.812 1.00 65.81 438 PRO A N 1
ATOM 3537 C CA . PRO A 1 438 ? 1.476 -1.948 -22.015 1.00 65.81 438 PRO A CA 1
ATOM 3538 C C . PRO A 1 438 ? 2.962 -2.090 -21.636 1.00 65.81 438 PRO A C 1
ATOM 3540 O O . PRO A 1 438 ? 3.382 -1.508 -20.629 1.00 65.81 438 PRO A O 1
ATOM 3543 N N . PRO A 1 439 ? 3.755 -2.847 -22.417 1.00 74.12 439 PRO A N 1
ATOM 3544 C CA . PRO A 1 439 ? 5.178 -3.027 -22.156 1.00 74.12 439 PRO A CA 1
ATOM 3545 C C . PRO A 1 439 ? 5.884 -1.671 -22.161 1.00 74.12 439 PRO A C 1
ATOM 3547 O O . PRO A 1 439 ? 5.705 -0.869 -23.082 1.00 74.12 439 PRO A O 1
ATOM 3550 N N . VAL A 1 440 ? 6.691 -1.416 -21.133 1.00 81.00 440 VAL A N 1
ATOM 3551 C CA . VAL A 1 440 ? 7.510 -0.206 -21.040 1.00 81.00 440 VAL A CA 1
ATOM 3552 C C . VAL A 1 440 ? 8.951 -0.596 -21.311 1.00 81.00 440 VAL A C 1
ATOM 3554 O O . VAL A 1 440 ? 9.524 -1.419 -20.598 1.00 81.00 440 VAL A O 1
ATOM 3557 N N . CYS A 1 441 ? 9.529 0.009 -22.344 1.00 85.06 441 CYS A N 1
ATOM 3558 C CA . CYS A 1 441 ? 10.926 -0.170 -22.702 1.00 85.06 441 CYS A CA 1
ATOM 3559 C C . CYS A 1 441 ? 11.726 1.078 -22.339 1.00 85.06 441 CYS A C 1
ATOM 3561 O O . CYS A 1 441 ? 11.270 2.205 -22.540 1.00 85.06 441 CYS A O 1
ATOM 3563 N N . TYR A 1 442 ? 12.925 0.870 -21.816 1.00 83.25 442 TYR A N 1
ATOM 3564 C CA . TYR A 1 442 ? 13.853 1.924 -21.433 1.00 83.25 442 TYR A CA 1
ATOM 3565 C C . TYR A 1 442 ? 15.270 1.565 -21.889 1.00 83.25 442 TYR A C 1
ATOM 3567 O O . TYR A 1 442 ? 15.578 0.403 -22.163 1.00 83.25 442 TYR A O 1
ATOM 3575 N N . SER A 1 443 ? 16.133 2.575 -22.010 1.00 83.06 443 SER A N 1
ATOM 3576 C CA . SER A 1 443 ? 17.545 2.372 -22.340 1.00 83.06 443 SER A CA 1
ATOM 3577 C C . SER A 1 443 ? 18.236 1.594 -21.222 1.00 83.06 443 SER A C 1
ATOM 3579 O O . SER A 1 443 ? 18.158 2.002 -20.059 1.00 83.06 443 SER A O 1
ATOM 3581 N N . SER A 1 444 ? 18.911 0.499 -21.566 1.00 77.38 444 SER A N 1
ATOM 3582 C CA . SER A 1 444 ? 19.617 -0.332 -20.589 1.00 77.38 444 SER A CA 1
ATOM 3583 C C . SER A 1 444 ? 20.773 0.446 -19.954 1.00 77.38 444 SER A C 1
ATOM 3585 O O . SER A 1 444 ? 21.599 1.019 -20.662 1.00 77.38 444 SER A O 1
ATOM 3587 N N . ASN A 1 445 ? 20.845 0.463 -18.622 1.00 78.75 445 ASN A N 1
ATOM 3588 C CA . ASN A 1 445 ? 22.048 0.898 -17.918 1.00 78.75 445 ASN A CA 1
ATOM 3589 C C . ASN A 1 445 ? 22.982 -0.313 -17.840 1.00 78.75 445 ASN A C 1
ATOM 3591 O O . ASN A 1 445 ? 22.721 -1.228 -17.066 1.00 78.75 445 ASN A O 1
ATOM 3595 N N . LEU A 1 446 ? 23.972 -0.377 -18.730 1.00 82.62 446 LEU A N 1
ATOM 3596 C CA . LEU A 1 446 ? 24.823 -1.554 -18.876 1.00 82.62 446 LEU A CA 1
ATOM 3597 C C . LEU A 1 446 ? 26.025 -1.491 -17.936 1.00 82.62 446 LEU A C 1
ATOM 3599 O O . LEU A 1 446 ? 26.748 -0.496 -17.922 1.00 82.62 446 LEU A O 1
ATOM 3603 N N . GLU A 1 447 ? 26.284 -2.598 -17.250 1.00 84.88 447 GLU A N 1
ATOM 3604 C CA . GLU A 1 447 ? 27.562 -2.840 -16.584 1.00 84.88 447 GLU A CA 1
ATOM 3605 C C . GLU A 1 447 ? 28.707 -2.989 -17.613 1.00 84.88 447 GLU A C 1
ATOM 3607 O O . GLU A 1 447 ? 28.451 -3.267 -18.798 1.00 84.88 447 GLU A O 1
ATOM 3612 N N . PRO A 1 448 ? 29.976 -2.789 -17.205 1.00 88.81 448 PRO A N 1
ATOM 3613 C CA . PRO A 1 448 ? 31.120 -2.728 -18.114 1.00 88.81 448 PRO A CA 1
ATOM 3614 C C . PRO A 1 448 ? 31.239 -3.915 -19.076 1.00 88.81 448 PRO A C 1
ATOM 3616 O O . PRO A 1 448 ? 31.570 -3.724 -20.246 1.00 88.81 448 PRO A O 1
ATOM 3619 N N . GLU A 1 449 ? 30.938 -5.134 -18.631 1.00 90.19 449 GLU A N 1
ATOM 3620 C CA . GLU A 1 449 ? 31.004 -6.347 -19.450 1.00 90.19 449 GLU A CA 1
ATOM 3621 C C . GLU A 1 449 ? 29.993 -6.293 -20.598 1.00 90.19 449 GLU A C 1
ATOM 3623 O O . GLU A 1 449 ? 30.339 -6.509 -21.761 1.00 90.19 449 GLU A O 1
ATOM 3628 N N . TRP A 1 450 ? 28.737 -5.963 -20.300 1.00 92.69 450 TRP A N 1
ATOM 3629 C CA . TRP A 1 450 ? 27.683 -5.894 -21.313 1.00 92.69 450 TRP A CA 1
ATOM 3630 C C . TRP A 1 450 ? 27.869 -4.708 -22.252 1.00 92.69 450 TRP A C 1
ATOM 3632 O O . TRP A 1 450 ? 27.587 -4.819 -23.447 1.00 92.69 450 TRP A O 1
ATOM 3642 N N . PHE A 1 451 ? 28.408 -3.600 -21.746 1.00 92.88 451 PHE A N 1
ATOM 3643 C CA . PHE A 1 451 ? 28.791 -2.463 -22.574 1.00 92.88 451 PHE A CA 1
ATOM 3644 C C . PHE A 1 451 ? 29.917 -2.826 -23.555 1.00 92.88 451 PHE A C 1
ATOM 3646 O O . PHE A 1 451 ? 29.828 -2.518 -24.746 1.00 92.88 451 PHE A O 1
ATOM 3653 N N . MET A 1 452 ? 30.938 -3.555 -23.095 1.00 93.38 452 MET A N 1
ATOM 3654 C CA . MET A 1 452 ? 32.012 -4.059 -23.958 1.00 93.38 452 MET A CA 1
ATOM 3655 C C . MET A 1 452 ? 31.492 -5.053 -25.001 1.00 93.38 452 MET A C 1
ATOM 3657 O O . MET A 1 452 ? 31.860 -4.953 -26.173 1.00 93.38 452 MET A O 1
ATOM 3661 N N . ALA A 1 453 ? 30.593 -5.966 -24.616 1.00 94.81 453 ALA A N 1
ATOM 3662 C CA . ALA A 1 453 ? 29.943 -6.875 -25.559 1.00 94.81 453 ALA A CA 1
ATOM 3663 C C . ALA A 1 453 ? 29.147 -6.105 -26.629 1.00 94.81 453 ALA A C 1
ATOM 3665 O O . ALA A 1 453 ? 29.294 -6.390 -27.818 1.00 94.81 453 ALA A O 1
ATOM 3666 N N . LEU A 1 454 ? 28.376 -5.085 -26.233 1.00 94.69 454 LEU A N 1
ATOM 3667 C CA . LEU A 1 454 ? 27.636 -4.221 -27.158 1.00 94.69 454 LEU A CA 1
ATOM 3668 C C . LEU A 1 454 ? 28.568 -3.524 -28.160 1.00 94.69 454 LEU A C 1
ATOM 3670 O O . LEU A 1 454 ? 28.290 -3.553 -29.359 1.00 94.69 454 LEU A O 1
ATOM 3674 N N . ILE A 1 455 ? 29.687 -2.950 -27.701 1.00 94.75 455 ILE A N 1
ATOM 3675 C CA . ILE A 1 455 ? 30.678 -2.310 -28.584 1.00 94.75 455 ILE A CA 1
ATOM 3676 C C . ILE A 1 455 ? 31.251 -3.321 -29.579 1.00 94.75 455 ILE A C 1
ATOM 3678 O O . ILE A 1 455 ? 31.300 -3.039 -30.777 1.00 94.75 455 ILE A O 1
ATOM 3682 N N . CYS A 1 456 ? 31.657 -4.503 -29.110 1.00 96.75 456 CYS A N 1
ATOM 3683 C CA . CYS A 1 456 ? 32.207 -5.547 -29.970 1.00 96.75 456 CYS A CA 1
ATOM 3684 C C . CYS A 1 456 ? 31.215 -5.974 -31.064 1.00 96.75 456 CYS A C 1
ATOM 3686 O O . CYS A 1 456 ? 31.607 -6.091 -32.225 1.00 96.75 456 CYS A O 1
ATOM 3688 N N . ILE A 1 457 ? 29.934 -6.155 -30.728 1.00 96.12 457 ILE A N 1
ATOM 3689 C CA . ILE A 1 457 ? 28.909 -6.545 -31.709 1.00 96.12 457 ILE A CA 1
ATOM 3690 C C . ILE A 1 457 ? 28.624 -5.393 -32.674 1.00 96.12 457 ILE A C 1
ATOM 3692 O O . ILE A 1 457 ? 28.561 -5.610 -33.881 1.00 96.12 457 ILE A O 1
ATOM 3696 N N . PHE A 1 458 ? 28.499 -4.162 -32.176 1.00 94.94 458 PHE A N 1
ATOM 3697 C CA . PHE A 1 458 ? 28.211 -2.995 -33.009 1.00 94.94 458 PHE A CA 1
ATOM 3698 C C . PHE A 1 458 ? 29.328 -2.723 -34.026 1.00 94.94 458 PHE A C 1
ATOM 3700 O O . PHE A 1 458 ? 29.067 -2.595 -35.223 1.00 94.94 458 PHE A O 1
ATOM 3707 N N . VAL A 1 459 ? 30.585 -2.707 -33.569 1.00 94.38 459 VAL A N 1
ATOM 3708 C CA . VAL A 1 459 ? 31.751 -2.559 -34.453 1.00 94.38 459 VAL A CA 1
ATOM 3709 C C . VAL A 1 459 ? 31.860 -3.759 -35.395 1.00 94.38 459 VAL A C 1
ATOM 3711 O O . VAL A 1 459 ? 32.126 -3.573 -36.579 1.00 94.38 459 VAL A O 1
ATOM 3714 N N . GLY A 1 460 ? 31.591 -4.976 -34.916 1.00 96.19 460 GLY A N 1
ATOM 3715 C CA . GLY A 1 460 ? 31.566 -6.170 -35.758 1.00 96.19 460 GLY A CA 1
ATOM 3716 C C . GLY A 1 460 ? 30.547 -6.080 -36.902 1.00 96.19 460 GLY A C 1
ATOM 3717 O O . GLY A 1 460 ? 30.906 -6.401 -38.031 1.00 96.19 460 GLY A O 1
ATOM 3718 N N . CYS A 1 461 ? 29.335 -5.560 -36.665 1.00 94.12 461 CYS A N 1
ATOM 3719 C CA . CYS A 1 461 ? 28.339 -5.333 -37.727 1.00 94.12 461 CYS A CA 1
ATOM 3720 C C . CYS A 1 461 ? 28.861 -4.342 -38.780 1.00 94.12 461 CYS A C 1
ATOM 3722 O O . CYS A 1 461 ? 28.830 -4.632 -39.972 1.00 94.12 461 CYS A O 1
ATOM 3724 N N . ILE A 1 462 ? 29.445 -3.213 -38.353 1.00 93.19 462 ILE A N 1
ATOM 3725 C CA . ILE A 1 462 ? 30.047 -2.229 -39.274 1.00 93.19 462 ILE A CA 1
ATOM 3726 C C . ILE A 1 462 ? 31.121 -2.883 -40.154 1.00 93.19 462 ILE A C 1
ATOM 3728 O O . ILE A 1 462 ? 31.177 -2.634 -41.361 1.00 93.19 462 ILE A O 1
ATOM 3732 N N . LEU A 1 463 ? 31.971 -3.727 -39.564 1.00 93.38 463 LEU A N 1
ATOM 3733 C CA . LEU A 1 463 ? 33.014 -4.434 -40.300 1.00 93.38 463 LEU A CA 1
ATOM 3734 C C . LEU A 1 463 ? 32.434 -5.491 -41.251 1.00 93.38 463 LEU A C 1
ATOM 3736 O O . LEU A 1 463 ? 32.922 -5.594 -42.371 1.00 93.38 463 LEU A O 1
ATOM 3740 N N . ILE A 1 464 ? 31.376 -6.222 -40.879 1.00 94.06 464 ILE A N 1
ATOM 3741 C CA . ILE A 1 464 ? 30.694 -7.156 -41.795 1.00 94.06 464 ILE A CA 1
ATOM 3742 C C . ILE A 1 464 ? 30.080 -6.399 -42.975 1.00 94.06 464 ILE A C 1
ATOM 3744 O O . ILE A 1 464 ? 30.304 -6.785 -44.124 1.00 94.06 464 ILE A O 1
ATOM 3748 N N . THR A 1 465 ? 29.376 -5.292 -42.725 1.00 92.56 465 THR A N 1
ATOM 3749 C CA . THR A 1 465 ? 28.848 -4.429 -43.789 1.00 92.56 465 THR A CA 1
ATOM 3750 C C . THR A 1 465 ? 29.975 -3.952 -44.715 1.00 92.56 465 THR A C 1
ATOM 3752 O O . THR A 1 465 ? 29.852 -4.030 -45.941 1.00 92.56 465 THR A O 1
ATOM 3755 N N . ALA A 1 466 ? 31.109 -3.514 -44.156 1.00 90.94 466 ALA A N 1
ATOM 3756 C CA . ALA A 1 466 ? 32.280 -3.121 -44.938 1.00 90.94 466 ALA A CA 1
ATOM 3757 C C . ALA A 1 466 ? 32.839 -4.294 -45.764 1.00 90.94 466 ALA A C 1
ATOM 3759 O O . ALA A 1 466 ? 33.130 -4.117 -46.946 1.00 90.94 466 ALA A O 1
ATOM 3760 N N . THR A 1 467 ? 32.919 -5.500 -45.198 1.00 92.50 467 THR A N 1
ATOM 3761 C CA . THR A 1 467 ? 33.326 -6.718 -45.914 1.00 92.50 467 THR A CA 1
ATOM 3762 C C . THR A 1 467 ? 32.399 -7.022 -47.084 1.00 92.50 467 THR A C 1
ATOM 3764 O O . THR A 1 467 ? 32.887 -7.291 -48.178 1.00 92.50 467 THR A O 1
ATOM 3767 N N . ILE A 1 468 ? 31.077 -6.916 -46.916 1.00 91.75 468 ILE A N 1
ATOM 3768 C CA . ILE A 1 468 ? 30.105 -7.124 -48.004 1.00 91.75 468 ILE A CA 1
ATOM 3769 C C . ILE A 1 468 ? 30.349 -6.129 -49.145 1.00 91.75 468 ILE A C 1
ATOM 3771 O O . ILE A 1 468 ? 30.377 -6.523 -50.313 1.00 91.75 468 ILE A O 1
ATOM 3775 N N . ILE A 1 469 ? 30.585 -4.854 -48.818 1.00 88.44 469 ILE A N 1
ATOM 3776 C CA . ILE A 1 469 ? 30.897 -3.814 -49.807 1.00 88.44 469 ILE A CA 1
ATOM 3777 C C . ILE A 1 469 ? 32.211 -4.134 -50.526 1.00 88.44 469 ILE A C 1
ATOM 3779 O O . ILE A 1 469 ? 32.256 -4.080 -51.752 1.00 88.44 469 ILE A O 1
ATOM 3783 N N . LEU A 1 470 ? 33.262 -4.514 -49.795 1.00 87.19 470 LEU A N 1
ATOM 3784 C CA . LEU A 1 470 ? 34.567 -4.869 -50.365 1.00 87.19 470 LEU A CA 1
ATOM 3785 C C . LEU A 1 470 ? 34.494 -6.125 -51.252 1.00 87.19 470 LEU A C 1
ATOM 3787 O O . LEU A 1 470 ? 35.139 -6.197 -52.299 1.00 87.19 470 LEU A O 1
ATOM 3791 N N . LEU A 1 471 ? 33.675 -7.112 -50.878 1.00 87.00 471 LEU A N 1
ATOM 3792 C CA . LEU A 1 471 ? 33.415 -8.291 -51.706 1.00 87.00 471 LEU A CA 1
ATOM 3793 C C . LEU A 1 471 ? 32.624 -7.930 -52.968 1.00 87.00 471 LEU A C 1
ATOM 3795 O O . LEU A 1 471 ? 32.909 -8.480 -54.032 1.00 87.00 471 LEU A O 1
ATOM 3799 N N . ALA A 1 472 ? 31.688 -6.984 -52.897 1.00 84.56 472 ALA A N 1
ATOM 3800 C CA . ALA A 1 472 ? 30.979 -6.487 -54.074 1.00 84.56 472 ALA A CA 1
ATOM 3801 C C . ALA A 1 472 ? 31.905 -5.682 -55.005 1.00 84.56 472 ALA A C 1
ATOM 3803 O O . ALA A 1 472 ? 31.899 -5.897 -56.219 1.00 84.56 472 ALA A O 1
ATOM 3804 N N . THR A 1 473 ? 32.755 -4.806 -54.456 1.00 83.94 473 THR A N 1
ATOM 3805 C CA . THR A 1 473 ? 33.706 -4.006 -55.249 1.00 83.94 473 THR A CA 1
ATOM 3806 C C . THR A 1 473 ? 34.846 -4.834 -55.829 1.00 83.94 473 THR A C 1
ATOM 3808 O O . THR A 1 473 ? 35.427 -4.436 -56.842 1.00 83.94 473 THR A O 1
ATOM 3811 N N . SER A 1 474 ? 35.102 -6.027 -55.277 1.00 82.88 474 SER A N 1
ATOM 3812 C CA . SER A 1 474 ? 36.073 -6.979 -55.826 1.00 82.88 474 SER A CA 1
ATOM 3813 C C . SER A 1 474 ? 35.794 -7.405 -57.271 1.00 82.88 474 SER A C 1
ATOM 3815 O O . SER A 1 474 ? 36.682 -7.919 -57.956 1.00 82.88 474 SER A O 1
ATOM 3817 N N . HIS A 1 475 ? 34.570 -7.161 -57.752 1.00 78.44 475 HIS A N 1
ATOM 3818 C CA . HIS A 1 475 ? 34.217 -7.313 -59.156 1.00 78.44 475 HIS A CA 1
ATOM 3819 C C . HIS A 1 475 ? 35.045 -6.399 -60.074 1.00 78.44 475 HIS A C 1
ATOM 3821 O O . HIS A 1 475 ? 35.458 -6.829 -61.151 1.00 78.44 475 HIS A O 1
ATOM 3827 N N . TRP A 1 476 ? 35.291 -5.154 -59.654 1.00 77.38 476 TRP A N 1
ATOM 3828 C CA . TRP A 1 476 ? 36.054 -4.171 -60.428 1.00 77.38 476 TRP A CA 1
ATOM 3829 C C . TRP A 1 476 ? 37.556 -4.248 -60.153 1.00 77.38 476 TRP A C 1
ATOM 3831 O O . TRP A 1 476 ? 38.345 -4.059 -61.076 1.00 77.38 476 TRP A O 1
ATOM 3841 N N . ASP A 1 477 ? 37.954 -4.573 -58.920 1.00 77.75 477 ASP A N 1
ATOM 3842 C CA . ASP A 1 477 ? 39.358 -4.749 -58.541 1.00 77.75 477 ASP A CA 1
ATOM 3843 C C . ASP A 1 477 ? 39.548 -5.957 -57.613 1.00 77.75 477 ASP A C 1
ATOM 3845 O O . ASP A 1 477 ? 39.194 -5.943 -56.433 1.00 77.75 477 ASP A O 1
ATOM 3849 N N . ARG A 1 478 ? 40.178 -7.015 -58.134 1.00 76.19 478 ARG A N 1
ATOM 3850 C CA . ARG A 1 478 ? 40.424 -8.255 -57.381 1.00 76.19 478 ARG A CA 1
ATOM 3851 C C . ARG A 1 478 ? 41.397 -8.082 -56.213 1.00 76.19 478 ARG A C 1
ATOM 3853 O O . ARG A 1 478 ? 41.388 -8.921 -55.312 1.00 76.19 478 ARG A O 1
ATOM 3860 N N . ASN A 1 479 ? 42.200 -7.015 -56.184 1.00 79.12 479 ASN A N 1
ATOM 3861 C CA . ASN A 1 479 ? 43.128 -6.753 -55.079 1.00 79.12 479 ASN A CA 1
ATOM 3862 C C . ASN A 1 479 ? 42.387 -6.472 -53.760 1.00 79.12 479 ASN A C 1
ATOM 3864 O O . ASN A 1 479 ? 42.916 -6.725 -52.677 1.00 79.12 479 ASN A O 1
ATOM 3868 N N . VAL A 1 480 ? 41.125 -6.034 -53.844 1.00 83.88 480 VAL A N 1
ATOM 3869 C CA . VAL A 1 480 ? 40.275 -5.694 -52.695 1.00 83.88 480 VAL A CA 1
ATOM 3870 C C . VAL A 1 480 ? 39.890 -6.926 -51.852 1.00 83.88 480 VAL A C 1
ATOM 3872 O O . VAL A 1 480 ? 39.632 -6.802 -50.655 1.00 83.88 480 VAL A O 1
ATOM 3875 N N . ILE A 1 481 ? 39.942 -8.140 -52.420 1.00 81.44 481 ILE A N 1
ATOM 3876 C CA . ILE A 1 481 ? 39.570 -9.396 -51.731 1.00 81.44 481 ILE A CA 1
ATOM 3877 C C . ILE A 1 481 ? 40.435 -9.649 -50.488 1.00 81.44 481 ILE A C 1
ATOM 3879 O O . ILE A 1 481 ? 39.938 -10.143 -49.475 1.00 81.44 481 ILE A O 1
ATOM 3883 N N . SER A 1 482 ? 41.723 -9.296 -50.545 1.00 81.94 482 SER A N 1
ATOM 3884 C CA . SER A 1 482 ? 42.633 -9.447 -49.403 1.00 81.94 482 SER A CA 1
ATOM 3885 C C . SER A 1 482 ? 42.192 -8.579 -48.219 1.00 81.94 482 SER A C 1
ATOM 3887 O O . SER A 1 482 ? 42.160 -9.041 -47.080 1.00 81.94 482 SER A O 1
ATOM 3889 N N . TYR A 1 483 ? 41.768 -7.344 -48.498 1.00 86.81 483 TYR A N 1
ATOM 3890 C CA . TYR A 1 483 ? 41.255 -6.425 -47.484 1.00 86.81 483 TYR A CA 1
ATOM 3891 C C . TYR A 1 483 ? 39.915 -6.903 -46.922 1.00 86.81 483 TYR A C 1
ATOM 3893 O O . TYR A 1 483 ? 39.745 -6.909 -45.707 1.00 86.81 483 TYR A O 1
ATOM 3901 N N . ALA A 1 484 ? 39.003 -7.380 -47.779 1.00 87.12 484 ALA A N 1
ATOM 3902 C CA . ALA A 1 484 ? 37.714 -7.933 -47.354 1.00 87.12 484 ALA A CA 1
ATOM 3903 C C . ALA A 1 484 ? 37.879 -9.073 -46.332 1.00 87.12 484 ALA A C 1
ATOM 3905 O O . ALA A 1 484 ? 37.205 -9.079 -45.307 1.00 87.12 484 ALA A O 1
ATOM 3906 N N . ARG A 1 485 ? 38.835 -9.985 -46.567 1.00 86.88 485 ARG A N 1
ATOM 3907 C CA . ARG A 1 485 ? 39.176 -11.071 -45.630 1.00 86.88 485 ARG A CA 1
ATOM 3908 C C . ARG A 1 485 ? 39.677 -10.566 -44.282 1.00 86.88 485 ARG A C 1
ATOM 3910 O O . ARG A 1 485 ? 39.262 -11.064 -43.248 1.00 86.88 485 ARG A O 1
ATOM 3917 N N . TRP A 1 486 ? 40.599 -9.606 -44.264 1.00 90.38 486 TRP A N 1
ATOM 3918 C CA . TRP A 1 486 ? 41.134 -9.105 -42.992 1.00 90.38 486 TRP A CA 1
ATOM 3919 C C . TRP A 1 486 ? 40.088 -8.328 -42.189 1.00 90.38 486 TRP A C 1
ATOM 3921 O O . TRP A 1 486 ? 40.043 -8.443 -40.961 1.00 90.38 486 TRP A O 1
ATOM 3931 N N . VAL A 1 487 ? 39.221 -7.579 -42.873 1.00 91.31 487 VAL A N 1
ATOM 3932 C CA . VAL A 1 487 ? 38.110 -6.850 -42.249 1.00 91.31 487 VAL A CA 1
ATOM 3933 C C . VAL A 1 487 ? 37.077 -7.826 -41.678 1.00 91.31 487 VAL A C 1
ATOM 3935 O O . VAL A 1 487 ? 36.705 -7.696 -40.511 1.00 91.31 487 VAL A O 1
ATOM 3938 N N . GLY A 1 488 ? 36.675 -8.850 -42.437 1.00 91.50 488 GLY A N 1
ATOM 3939 C CA . GLY A 1 488 ? 35.728 -9.860 -41.959 1.00 91.50 488 GLY A CA 1
ATOM 3940 C C . GLY A 1 488 ? 36.311 -10.761 -40.862 1.00 91.50 488 GLY A C 1
ATOM 3941 O O . GLY A 1 488 ? 35.630 -11.028 -39.871 1.00 91.50 488 GLY A O 1
ATOM 3942 N N . PHE A 1 489 ? 37.599 -11.113 -40.933 1.00 93.38 489 PHE A N 1
ATOM 3943 C CA . PHE A 1 489 ? 38.307 -11.810 -39.855 1.00 93.38 489 PHE A CA 1
ATOM 3944 C C . PHE A 1 489 ? 38.317 -10.983 -38.565 1.00 93.38 489 PHE A C 1
ATOM 3946 O O . PHE A 1 489 ? 38.069 -11.510 -37.481 1.00 93.38 489 PHE A O 1
ATOM 3953 N N . THR A 1 490 ? 38.543 -9.671 -38.672 1.00 92.88 490 THR A N 1
ATOM 3954 C CA . THR A 1 490 ? 38.470 -8.768 -37.514 1.00 92.88 490 THR A CA 1
ATOM 3955 C C . THR A 1 490 ? 37.057 -8.744 -36.923 1.00 92.88 490 THR A C 1
ATOM 3957 O O . THR A 1 490 ? 36.904 -8.824 -35.704 1.00 92.88 490 THR A O 1
ATOM 3960 N N . ALA A 1 491 ? 36.018 -8.719 -37.764 1.00 95.00 491 ALA A N 1
ATOM 3961 C CA . ALA A 1 491 ? 34.630 -8.802 -37.312 1.00 95.00 491 ALA A CA 1
ATOM 3962 C C . ALA A 1 491 ? 34.326 -10.122 -36.580 1.00 95.00 491 ALA A C 1
ATOM 3964 O O . ALA A 1 491 ? 33.707 -10.115 -35.515 1.00 95.00 491 ALA A O 1
ATOM 3965 N N . MET A 1 492 ? 34.818 -11.248 -37.109 1.00 95.69 492 MET A N 1
ATOM 3966 C CA . MET A 1 492 ? 34.707 -12.567 -36.482 1.00 95.69 492 MET A CA 1
ATOM 3967 C C . MET A 1 492 ? 35.346 -12.579 -35.087 1.00 95.69 492 MET A C 1
ATOM 3969 O O . MET A 1 492 ? 34.726 -13.053 -34.137 1.00 95.69 492 MET A O 1
ATOM 3973 N N . VAL A 1 493 ? 36.555 -12.022 -34.938 1.00 95.94 493 VAL A N 1
ATOM 3974 C CA . VAL A 1 493 ? 37.236 -11.923 -33.636 1.00 95.94 493 VAL A CA 1
ATOM 3975 C C . VAL A 1 493 ? 36.414 -11.097 -32.643 1.00 95.94 493 VAL A C 1
ATOM 3977 O O . VAL A 1 493 ? 36.258 -11.515 -31.496 1.00 95.94 493 VAL A O 1
ATOM 3980 N N . LEU A 1 494 ? 35.835 -9.970 -33.069 1.00 96.25 494 LEU A N 1
ATOM 3981 C CA . LEU A 1 494 ? 34.971 -9.156 -32.207 1.00 96.25 494 LEU A CA 1
ATOM 3982 C C . LEU A 1 494 ? 33.703 -9.903 -31.774 1.00 96.25 494 LEU A C 1
ATOM 3984 O O . LEU A 1 494 ? 33.329 -9.830 -30.604 1.00 96.25 494 LEU A O 1
ATOM 3988 N N . PHE A 1 495 ? 33.066 -10.662 -32.670 1.00 97.38 495 PHE A N 1
ATOM 3989 C CA . PHE A 1 495 ? 31.911 -11.489 -32.306 1.00 97.38 495 PHE A CA 1
ATOM 3990 C C . PHE A 1 495 ? 32.299 -12.617 -31.337 1.00 97.38 495 PHE A C 1
ATOM 3992 O O . PHE A 1 495 ? 31.577 -12.862 -30.371 1.00 97.38 495 PHE A O 1
ATOM 3999 N N . CYS A 1 496 ? 33.461 -13.255 -31.516 1.00 96.75 496 CYS A N 1
ATOM 4000 C CA . CYS A 1 496 ? 33.978 -14.237 -30.556 1.00 96.75 496 CYS A CA 1
ATOM 4001 C C . CYS A 1 496 ? 34.206 -13.614 -29.171 1.00 96.75 496 CYS A C 1
ATOM 4003 O O . CYS A 1 496 ? 33.814 -14.200 -28.163 1.00 96.75 496 CYS A O 1
ATOM 4005 N N . LEU A 1 497 ? 34.801 -12.418 -29.113 1.00 96.25 497 LEU A N 1
ATOM 4006 C CA . LEU A 1 497 ? 35.004 -11.696 -27.855 1.00 96.25 497 LEU A CA 1
ATOM 4007 C C . LEU A 1 497 ? 33.668 -11.374 -27.180 1.00 96.25 497 LEU A C 1
ATOM 4009 O O . LEU A 1 497 ? 33.509 -11.654 -25.996 1.00 96.25 497 LEU A O 1
ATOM 4013 N N . ALA A 1 498 ? 32.682 -10.871 -27.924 1.00 96.31 498 ALA A N 1
ATOM 4014 C CA . ALA A 1 498 ? 31.356 -10.588 -27.378 1.00 96.31 498 ALA A CA 1
ATOM 4015 C C . ALA A 1 498 ? 30.654 -11.845 -26.832 1.00 96.31 498 ALA A C 1
ATOM 4017 O O . ALA A 1 498 ? 30.041 -11.783 -25.765 1.00 96.31 498 ALA A O 1
ATOM 4018 N N . ALA A 1 499 ? 30.782 -12.992 -27.510 1.00 95.25 499 ALA A N 1
ATOM 4019 C CA . ALA A 1 499 ? 30.196 -14.258 -27.066 1.00 95.25 499 ALA A CA 1
ATOM 4020 C C . ALA A 1 499 ? 30.779 -14.760 -25.734 1.00 95.25 499 ALA A C 1
ATOM 4022 O O . ALA A 1 499 ? 30.059 -15.391 -24.961 1.00 95.25 499 ALA A O 1
ATOM 4023 N N . VAL A 1 500 ? 32.053 -14.457 -25.459 1.00 95.25 500 VAL A N 1
ATOM 4024 C CA . VAL A 1 500 ? 32.726 -14.785 -24.191 1.00 95.25 500 VAL A CA 1
ATOM 4025 C C . VAL A 1 500 ? 32.436 -13.738 -23.114 1.00 95.25 500 VAL A C 1
ATOM 4027 O O . VAL A 1 500 ? 32.199 -14.093 -21.963 1.00 95.25 500 VAL A O 1
ATOM 4030 N N . ILE A 1 501 ? 32.425 -12.451 -23.472 1.00 94.44 501 ILE A N 1
ATOM 4031 C CA . ILE A 1 501 ? 32.235 -11.350 -22.520 1.00 94.44 501 ILE A CA 1
ATOM 4032 C C . ILE A 1 501 ? 30.805 -11.308 -21.980 1.00 94.44 501 ILE A C 1
ATOM 4034 O O . ILE A 1 501 ? 30.616 -11.112 -20.782 1.00 94.44 501 ILE A O 1
ATOM 4038 N N . PHE A 1 502 ? 29.795 -11.523 -22.825 1.00 94.62 502 PHE A N 1
ATOM 4039 C CA . PHE A 1 502 ? 28.399 -11.388 -22.408 1.00 94.62 502 PHE A CA 1
ATOM 4040 C C . PHE A 1 502 ? 28.021 -12.290 -21.208 1.00 94.62 502 PHE A C 1
ATOM 4042 O O . PHE A 1 502 ? 27.503 -11.759 -20.220 1.00 94.62 502 PHE A O 1
ATOM 4049 N N . PRO A 1 503 ? 28.335 -13.605 -21.202 1.00 93.81 503 PRO A N 1
ATOM 4050 C CA . PRO A 1 503 ? 28.047 -14.470 -20.057 1.00 93.81 503 PRO A CA 1
ATOM 4051 C C . PRO A 1 503 ? 28.843 -14.151 -18.785 1.00 93.81 503 PRO A C 1
ATOM 4053 O O . PRO A 1 503 ? 28.407 -14.525 -17.695 1.00 93.81 503 PRO A O 1
ATOM 4056 N N . MET A 1 504 ? 29.984 -13.450 -18.874 1.00 90.56 504 MET A N 1
ATOM 4057 C CA . MET A 1 504 ? 30.694 -12.995 -17.669 1.00 90.56 504 MET A CA 1
ATOM 4058 C C . MET A 1 504 ? 29.824 -12.056 -16.833 1.00 90.56 504 MET A C 1
ATOM 4060 O O . MET A 1 504 ? 29.867 -12.133 -15.609 1.00 90.56 504 MET A O 1
ATOM 4064 N N . GLY A 1 505 ? 28.972 -11.251 -17.474 1.00 87.62 505 GLY A N 1
ATOM 4065 C CA . GLY A 1 505 ? 28.063 -10.309 -16.818 1.00 87.62 505 GLY A CA 1
ATOM 4066 C C . GLY A 1 505 ? 26.812 -10.930 -16.184 1.00 87.62 505 GLY A C 1
ATOM 4067 O O . GLY A 1 505 ? 25.896 -10.206 -15.833 1.00 87.62 505 GLY A O 1
ATOM 4068 N N . PHE A 1 506 ? 26.705 -12.253 -16.022 1.00 91.12 506 PHE A N 1
ATOM 4069 C CA . PHE A 1 506 ? 25.536 -12.860 -15.350 1.00 91.12 506 PHE A CA 1
ATOM 4070 C C . PHE A 1 506 ? 25.523 -12.671 -13.827 1.00 91.12 506 PHE A C 1
ATOM 4072 O O . PHE A 1 506 ? 24.523 -12.967 -13.177 1.00 91.12 506 PHE A O 1
ATOM 4079 N N . HIS A 1 507 ? 26.619 -12.170 -13.261 1.00 83.69 507 HIS A N 1
ATOM 4080 C CA . HIS A 1 507 ? 26.750 -11.877 -11.838 1.00 83.69 507 HIS A CA 1
ATOM 4081 C C . HIS A 1 507 ? 26.134 -10.530 -11.417 1.00 83.69 507 HIS A C 1
ATOM 4083 O O . HIS A 1 507 ? 26.159 -10.219 -10.230 1.00 83.69 507 HIS A O 1
ATOM 4089 N N . ILE A 1 508 ? 25.607 -9.741 -12.361 1.00 81.38 508 ILE A N 1
ATOM 4090 C CA . ILE A 1 508 ? 24.979 -8.444 -12.075 1.00 81.38 508 ILE A CA 1
ATOM 4091 C C . ILE A 1 508 ? 23.760 -8.600 -11.165 1.00 81.38 508 ILE A C 1
ATOM 4093 O O . ILE A 1 508 ? 23.051 -9.612 -11.231 1.00 81.38 508 ILE A O 1
ATOM 4097 N N . ASP A 1 509 ? 23.505 -7.587 -10.339 1.00 74.19 509 ASP A N 1
ATOM 4098 C CA . ASP A 1 509 ? 22.477 -7.617 -9.294 1.00 74.19 509 ASP A CA 1
ATOM 4099 C C . ASP A 1 509 ? 21.063 -7.874 -9.849 1.00 74.19 509 ASP A C 1
ATOM 4101 O O . ASP A 1 509 ? 20.248 -8.510 -9.178 1.00 74.19 509 ASP A O 1
ATOM 4105 N N . GLU A 1 510 ? 20.766 -7.445 -11.082 1.00 72.19 510 GLU A N 1
ATOM 4106 C CA . GLU A 1 510 ? 19.479 -7.693 -11.745 1.00 72.19 510 GLU A CA 1
ATOM 4107 C C . GLU A 1 510 ? 19.207 -9.181 -12.001 1.00 72.19 510 GLU A C 1
ATOM 4109 O O . GLU A 1 510 ? 18.053 -9.609 -11.963 1.00 72.19 510 GLU A O 1
ATOM 4114 N N . ILE A 1 511 ? 20.257 -9.963 -12.270 1.00 81.81 511 ILE A N 1
ATOM 4115 C CA . ILE A 1 511 ? 20.166 -11.402 -12.553 1.00 81.81 511 ILE A CA 1
ATOM 4116 C C . ILE A 1 511 ? 20.433 -12.205 -11.278 1.00 81.81 511 ILE A C 1
ATOM 4118 O O . ILE A 1 511 ? 19.744 -13.193 -11.013 1.00 81.81 511 ILE A O 1
ATOM 4122 N N . GLY A 1 512 ? 21.432 -11.799 -10.488 1.00 79.69 512 GLY A N 1
ATOM 4123 C CA . GLY A 1 512 ? 21.871 -12.491 -9.275 1.00 79.69 512 GLY A CA 1
ATOM 4124 C C . GLY A 1 512 ? 22.523 -13.854 -9.542 1.00 79.69 512 GLY A C 1
ATOM 4125 O O . GLY A 1 512 ? 22.427 -14.756 -8.707 1.00 79.69 512 GLY A O 1
ATOM 4126 N N . GLY A 1 513 ? 23.113 -14.045 -10.728 1.00 85.69 513 GLY A N 1
ATOM 4127 C CA . GLY A 1 513 ? 23.783 -15.280 -11.139 1.00 85.69 513 GLY A CA 1
ATOM 4128 C C . GLY A 1 513 ? 25.250 -15.359 -10.711 1.00 85.69 513 GLY A C 1
ATOM 4129 O O . GLY A 1 513 ? 25.721 -14.635 -9.837 1.00 85.69 513 GLY A O 1
ATOM 4130 N N . GLN A 1 514 ? 25.989 -16.268 -11.343 1.00 86.44 514 GLN A N 1
ATOM 4131 C CA . GLN A 1 514 ? 27.455 -16.318 -11.304 1.00 86.44 514 GLN A CA 1
ATOM 4132 C C . GLN A 1 514 ? 27.983 -16.131 -12.733 1.00 86.44 514 GLN A C 1
ATOM 4134 O O . GLN A 1 514 ? 27.232 -16.368 -13.683 1.00 86.44 514 GLN A O 1
ATOM 4139 N N . PRO A 1 515 ? 29.250 -15.730 -12.939 1.00 88.81 515 PRO A N 1
ATOM 4140 C CA . PRO A 1 515 ? 29.813 -15.652 -14.285 1.00 88.81 515 PRO A CA 1
ATOM 4141 C C . PRO A 1 515 ? 29.599 -16.972 -15.040 1.00 88.81 515 PRO A C 1
ATOM 4143 O O . PRO A 1 515 ? 29.886 -18.044 -14.510 1.00 88.81 515 PRO A O 1
ATOM 4146 N N . TYR A 1 516 ? 29.079 -16.892 -16.267 1.00 88.81 516 TYR A N 1
ATOM 4147 C CA . TYR A 1 516 ? 28.712 -18.029 -17.126 1.00 88.81 516 TYR A CA 1
ATOM 4148 C C . TYR A 1 516 ? 27.559 -18.917 -16.628 1.00 88.81 516 TYR A C 1
ATOM 4150 O O . TYR A 1 516 ? 27.238 -19.910 -17.282 1.00 88.81 516 TYR A O 1
ATOM 4158 N N . GLN A 1 517 ? 26.893 -18.570 -15.523 1.00 89.50 517 GLN A N 1
ATOM 4159 C CA . GLN A 1 517 ? 25.806 -19.366 -14.958 1.00 89.50 517 GLN A CA 1
ATOM 4160 C C . GLN A 1 517 ? 24.592 -18.505 -14.593 1.00 89.50 517 GLN A C 1
ATOM 4162 O O . GLN A 1 517 ? 24.599 -17.749 -13.620 1.00 89.50 517 GLN A O 1
ATOM 4167 N N . LEU A 1 518 ? 23.510 -18.676 -15.359 1.00 87.88 518 LEU A N 1
ATOM 4168 C CA . LEU A 1 518 ? 22.219 -18.071 -15.040 1.00 87.88 518 LEU A CA 1
ATOM 4169 C C . LEU A 1 518 ? 21.546 -18.798 -13.860 1.00 87.88 518 LEU A C 1
ATOM 4171 O O . LEU A 1 518 ? 21.631 -20.026 -13.763 1.00 87.88 518 LEU A O 1
ATOM 4175 N N . PRO A 1 519 ? 20.836 -18.072 -12.981 1.00 85.19 519 PRO A N 1
ATOM 4176 C CA . PRO A 1 519 ? 19.948 -18.681 -12.000 1.00 85.19 519 PRO A CA 1
ATOM 4177 C C . PRO A 1 519 ? 18.754 -19.364 -12.679 1.00 85.19 519 PRO A C 1
ATOM 4179 O O . PRO A 1 519 ? 18.317 -18.947 -13.746 1.00 85.19 519 PRO A O 1
ATOM 4182 N N . ASN A 1 520 ? 18.140 -20.340 -12.001 1.00 83.44 520 ASN A N 1
ATOM 4183 C CA . ASN A 1 520 ? 16.985 -21.099 -12.517 1.00 83.44 520 ASN A CA 1
ATOM 4184 C C . ASN A 1 520 ? 15.755 -20.240 -12.880 1.00 83.44 520 ASN A C 1
ATOM 4186 O O . ASN A 1 520 ? 14.843 -20.726 -13.541 1.00 83.44 520 ASN A O 1
ATOM 4190 N N . SER A 1 521 ? 15.697 -18.992 -12.410 1.00 80.25 521 SER A N 1
ATOM 4191 C CA . SER A 1 521 ? 14.634 -18.032 -12.714 1.00 80.25 521 SER A CA 1
ATOM 4192 C C . SER A 1 521 ? 14.830 -17.266 -14.025 1.00 80.25 521 SER A C 1
ATOM 4194 O O . SER A 1 521 ? 13.897 -16.599 -14.460 1.00 80.25 521 SER A O 1
ATOM 4196 N N . HIS A 1 522 ? 16.014 -17.340 -14.634 1.00 87.19 522 HIS A N 1
ATOM 4197 C CA . HIS A 1 522 ? 16.363 -16.615 -15.852 1.00 87.19 522 HIS A CA 1
ATOM 4198 C C . HIS A 1 522 ? 16.702 -17.594 -16.969 1.00 87.19 522 HIS A C 1
ATOM 4200 O O . HIS A 1 522 ? 17.282 -18.656 -16.737 1.00 87.19 522 HIS A O 1
ATOM 4206 N N . GLN A 1 523 ? 16.371 -17.223 -18.200 1.00 89.88 523 GLN A N 1
ATOM 4207 C CA . GLN A 1 523 ? 16.695 -18.013 -19.381 1.00 89.88 523 GLN A CA 1
ATOM 4208 C C . GLN A 1 523 ? 17.330 -17.137 -20.453 1.00 89.88 523 GLN A C 1
ATOM 4210 O O . GLN A 1 523 ? 17.091 -15.933 -20.530 1.00 89.88 523 GLN A O 1
ATOM 4215 N N . VAL A 1 524 ? 18.147 -17.766 -21.292 1.00 92.31 524 VAL A N 1
ATOM 4216 C CA . VAL A 1 524 ? 18.695 -17.134 -22.491 1.00 92.31 524 VAL A CA 1
ATOM 4217 C C . VAL A 1 524 ? 17.558 -16.926 -23.489 1.00 92.31 524 VAL A C 1
ATOM 4219 O O . VAL A 1 524 ? 16.841 -17.871 -23.819 1.00 92.31 524 VAL A O 1
ATOM 4222 N N . GLY A 1 525 ? 17.384 -15.695 -23.959 1.00 91.06 525 GLY A N 1
ATOM 4223 C CA . GLY A 1 525 ? 16.346 -15.349 -24.922 1.00 91.06 525 GLY A CA 1
ATOM 4224 C C . GLY A 1 525 ? 16.777 -15.539 -26.382 1.00 91.06 525 GLY A C 1
ATOM 4225 O O . GLY A 1 525 ? 17.923 -15.875 -26.699 1.00 91.06 525 GLY A O 1
ATOM 4226 N N . ILE A 1 526 ? 15.830 -15.322 -27.300 1.00 91.44 526 ILE A N 1
ATOM 4227 C CA . ILE A 1 526 ? 16.025 -15.565 -28.736 1.00 91.44 526 ILE A CA 1
ATOM 4228 C C . ILE A 1 526 ? 17.083 -14.649 -29.364 1.00 91.44 526 ILE A C 1
ATOM 4230 O O . ILE A 1 526 ? 17.765 -15.080 -30.292 1.00 91.44 526 ILE A O 1
ATOM 4234 N N . SER A 1 527 ? 17.274 -13.426 -28.858 1.00 93.50 527 SER A N 1
ATOM 4235 C CA . SER A 1 527 ? 18.283 -12.505 -29.390 1.00 93.50 527 SER A CA 1
ATOM 4236 C C . SER A 1 527 ? 19.679 -13.108 -29.273 1.00 93.50 527 SER A C 1
ATOM 4238 O O . SER A 1 527 ? 20.378 -13.221 -30.274 1.00 93.50 527 SER A O 1
ATOM 4240 N N . TYR A 1 528 ? 20.056 -13.618 -28.097 1.00 94.81 528 TYR A N 1
ATO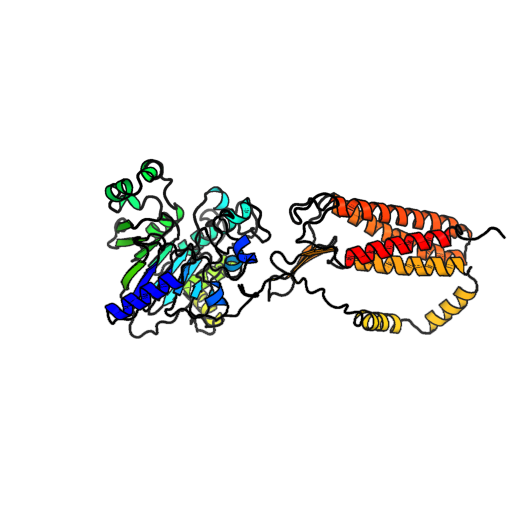M 4241 C CA . TYR A 1 528 ? 21.377 -14.227 -27.918 1.00 94.81 528 TYR A CA 1
ATOM 4242 C C . TYR A 1 528 ? 21.590 -15.435 -28.846 1.00 94.81 528 TYR A C 1
ATOM 4244 O O . TYR A 1 528 ? 22.670 -15.602 -29.409 1.00 94.81 528 TYR A O 1
ATOM 4252 N N . ILE A 1 529 ? 20.548 -16.242 -29.079 1.00 93.94 529 ILE A N 1
ATOM 4253 C CA . ILE A 1 529 ? 20.605 -17.361 -30.034 1.00 93.94 529 ILE A CA 1
ATOM 4254 C C . ILE A 1 529 ? 20.856 -16.852 -31.463 1.00 93.94 529 ILE A C 1
ATOM 4256 O O . ILE A 1 529 ? 21.689 -17.418 -32.174 1.00 93.94 529 ILE A O 1
ATOM 4260 N N . LEU A 1 530 ? 20.178 -15.778 -31.885 1.00 92.81 530 LEU A N 1
ATOM 4261 C CA . LEU A 1 530 ? 20.401 -15.158 -33.197 1.00 92.81 530 LEU A CA 1
ATOM 4262 C C . LEU A 1 530 ? 21.816 -14.590 -33.331 1.00 92.81 530 LEU A C 1
ATOM 4264 O O . LEU A 1 530 ? 22.425 -14.737 -34.388 1.00 92.81 530 LEU A O 1
ATOM 4268 N N . PHE A 1 531 ? 22.367 -14.000 -32.270 1.00 97.31 531 PHE A N 1
ATOM 4269 C CA . PHE A 1 531 ? 23.755 -13.547 -32.260 1.00 97.31 531 PHE A CA 1
ATOM 4270 C C . PHE A 1 531 ? 24.751 -14.708 -32.389 1.00 97.31 531 PHE A C 1
ATOM 4272 O O . PHE A 1 531 ? 25.667 -14.643 -33.208 1.00 97.31 531 PHE A O 1
ATOM 4279 N N . VAL A 1 532 ? 24.558 -15.800 -31.642 1.00 95.06 532 VAL A N 1
ATOM 4280 C CA . VAL A 1 532 ? 25.407 -16.997 -31.768 1.00 95.06 532 VAL A CA 1
ATOM 4281 C C . VAL A 1 532 ? 25.319 -17.566 -33.186 1.00 95.06 532 VAL A C 1
ATOM 4283 O O . VAL A 1 532 ? 26.344 -17.914 -33.772 1.00 95.06 532 VAL A O 1
ATOM 4286 N N . LEU A 1 533 ? 24.124 -17.604 -33.781 1.00 93.88 533 LEU A N 1
ATOM 4287 C CA . LEU A 1 533 ? 23.946 -18.007 -35.176 1.00 93.88 533 LEU A CA 1
ATOM 4288 C C . LEU A 1 533 ? 24.691 -17.072 -36.143 1.00 93.88 533 LEU A C 1
ATOM 4290 O O . LEU A 1 533 ? 25.371 -17.560 -37.045 1.00 93.88 533 LEU A O 1
ATOM 4294 N N . ALA A 1 534 ? 24.611 -15.753 -35.941 1.00 96.25 534 ALA A N 1
ATOM 4295 C CA . ALA A 1 534 ? 25.355 -14.773 -36.729 1.00 96.25 534 ALA A CA 1
ATOM 4296 C C . ALA A 1 534 ? 26.866 -15.030 -36.657 1.00 96.25 534 ALA A C 1
ATOM 4298 O O . ALA A 1 534 ? 27.518 -15.096 -37.695 1.00 96.25 534 ALA A O 1
ATOM 4299 N N . LEU A 1 535 ? 27.410 -15.269 -35.458 1.00 95.94 535 LEU A N 1
ATOM 4300 C CA . LEU A 1 535 ? 28.815 -15.633 -35.258 1.00 95.94 535 LEU A CA 1
ATOM 4301 C C . LEU A 1 535 ? 29.205 -16.883 -36.062 1.00 95.94 535 LEU A C 1
ATOM 4303 O O . LEU A 1 535 ? 30.190 -16.848 -36.800 1.00 95.94 535 LEU A O 1
ATOM 4307 N N . TRP A 1 536 ? 28.430 -17.965 -35.970 1.00 94.94 536 TRP A N 1
ATOM 4308 C CA . TRP A 1 536 ? 28.705 -19.190 -36.730 1.00 94.94 536 TRP A CA 1
ATOM 4309 C C . TRP A 1 536 ? 28.689 -18.955 -38.242 1.00 94.94 536 TRP A C 1
ATOM 4311 O O . TRP A 1 536 ? 29.576 -19.434 -38.950 1.00 94.94 536 TRP A O 1
ATOM 4321 N N . ILE A 1 537 ? 27.717 -18.190 -38.743 1.00 93.81 537 ILE A N 1
ATOM 4322 C CA . ILE A 1 537 ? 27.635 -17.856 -40.167 1.00 93.81 537 ILE A CA 1
ATOM 4323 C C . ILE A 1 537 ? 28.836 -17.000 -40.587 1.00 93.81 537 ILE A C 1
ATOM 4325 O O . ILE A 1 537 ? 29.418 -17.273 -41.636 1.00 93.81 537 ILE A O 1
ATOM 4329 N N . THR A 1 538 ? 29.268 -16.029 -39.777 1.00 94.19 538 THR A N 1
ATOM 4330 C CA . THR A 1 538 ? 30.474 -15.222 -40.037 1.00 94.19 538 THR A CA 1
ATOM 4331 C C . THR A 1 538 ? 31.724 -16.099 -40.144 1.00 94.19 538 THR A C 1
ATOM 4333 O O . THR A 1 538 ? 32.489 -15.952 -41.095 1.00 94.19 538 THR A O 1
ATOM 4336 N N . VAL A 1 539 ? 31.901 -17.069 -39.238 1.00 92.88 539 VAL A N 1
ATOM 4337 C CA . VAL A 1 539 ? 33.024 -18.028 -39.288 1.00 92.88 539 VAL A CA 1
ATOM 4338 C C . VAL A 1 539 ? 32.997 -18.836 -40.589 1.00 92.88 539 VAL A C 1
ATOM 4340 O O . VAL A 1 539 ? 34.012 -18.946 -41.277 1.00 92.88 539 VAL A O 1
ATOM 4343 N N . ILE A 1 540 ? 31.833 -19.371 -40.970 1.00 91.06 540 ILE A N 1
ATOM 4344 C CA . ILE A 1 540 ? 31.682 -20.137 -42.217 1.00 91.06 540 ILE A CA 1
ATOM 4345 C C . ILE A 1 540 ? 31.963 -19.242 -43.438 1.00 91.06 540 ILE A C 1
ATOM 4347 O O . ILE A 1 540 ? 32.642 -19.666 -44.374 1.00 91.06 540 ILE A O 1
ATOM 4351 N N . SER A 1 541 ? 31.489 -17.994 -43.417 1.00 90.88 541 SER A N 1
ATOM 4352 C CA . SER A 1 541 ? 31.706 -17.008 -44.487 1.00 90.88 541 SER A CA 1
ATOM 4353 C C . SER A 1 541 ? 33.191 -16.734 -44.715 1.00 90.88 541 SER A C 1
ATOM 4355 O O . SER A 1 541 ? 33.635 -16.691 -45.867 1.00 90.88 541 SER A O 1
ATOM 4357 N N . GLU A 1 542 ? 33.959 -16.610 -43.629 1.00 88.44 542 GLU A N 1
ATOM 4358 C CA . GLU A 1 542 ? 35.412 -16.423 -43.660 1.00 88.44 542 GLU A CA 1
ATOM 4359 C C . GLU A 1 542 ? 36.153 -17.642 -44.216 1.00 88.44 542 GLU A C 1
ATOM 4361 O O . GLU A 1 542 ? 37.077 -17.492 -45.014 1.00 88.44 542 GLU A O 1
ATOM 4366 N N . LEU A 1 543 ? 35.725 -18.864 -43.886 1.00 87.12 543 LEU A N 1
ATOM 4367 C CA . LEU A 1 543 ? 36.332 -20.079 -44.449 1.00 87.12 543 LEU A CA 1
ATOM 4368 C C . LEU A 1 543 ? 36.200 -20.137 -45.980 1.00 87.12 543 LEU A C 1
ATOM 4370 O O . LEU A 1 543 ? 37.149 -20.521 -46.677 1.00 87.12 543 LEU A O 1
ATOM 4374 N N . PHE A 1 544 ? 35.053 -19.699 -46.512 1.00 85.12 544 PHE A N 1
ATOM 4375 C CA . PHE A 1 544 ? 34.837 -19.571 -47.955 1.00 85.12 544 PHE A CA 1
ATOM 4376 C C . PHE A 1 544 ? 35.629 -18.409 -48.568 1.00 85.12 544 PHE A C 1
ATOM 4378 O O . PHE A 1 544 ? 36.223 -18.588 -49.634 1.00 85.12 544 PHE A O 1
ATOM 4385 N N . ALA A 1 545 ? 35.703 -17.253 -47.898 1.00 82.06 545 ALA A N 1
ATOM 4386 C CA . ALA A 1 545 ? 36.505 -16.111 -48.353 1.00 82.06 545 ALA A CA 1
ATOM 4387 C C . ALA A 1 545 ? 38.005 -16.449 -48.403 1.00 82.06 545 ALA A C 1
ATOM 4389 O O . ALA A 1 545 ? 38.707 -16.097 -49.354 1.00 82.06 545 ALA A O 1
ATOM 4390 N N . GLY A 1 546 ? 38.492 -17.171 -47.393 1.00 76.25 546 GLY A N 1
ATOM 4391 C CA . GLY A 1 546 ? 39.877 -17.606 -47.247 1.00 76.25 546 GLY A CA 1
ATOM 4392 C C . GLY A 1 546 ? 40.279 -18.780 -48.138 1.00 76.25 546 GLY A C 1
ATOM 4393 O O . GLY A 1 546 ? 41.469 -19.080 -48.210 1.00 76.25 546 GLY A O 1
ATOM 4394 N N . LYS A 1 547 ? 39.318 -19.429 -48.818 1.00 75.19 547 LYS A N 1
ATOM 4395 C CA . LYS A 1 547 ? 39.513 -20.658 -49.616 1.00 75.19 547 LYS A CA 1
ATOM 4396 C C . LYS A 1 547 ? 40.187 -21.797 -48.833 1.00 75.19 547 LYS A C 1
ATOM 4398 O O . LYS A 1 547 ? 40.851 -22.644 -49.418 1.00 75.19 547 LYS A O 1
ATOM 4403 N N . VAL A 1 548 ? 39.991 -21.831 -47.513 1.00 65.75 548 VAL A N 1
ATOM 4404 C CA . VAL A 1 548 ? 40.647 -22.783 -46.595 1.00 65.75 548 VAL A CA 1
ATOM 4405 C C . VAL A 1 548 ? 40.072 -24.201 -46.737 1.00 65.75 548 VAL A C 1
ATOM 4407 O O . VAL A 1 548 ? 40.761 -25.180 -46.478 1.00 65.75 548 VAL A O 1
ATOM 4410 N N . CYS A 1 549 ? 38.821 -24.330 -47.192 1.00 53.53 549 CYS A N 1
ATOM 4411 C CA . CYS A 1 549 ? 38.110 -25.609 -47.300 1.00 53.53 549 CYS A CA 1
ATOM 4412 C C . CYS A 1 549 ? 38.219 -26.304 -48.671 1.00 53.53 549 CYS A C 1
ATOM 4414 O O . CYS A 1 549 ? 37.433 -27.212 -48.943 1.00 53.53 549 CYS A O 1
ATOM 4416 N N . LEU A 1 550 ? 39.138 -25.897 -49.553 1.00 53.44 550 LEU A N 1
ATOM 4417 C CA . LEU A 1 550 ? 39.317 -26.564 -50.847 1.00 53.44 550 LEU A CA 1
ATOM 4418 C C . LEU A 1 550 ? 40.512 -27.521 -50.804 1.00 53.44 550 LEU A C 1
ATOM 4420 O O . LEU A 1 550 ? 41.600 -27.101 -50.407 1.00 53.44 550 LEU A O 1
ATOM 4424 N N . PRO A 1 551 ? 40.363 -28.778 -51.259 1.00 48.16 551 PRO A N 1
ATOM 4425 C CA . PRO A 1 551 ? 41.524 -29.584 -51.593 1.00 48.16 551 PRO A CA 1
ATOM 4426 C C . PRO A 1 551 ? 42.294 -28.885 -52.719 1.00 48.16 551 PRO A C 1
ATOM 4428 O O . PRO A 1 551 ? 41.702 -28.486 -53.723 1.00 48.16 551 PRO A O 1
ATOM 4431 N N . HIS A 1 552 ? 43.604 -28.713 -52.533 1.00 47.31 552 HIS A N 1
ATOM 4432 C CA . HIS A 1 552 ? 44.508 -28.336 -53.614 1.00 47.31 552 HIS A CA 1
ATOM 4433 C C . HIS A 1 552 ? 44.420 -29.417 -54.701 1.00 47.31 552 HIS A C 1
ATOM 4435 O O . HIS A 1 552 ? 44.976 -30.500 -54.528 1.00 47.31 552 HIS A O 1
ATOM 4441 N N . PHE A 1 553 ? 43.698 -29.131 -55.783 1.00 38.06 553 PHE A N 1
ATOM 4442 C CA . PHE A 1 553 ? 43.732 -29.898 -57.026 1.00 38.06 553 PHE A CA 1
ATOM 4443 C C . PHE A 1 553 ? 44.225 -29.007 -58.154 1.00 38.06 553 PHE A C 1
ATOM 4445 O O . PHE A 1 553 ? 43.735 -27.855 -58.247 1.00 38.06 553 PHE A O 1
#

Secondary structure (DSSP, 8-state):
-EEEEESB-TT-HHHHHHHHHHHHHHHS----EEEE-S------SHHHHHTS-S-GGG----SHHHHHHTSS--SS-EEE---SSS-HHHHHHTTT-EEEETTEEE--SEEEEEETTEEEEEE-SB--HHHHTS-----SSPPHHHHHHTTBPPHHHHHHHTT--S--SEEEESSPBTTGGGGB-HHHHHHH-TTHHHHHHTT-SSBHHHHHHHHHH--SEEEE-SSSS-EEEEEE-TTSS-EEEEEE--BS-TT---EEEEE----TTS-S--EE-HHHHHHHHHTGGG----SS--PPP-TTSSS----PPPHHHHHHHHHHTTT--BPP------SPPP-TT-------PPP---HHHHHHHHHHHTTS-HHHHHHHHHHGGGS-HHHHHHHHHHHHHHHHHHHHHH-STTEEE-TTSEEEE-SSEEEEE-TTSPPEEEE----HHHHHHHHHHHHHHHHHHHHHHHHHHTTT-TTHHHHHHHHHHHHHHHHHHHHHHHHHGGGSTTT--BTTB--TTEEE-HHHHHHHHHHHHHHHHHHHHTTTTS---

pLDDT: mean 88.86, std 15.44, range [25.73, 98.94]

Sequence (553 aa):
MRIAVEGCAHGELDIIYGTIQEMEKVNGEKIDLLICCGDFQATRNLSDLKCMAISNKYKDMGTFYKYYSGEKVAPVLTIFIGGNHEASNYLQELSYGGWVAPNIYYLGYASVITIGGIRIAGLSGIYKSQHWMQGHHEKPPYTESTLRSVYHIRNLEIFRLKQLTGNIDIFLTHDWPLGITRYGDENVLLKEKPFFKNDIKNNMLGSPPSMQLLELHYPSYWFSAHLHCKFAALVPEKGGTRVTKFLALDKCLPKRKFLQILEIKHNSDLPLKLHYDLEWLTILYLTNHLLSVKSGIQYMPGQYDNTRWVFTPTTEEKEIVLKKFNCNLEIPLNFTQTVKSYNPDCTDVSVVSPQLMVIIISYRLNQIVRNLNVEIILYIRIQFYKMDKLTIISGTLFFAADIFAIVSLAMPDWIITDVGGDTRLGLMWSCMTLYNRPPVCYSSNLEPEWFMALICIFVGCILITATIILLATSHWDRNVISYARWVGFTAMVLFCLAAVIFPMGFHIDEIGGQPYQLPNSHQVGISYILFVLALWITVISELFAGKVCLPHF

Organism: Bombus terrestris (NCBI:txid30195)

Foldseek 3Di:
DKEKEFFAALLQLVLVLVVQVVVCVVVVHHHAEYEYQANNALQFAPLLLLLFLDDPVPRDSHCNNCQQVVVDPRPHQYEYAYERGYSLLVLVVAQCKDDSGHSYIYRHQWFWKDFLRAIEIEHWYFADPLQQQFFAQAAPVGDSVSSRSSRHRYVLRLLLLLLDDDAHAEYHHAFDAFLQCVQFPVVVVCVVPVVCPVCNVVSNRTDPSVNVSCLRRVHQEYEYHDPQAWTWGWDDHDVDGGIYIYIYFHYPDPPGRGMDIDDDDGNPVGHRFMFGDLQSLLSCVVCVVQHDNGGDGRDQDDPPDPDDSNSRDDPVSSVVSCVVVVVGGGRDSDDDNQDNGDDPPDPPPDDPDDDDPPPPVVVVVVVVVVPDDPVVVVVVVVLVVPDDPLLVLLLVLLVLLLVLLVVLQVDQQQKFFCGRATWGHHLQKTWGDRGPDDIDIDGDPDDPLSPLLSVLSVQLSVLSVVLSVLSSCCSVPVVSLVVSLVSLVSSLVSLVSSLQSVQQPCCDPVQVAHRNGGDPRMDGGPSNVSSVVSSVSSVVSSCSSVVVPDDDD

InterPro domains:
  IPR004843 Calcineurin-like, phosphoesterase domain [PF00149] (1-229)
  IPR007708 Lariat debranching enzyme, C-terminal [PF05011] (242-344)
  IPR007708 Lariat debranching enzyme, C-terminal [SM01124] (235-365)
  IPR029052 Metallo-dependent phosphatase-like [G3DSA:3.60.21.10] (13-260)
  IPR029052 Metallo-dependent phosphatase-like [SSF56300] (1-233)
  IPR037663 Modulator of smoothened protein [PF18800] (411-551)
  IPR041816 Lariat debranching enzyme, N-terminal metallophosphatase domain [cd00844] (3-259)

Radius of gyration: 31.8 Å; chains: 1; bounding box: 74×60×99 Å